Protein AF-V6HXF4-F1 (afdb_monomer)

Nearest PDB structures (foldseek):
  8yag-assembly1_A  TM=6.885E-01  e=1.426E-16  Pseudoxanthomonas wuyuanensis
  9gut-assembly1_B  TM=3.535E-01  e=4.661E-13  Escherichia coli K-12
  8peg-assembly1_Z  TM=4.099E-01  e=5.868E-09  Escherichia coli
  1x65-assembly1_A  TM=7.020E-01  e=6.258E-03  Homo sapiens
  1ueb-assembly1_A  TM=3.371E-01  e=1.721E-02  Thermus thermophilus

Sequence (696 aa):
MFVKRVILGKGKKRHFSRFQQIGALLKSSFFSLMLLFITSSVNSESIILNPVRYLLPGKKEYSEPSEIRIEKGKIVSIRKINSFSGKVSYALPGFCDANVTLSTDSLGGQKDRAGIFLSLQSFFAHGFTGILSVGDPAWVETLLKDAQRLKNNSPWVKKSDTPWIAESSETKKLGNLPGYNVIRSSQEAVSNMKKKPTSPVHLFYRYQEGESFVFDGPFLYQLKKTADAEKIKLALSAFGDEFSILEGINAGIPILYHPIPEEITKRISSGVFRNLIWGPMFSVYYYQKIAGTTEWEADLIAMKEWSPYFAKNIAPEPEFAGKLTHIREEDRKDAEKEYNSYLAFLGRQKNLSQGMLLASGTGYLHVHPGIGGWKEMEILASALGNEETIRIATESTCSFIEAPHEGKIREDKPAFINIFTEDPLVDLKNLKSLRKIIAGEISYPPEKREPASSQKKEEKMKESEKELFEKMLEASFKKKKAMESGTRVTAIVNSAKKDFVFVTTKEGKLPGIISSEEFIESGLPKQGNEIEAYFLKEDHGDVHFTTCLSGDSLNKDLLEIAKRAEIPVLGQFIGENDSGAEVKIGEFTAFCPFSQIDPELKKSGLSGKRSKFLIQDTRGKFVVSQKKISDKAKEAKLGILKQELKEGMFVTCKVKTIQSFGLIVEMDGLTALIPISEATYKKIPNWKKNFKSAKL

Structure (mmCIF, N/CA/C/O backbone):
data_AF-V6HXF4-F1
#
_entry.id   AF-V6HXF4-F1
#
loop_
_atom_site.group_PDB
_atom_site.id
_atom_site.type_symbol
_atom_site.label_atom_id
_atom_site.label_alt_id
_atom_site.label_comp_id
_atom_site.label_asym_id
_atom_site.label_entity_id
_atom_site.label_seq_id
_atom_site.pdbx_PDB_ins_code
_atom_site.Cartn_x
_atom_site.Cartn_y
_atom_site.Cartn_z
_atom_site.occupancy
_atom_site.B_iso_or_equiv
_atom_site.auth_seq_id
_atom_site.auth_comp_id
_atom_site.auth_asym_id
_atom_site.auth_atom_id
_atom_site.pdbx_PDB_model_num
ATOM 1 N N . MET A 1 1 ? 4.567 -1.202 23.623 1.00 27.84 1 MET A N 1
ATOM 2 C CA . MET A 1 1 ? 3.771 -2.252 22.921 1.00 27.84 1 MET A CA 1
ATOM 3 C C . MET A 1 1 ? 2.784 -1.644 21.908 1.00 27.84 1 MET A C 1
ATOM 5 O O . MET A 1 1 ? 1.569 -1.599 22.133 1.00 27.84 1 MET A O 1
ATOM 9 N N . PHE A 1 2 ? 3.300 -1.059 20.820 1.00 27.89 2 PHE A N 1
ATOM 10 C CA . PHE A 1 2 ? 2.774 0.232 20.338 1.00 27.89 2 PHE A CA 1
ATOM 11 C C . PHE A 1 2 ? 1.643 0.222 19.290 1.00 27.89 2 PHE A C 1
ATOM 13 O O . PHE A 1 2 ? 1.188 1.286 18.885 1.00 27.89 2 PHE A O 1
ATOM 20 N N . VAL A 1 3 ? 1.036 -0.919 18.955 1.00 31.19 3 VAL A N 1
ATOM 21 C CA . VAL A 1 3 ? -0.260 -0.912 18.230 1.00 31.19 3 VAL A CA 1
ATOM 22 C C . VAL A 1 3 ? -1.453 -0.779 19.210 1.00 31.19 3 VAL A C 1
ATOM 24 O O . VAL A 1 3 ? -2.601 -1.004 18.844 1.00 31.19 3 VAL A O 1
ATOM 27 N N . LYS A 1 4 ? -1.226 -0.471 20.502 1.00 34.50 4 LYS A N 1
ATOM 28 C CA . LYS A 1 4 ? -2.295 -0.307 21.523 1.00 34.50 4 LYS A CA 1
ATOM 29 C C . LYS A 1 4 ? -2.724 1.142 21.825 1.00 34.50 4 LYS A C 1
ATOM 31 O O . LYS A 1 4 ? -3.658 1.307 22.605 1.00 34.50 4 LYS A O 1
ATOM 36 N N . ARG A 1 5 ? -2.099 2.191 21.261 1.00 34.66 5 ARG A N 1
ATOM 37 C CA . ARG A 1 5 ? -2.493 3.600 21.528 1.00 34.66 5 ARG A CA 1
ATOM 38 C C . ARG A 1 5 ? -2.276 4.569 20.354 1.00 34.66 5 ARG A C 1
ATOM 40 O O . ARG A 1 5 ? -1.364 5.385 20.394 1.00 34.66 5 ARG A O 1
ATOM 47 N N . VAL A 1 6 ? -3.205 4.574 19.395 1.00 29.17 6 VAL A N 1
ATOM 48 C CA . VAL A 1 6 ? -3.507 5.771 18.573 1.00 29.17 6 VAL A CA 1
ATOM 49 C C . VAL A 1 6 ? -5.018 6.056 18.585 1.00 29.17 6 VAL A C 1
ATOM 51 O O . VAL A 1 6 ? -5.630 6.363 17.572 1.00 29.17 6 VAL A O 1
ATOM 54 N N . ILE A 1 7 ? -5.644 5.950 19.765 1.00 30.59 7 ILE A N 1
ATOM 55 C CA . ILE A 1 7 ? -6.955 6.553 20.048 1.00 30.59 7 ILE A CA 1
ATOM 56 C C . ILE A 1 7 ? -6.894 7.212 21.436 1.00 30.59 7 ILE A C 1
ATOM 58 O O . ILE A 1 7 ? -6.746 6.533 22.447 1.00 30.59 7 ILE A O 1
ATOM 62 N N . LEU A 1 8 ? -7.035 8.544 21.439 1.00 32.09 8 LEU A N 1
ATOM 63 C CA . LEU A 1 8 ? -7.312 9.455 22.563 1.00 32.09 8 LEU A CA 1
ATOM 64 C C . LEU A 1 8 ? -6.353 9.485 23.776 1.00 32.09 8 LEU A C 1
ATOM 66 O O . LEU A 1 8 ? -6.404 8.658 24.681 1.00 32.09 8 LEU A O 1
ATOM 70 N N . GLY A 1 9 ? -5.632 10.606 23.897 1.00 24.70 9 GLY A N 1
ATOM 71 C CA . GLY A 1 9 ? -5.088 11.118 25.159 1.00 24.70 9 GLY A CA 1
ATOM 72 C C . GLY A 1 9 ? -5.290 12.635 25.261 1.00 24.70 9 GLY A C 1
ATOM 73 O O . GLY A 1 9 ? -4.778 13.381 24.433 1.00 24.70 9 GLY A O 1
ATOM 74 N N . LYS A 1 10 ? -6.041 13.118 26.264 1.00 36.97 10 LYS A N 1
ATOM 75 C CA . LYS A 1 10 ? -6.220 14.564 26.512 1.00 36.97 10 LYS A CA 1
ATOM 76 C C . LYS A 1 10 ? -4.932 15.170 27.096 1.00 36.97 10 LYS A C 1
ATOM 78 O O . LYS A 1 10 ? -4.682 15.023 28.290 1.00 36.97 10 LYS A O 1
ATOM 83 N N . GLY A 1 11 ? -4.151 15.882 26.282 1.00 25.55 11 GLY A N 1
ATOM 84 C CA . GLY A 1 11 ? -2.964 16.644 26.702 1.00 25.55 11 GLY A CA 1
ATOM 85 C C . GLY A 1 11 ? -3.237 18.151 26.805 1.00 25.55 11 GLY A C 1
ATOM 86 O O . GLY A 1 11 ? -3.793 18.748 25.886 1.00 25.55 11 GLY A O 1
ATOM 87 N N . LYS A 1 12 ? -2.871 18.788 27.927 1.00 24.94 12 LYS A N 1
ATOM 88 C CA . LYS A 1 12 ? -3.084 20.235 28.147 1.00 24.94 12 LYS A CA 1
ATOM 89 C C . LYS A 1 12 ? -2.074 21.089 27.368 1.00 24.94 12 LYS A C 1
ATOM 91 O O . LYS A 1 12 ? -0.886 20.780 27.347 1.00 24.94 12 LYS A O 1
ATOM 96 N N . LYS A 1 13 ? -2.545 22.219 26.824 1.00 25.89 13 LYS A N 1
ATOM 97 C CA . LYS A 1 13 ? -1.719 23.262 26.191 1.00 25.89 13 LYS A CA 1
ATOM 98 C C . LYS A 1 13 ? -0.612 23.756 27.139 1.00 25.89 13 LYS A C 1
ATOM 100 O O . LYS A 1 13 ? -0.890 24.075 28.295 1.00 25.89 13 LYS A O 1
ATOM 105 N N . ARG A 1 14 ? 0.603 23.942 26.616 1.00 22.95 14 ARG A N 1
ATOM 106 C CA . ARG A 1 14 ? 1.603 24.878 27.156 1.00 22.95 14 ARG A CA 1
ATOM 107 C C . ARG A 1 14 ? 2.111 25.764 26.023 1.00 22.95 14 ARG A C 1
ATOM 109 O O . ARG A 1 14 ? 2.591 25.261 25.015 1.00 22.95 14 ARG A O 1
ATOM 116 N N . HIS A 1 15 ? 1.972 27.075 26.197 1.00 26.36 15 HIS A N 1
ATOM 117 C CA . HIS A 1 15 ? 2.539 28.082 25.305 1.00 26.36 15 HIS A CA 1
ATOM 118 C C . HIS A 1 15 ? 4.054 28.184 25.497 1.00 26.36 15 HIS A C 1
ATOM 120 O O . HIS A 1 15 ? 4.511 28.237 26.635 1.00 26.36 15 HIS A O 1
ATOM 126 N N . PHE A 1 16 ? 4.788 28.357 24.399 1.00 24.88 16 PHE A N 1
ATOM 127 C CA . PHE A 1 16 ? 5.989 29.195 24.350 1.00 24.88 16 PHE A CA 1
ATOM 128 C C . PHE A 1 16 ? 5.965 30.038 23.065 1.00 24.88 16 PHE A C 1
ATOM 130 O O . PHE A 1 16 ? 5.195 29.747 22.148 1.00 24.88 16 PHE A O 1
ATOM 137 N N . SER A 1 17 ? 6.690 31.157 23.055 1.00 26.06 17 SER A N 1
ATOM 138 C CA . SER A 1 17 ? 6.446 32.293 22.154 1.00 26.06 17 SER A CA 1
ATOM 139 C C . SER A 1 17 ? 7.735 32.962 21.659 1.00 26.06 17 SER A C 1
ATOM 141 O O . SER A 1 17 ? 8.762 32.865 22.327 1.00 26.06 17 SER A O 1
ATOM 143 N N . ARG A 1 18 ? 7.617 33.733 20.554 1.00 26.55 18 ARG A N 1
ATOM 144 C CA . ARG A 1 18 ? 8.673 34.545 19.884 1.00 26.55 18 ARG A CA 1
ATOM 145 C C . ARG A 1 18 ? 9.781 33.679 19.234 1.00 26.55 18 ARG A C 1
ATOM 147 O O . ARG A 1 18 ? 10.021 32.577 19.694 1.00 26.55 18 ARG A O 1
ATOM 154 N N . PHE A 1 19 ? 10.479 34.033 18.151 1.00 26.34 19 PHE A N 1
ATOM 155 C CA . PHE A 1 19 ? 10.770 35.270 17.388 1.00 26.34 19 PHE A CA 1
ATOM 156 C C . PHE A 1 19 ? 10.880 34.893 15.877 1.00 26.34 19 PHE A C 1
ATOM 158 O O . PHE A 1 19 ? 11.116 33.723 15.603 1.00 26.34 19 PHE A O 1
ATOM 165 N N . GLN A 1 20 ? 10.789 35.737 14.834 1.00 25.61 20 GLN A N 1
ATOM 166 C CA . GLN A 1 20 ? 10.356 37.135 14.603 1.00 25.61 20 GLN A CA 1
ATOM 167 C C . GLN A 1 20 ? 10.037 37.292 13.080 1.00 25.61 20 GLN A C 1
ATOM 169 O O . GLN A 1 20 ? 10.305 36.383 12.301 1.00 25.61 20 GLN A O 1
ATOM 174 N N . GLN A 1 21 ? 9.482 38.425 12.626 1.00 26.97 21 GLN A N 1
ATOM 175 C CA . GLN A 1 21 ? 9.395 38.795 11.196 1.00 26.97 21 GLN A CA 1
ATOM 176 C C . GLN A 1 21 ? 10.672 39.495 10.689 1.00 26.97 21 GLN A C 1
ATOM 178 O O . GLN A 1 21 ? 11.320 40.183 11.474 1.00 26.97 21 GLN A O 1
ATOM 183 N N . ILE A 1 22 ? 10.935 39.404 9.376 1.00 26.48 22 ILE A N 1
ATOM 184 C CA . ILE A 1 22 ? 11.336 40.456 8.398 1.00 26.48 22 ILE A CA 1
ATOM 185 C C . ILE A 1 22 ? 11.794 39.711 7.120 1.00 26.48 22 ILE A C 1
ATOM 187 O O . ILE A 1 22 ? 12.538 38.746 7.221 1.00 26.48 22 ILE A O 1
ATOM 191 N N . GLY A 1 23 ? 11.399 40.067 5.897 1.00 25.11 23 GLY A N 1
ATOM 192 C CA . GLY A 1 23 ? 10.452 41.093 5.459 1.00 25.11 23 GLY A CA 1
ATOM 193 C C . GLY A 1 23 ? 10.065 40.874 3.988 1.00 25.11 23 GLY A C 1
ATOM 194 O O . GLY A 1 23 ? 10.737 40.149 3.261 1.00 25.11 23 GLY A O 1
ATOM 195 N N . ALA A 1 24 ? 8.958 41.475 3.553 1.00 25.47 24 ALA A N 1
ATOM 196 C CA . ALA A 1 24 ? 8.537 41.445 2.151 1.00 25.47 24 ALA A CA 1
ATOM 197 C C . ALA A 1 24 ? 9.391 42.389 1.284 1.00 25.47 24 ALA A C 1
ATOM 199 O O . ALA A 1 24 ? 9.966 43.331 1.823 1.00 25.47 24 ALA A O 1
ATOM 200 N N . LEU A 1 25 ? 9.365 42.207 -0.048 1.00 24.95 25 LEU A N 1
ATOM 201 C CA . LEU A 1 25 ? 8.994 43.256 -1.023 1.00 24.95 25 LEU A CA 1
ATOM 202 C C . LEU A 1 25 ? 9.144 42.791 -2.489 1.00 24.95 25 LEU A C 1
ATOM 204 O O . LEU A 1 25 ? 10.208 42.330 -2.873 1.00 24.95 25 LEU A O 1
ATOM 208 N N . LEU A 1 26 ? 8.119 43.107 -3.304 1.00 24.30 26 LEU A N 1
ATOM 209 C CA . LEU A 1 26 ? 8.168 43.357 -4.765 1.00 24.30 26 LEU A CA 1
ATOM 210 C C . LEU A 1 26 ? 8.517 42.145 -5.679 1.00 24.30 26 LEU A C 1
ATOM 212 O O . LEU A 1 26 ? 9.353 41.320 -5.358 1.00 24.30 26 LEU A O 1
ATOM 216 N N . LYS A 1 27 ? 7.925 41.962 -6.869 1.00 24.66 27 LYS A N 1
ATOM 217 C CA . LYS A 1 27 ? 7.083 42.839 -7.709 1.00 24.66 27 LYS A CA 1
ATOM 218 C C . LYS A 1 27 ? 6.028 42.023 -8.473 1.00 24.66 27 LYS A C 1
ATOM 220 O O . LYS A 1 27 ? 6.231 40.854 -8.782 1.00 24.66 27 LYS A O 1
ATOM 225 N N . SER A 1 28 ? 4.916 42.673 -8.796 1.00 25.41 28 SER A N 1
ATOM 226 C CA . SER A 1 28 ? 3.859 42.170 -9.676 1.00 25.41 28 SER A CA 1
ATOM 227 C C . SER A 1 28 ? 4.212 42.315 -11.167 1.00 25.41 28 SER A C 1
ATOM 229 O O . SER A 1 28 ? 5.133 43.044 -11.524 1.00 25.41 28 SER A O 1
ATOM 231 N N . SER A 1 29 ? 3.377 41.698 -12.017 1.00 25.16 29 SER A N 1
ATOM 232 C CA . SER A 1 29 ? 3.304 41.844 -13.483 1.00 25.16 29 SER A CA 1
ATOM 233 C C . SER A 1 29 ? 4.307 41.049 -14.329 1.00 25.16 29 SER A C 1
ATOM 235 O O . SER A 1 29 ? 5.388 41.532 -14.641 1.00 25.16 29 SER A O 1
ATOM 237 N N . PHE A 1 30 ? 3.855 39.903 -14.848 1.00 25.56 30 PHE A N 1
ATOM 238 C CA . PHE A 1 30 ? 3.593 39.749 -16.289 1.00 25.56 30 PHE A CA 1
ATOM 239 C C . PHE A 1 30 ? 2.498 38.683 -16.490 1.00 25.56 30 PHE A C 1
ATOM 241 O O . PHE A 1 30 ? 2.552 37.610 -15.892 1.00 25.56 30 PHE A O 1
ATOM 248 N N . PHE A 1 31 ? 1.470 38.995 -17.282 1.00 27.11 31 PHE A N 1
ATOM 249 C CA . PHE A 1 31 ? 0.323 38.120 -17.563 1.00 27.11 31 PHE A CA 1
ATOM 250 C C . PHE A 1 31 ? 0.119 38.042 -19.082 1.00 27.11 31 PHE A C 1
ATOM 252 O O . PHE A 1 31 ? 0.323 39.049 -19.756 1.00 27.11 31 PHE A O 1
ATOM 259 N N . SER A 1 32 ? -0.340 36.888 -19.592 1.00 25.12 32 SER A N 1
ATOM 260 C CA . SER A 1 32 ? -0.420 36.541 -21.031 1.00 25.12 32 SER A CA 1
ATOM 261 C C . SER A 1 32 ? 0.972 36.367 -21.675 1.00 25.12 32 SER A C 1
ATOM 263 O O . SER A 1 32 ? 1.812 37.249 -21.583 1.00 25.12 32 SER A O 1
ATOM 265 N N . LEU A 1 33 ? 1.340 35.245 -22.301 1.00 27.38 33 LEU A N 1
ATOM 266 C CA . LEU A 1 33 ? 0.662 34.621 -23.438 1.00 27.38 33 LEU A CA 1
ATOM 267 C C . LEU A 1 33 ? 1.228 33.200 -23.688 1.00 27.38 33 LEU A C 1
ATOM 269 O O . LEU A 1 33 ? 2.310 33.072 -24.252 1.00 27.38 33 LEU A O 1
ATOM 273 N N . MET A 1 34 ? 0.514 32.136 -23.299 1.00 26.52 34 MET A N 1
ATOM 274 C CA . MET A 1 34 ? 0.652 30.778 -23.871 1.00 26.52 34 MET A CA 1
ATOM 275 C C . MET A 1 34 ? -0.449 29.862 -23.313 1.00 26.52 34 MET A C 1
ATOM 277 O O . MET A 1 34 ? -0.255 29.121 -22.353 1.00 26.52 34 MET A O 1
ATOM 281 N N . LEU A 1 35 ? -1.646 29.950 -23.897 1.00 32.12 35 LEU A N 1
ATOM 282 C CA . LEU A 1 35 ? -2.743 29.019 -23.626 1.00 32.12 35 LEU A CA 1
ATOM 283 C C . LEU A 1 35 ? -3.372 28.584 -24.953 1.00 32.12 35 LEU A C 1
ATOM 285 O O . LEU A 1 35 ? -4.414 29.095 -25.353 1.00 32.12 35 LEU A O 1
ATOM 289 N N . LEU A 1 36 ? -2.693 27.684 -25.668 1.00 27.78 36 LEU A N 1
ATOM 290 C CA . LEU A 1 36 ? -3.200 27.127 -26.923 1.00 27.78 36 LEU A CA 1
ATOM 291 C C . LEU A 1 36 ? -2.535 25.783 -27.259 1.00 27.78 36 LEU A C 1
ATOM 293 O O . LEU A 1 36 ? -1.704 25.698 -28.150 1.00 27.78 36 LEU A O 1
ATOM 297 N N . PHE A 1 37 ? -2.933 24.733 -26.535 1.00 25.09 37 PHE A N 1
ATOM 298 C CA . PHE A 1 37 ? -2.955 23.351 -27.035 1.00 25.09 37 PHE A CA 1
ATOM 299 C C . PHE A 1 37 ? -4.103 22.589 -26.357 1.00 25.09 37 PHE A C 1
ATOM 301 O O . PHE A 1 37 ? -3.933 21.884 -25.366 1.00 25.09 37 PHE A O 1
ATOM 308 N N . ILE A 1 38 ? -5.302 22.788 -26.904 1.00 33.97 38 ILE A N 1
ATOM 309 C CA . ILE A 1 38 ? -6.412 21.830 -26.840 1.00 33.97 38 ILE A CA 1
ATOM 310 C C . ILE A 1 38 ? -6.546 21.246 -28.257 1.00 33.97 38 ILE A C 1
ATOM 312 O O . ILE A 1 38 ? -6.160 21.897 -29.228 1.00 33.97 38 ILE A O 1
ATOM 316 N N . THR A 1 39 ? -7.104 20.036 -28.359 1.00 26.56 39 THR A N 1
ATOM 317 C CA . THR A 1 39 ? -6.950 19.047 -29.449 1.00 26.56 39 THR A CA 1
ATOM 318 C C . THR A 1 39 ? -5.606 18.296 -29.360 1.00 26.56 39 THR A C 1
ATOM 320 O O . THR A 1 39 ? -4.581 18.895 -29.065 1.00 26.56 39 THR A O 1
ATOM 323 N N . SER A 1 40 ? -5.548 16.969 -29.521 1.00 24.83 40 SER A N 1
ATOM 324 C CA . SER A 1 40 ? -6.549 16.048 -30.082 1.00 24.83 40 SER A CA 1
ATOM 325 C C . SER A 1 40 ? -6.704 14.752 -29.270 1.00 24.83 40 SER A C 1
ATOM 327 O O . SER A 1 40 ? -5.735 14.096 -28.905 1.00 24.83 40 SER A O 1
ATOM 329 N N . SER A 1 41 ? -7.951 14.340 -29.040 1.00 36.84 41 SER A N 1
ATOM 330 C CA . SER A 1 41 ? -8.312 13.019 -28.517 1.00 36.84 41 SER A CA 1
ATOM 331 C C . SER A 1 41 ? -8.681 12.047 -29.645 1.00 36.84 41 SER A C 1
ATOM 333 O O . SER A 1 41 ? -9.759 11.461 -29.634 1.00 36.84 41 SER A O 1
ATOM 335 N N . VAL A 1 42 ? -7.771 11.840 -30.603 1.00 35.56 42 VAL A N 1
ATOM 336 C CA . VAL A 1 42 ? -7.706 10.625 -31.439 1.00 35.56 42 VAL A CA 1
ATOM 337 C C . VAL A 1 42 ? -6.244 10.382 -31.797 1.00 35.56 42 VAL A C 1
ATOM 339 O O . VAL A 1 42 ? -5.696 11.071 -32.648 1.00 35.56 42 VAL A O 1
ATOM 342 N N . ASN A 1 43 ? -5.631 9.365 -31.194 1.00 32.75 43 ASN A N 1
ATOM 343 C CA . ASN A 1 43 ? -4.418 8.765 -31.733 1.00 32.75 43 ASN A CA 1
ATOM 344 C C . ASN A 1 43 ? -4.381 7.289 -31.329 1.00 32.75 43 ASN A C 1
ATOM 346 O O . ASN A 1 43 ? -4.365 6.957 -30.143 1.00 32.75 43 ASN A O 1
ATOM 350 N N . SER A 1 44 ? -4.370 6.381 -32.306 1.00 44.19 44 SER A N 1
ATOM 351 C CA . SER A 1 44 ? -3.941 5.000 -32.070 1.00 44.19 44 SER A CA 1
ATOM 352 C C . SER A 1 44 ? -2.418 5.001 -32.010 1.00 44.19 44 SER A C 1
ATOM 354 O O . SER A 1 44 ? -1.753 4.637 -32.977 1.00 44.19 44 SER A O 1
ATOM 356 N N . GLU A 1 45 ? -1.881 5.517 -30.908 1.00 62.00 45 GLU A N 1
ATOM 357 C CA . GLU A 1 45 ? -0.468 5.857 -30.803 1.00 62.00 45 GLU A CA 1
ATOM 358 C C . GLU A 1 45 ? 0.399 4.593 -30.858 1.00 62.00 45 GLU A C 1
ATOM 360 O O . GLU A 1 45 ? 0.343 3.731 -29.974 1.00 62.00 45 GLU A O 1
ATOM 365 N N . SER A 1 46 ? 1.173 4.470 -31.937 1.00 82.31 46 SER A N 1
ATOM 366 C CA . SER A 1 46 ? 2.222 3.471 -32.073 1.00 82.31 46 SER A CA 1
ATOM 367 C C . SER A 1 46 ? 3.474 3.987 -31.364 1.00 82.31 46 SER A C 1
ATOM 369 O O . SER A 1 46 ? 4.120 4.942 -31.791 1.00 82.31 46 SER A O 1
ATOM 371 N N . ILE A 1 47 ? 3.815 3.368 -30.238 1.00 89.19 47 ILE A N 1
ATOM 372 C CA . ILE A 1 47 ? 5.005 3.704 -29.457 1.00 89.19 47 ILE A CA 1
ATOM 373 C C . ILE A 1 47 ? 6.112 2.726 -29.845 1.00 89.19 47 ILE A C 1
ATOM 375 O O . ILE A 1 47 ? 5.936 1.511 -29.768 1.00 89.19 47 ILE A O 1
ATOM 379 N N . ILE A 1 48 ? 7.272 3.256 -30.227 1.00 91.19 48 ILE A N 1
ATOM 380 C CA . ILE A 1 48 ? 8.483 2.471 -30.482 1.00 91.19 48 ILE A CA 1
ATOM 381 C C . ILE A 1 48 ? 9.507 2.808 -29.396 1.00 91.19 48 ILE A C 1
ATOM 383 O O . ILE A 1 48 ? 9.797 3.979 -29.149 1.00 91.19 48 ILE A O 1
ATOM 387 N N . LEU A 1 49 ? 10.039 1.782 -28.732 1.00 91.31 49 LEU A N 1
ATOM 388 C CA . LEU A 1 49 ? 11.130 1.887 -27.763 1.00 91.31 49 LEU A CA 1
ATOM 389 C C . LEU A 1 49 ? 12.395 1.328 -28.410 1.00 91.31 49 LEU A C 1
ATOM 391 O O . LEU A 1 49 ? 12.472 0.125 -28.644 1.00 91.31 49 LEU A O 1
ATOM 395 N N . ASN A 1 50 ? 13.362 2.187 -28.727 1.00 89.75 50 ASN A N 1
ATOM 396 C CA . ASN A 1 50 ? 14.594 1.812 -29.419 1.00 89.75 50 ASN A CA 1
ATOM 397 C C . ASN A 1 50 ? 15.686 2.873 -29.129 1.00 89.75 50 ASN A C 1
ATOM 399 O O . ASN A 1 50 ? 15.384 4.060 -29.274 1.00 89.75 50 ASN A O 1
ATOM 403 N N . PRO A 1 51 ? 16.920 2.507 -28.722 1.00 93.81 51 PRO A N 1
ATOM 404 C CA . PRO A 1 51 ? 17.364 1.183 -28.283 1.00 93.81 51 PRO A CA 1
ATOM 405 C C . PRO A 1 51 ? 16.983 0.920 -26.813 1.00 93.81 51 PRO A C 1
ATOM 407 O O . PRO A 1 51 ? 17.231 1.753 -25.934 1.00 93.81 51 PRO A O 1
ATOM 410 N N . VAL A 1 52 ? 16.413 -0.254 -26.519 1.00 95.25 52 VAL A N 1
ATOM 411 C CA . VAL A 1 52 ? 16.008 -0.634 -25.153 1.00 95.25 52 VAL A CA 1
ATOM 412 C C . VAL A 1 52 ? 16.493 -2.033 -24.765 1.00 95.25 52 VAL A C 1
ATOM 414 O O . VAL A 1 52 ? 16.457 -2.965 -25.565 1.00 95.25 52 VAL A O 1
ATOM 417 N N . ARG A 1 53 ? 16.940 -2.187 -23.518 1.00 97.00 53 ARG A N 1
ATOM 418 C CA . ARG A 1 53 ? 17.145 -3.476 -22.842 1.00 97.00 53 ARG A CA 1
ATOM 419 C C . ARG A 1 53 ? 15.940 -3.740 -21.955 1.00 97.00 53 ARG A C 1
ATOM 421 O O . ARG A 1 53 ? 15.632 -2.893 -21.123 1.00 97.00 53 ARG A O 1
ATOM 428 N N . TYR A 1 54 ? 15.256 -4.868 -22.111 1.00 96.56 54 TYR A N 1
ATOM 429 C CA . TYR A 1 54 ? 14.068 -5.189 -21.311 1.00 96.56 54 TYR A CA 1
ATOM 430 C C . TYR A 1 54 ? 14.293 -6.422 -20.436 1.00 96.56 54 TYR A C 1
ATOM 432 O O . TYR A 1 54 ? 15.049 -7.313 -20.818 1.00 96.56 54 TYR A O 1
ATOM 440 N N . LEU A 1 55 ? 13.688 -6.461 -19.247 1.00 96.94 55 LEU A N 1
ATOM 441 C CA . LEU A 1 55 ? 13.819 -7.611 -18.345 1.00 96.94 55 LEU A CA 1
ATOM 442 C C . LEU A 1 55 ? 13.220 -8.862 -19.004 1.00 96.94 55 LEU A C 1
ATOM 444 O O . LEU A 1 55 ? 12.046 -8.856 -19.389 1.00 96.94 55 LEU A O 1
ATOM 448 N N . LEU A 1 56 ? 14.016 -9.924 -19.142 1.00 96.12 56 LEU A N 1
ATOM 449 C CA . LEU A 1 56 ? 13.565 -11.159 -19.780 1.00 96.12 56 LEU A CA 1
ATOM 450 C C . LEU A 1 56 ? 12.566 -11.910 -18.872 1.00 96.12 56 LEU A C 1
ATOM 452 O O . LEU A 1 56 ? 12.895 -12.181 -17.717 1.00 96.12 56 LEU A O 1
ATOM 456 N N . PRO A 1 57 ? 11.376 -12.304 -19.369 1.00 93.69 57 PRO A N 1
ATOM 457 C CA . PRO A 1 57 ? 10.391 -13.036 -18.573 1.00 93.69 57 PRO A CA 1
ATOM 458 C C . PRO A 1 57 ? 10.940 -14.333 -17.963 1.00 93.69 57 PRO A C 1
ATOM 460 O O . PRO A 1 57 ? 11.551 -15.149 -18.654 1.00 93.69 57 PRO A O 1
ATOM 463 N N . GLY A 1 58 ? 10.681 -14.544 -16.674 1.00 90.38 58 GLY A N 1
ATOM 464 C CA . GLY A 1 58 ? 11.166 -15.679 -15.888 1.00 90.38 58 GLY A CA 1
ATOM 465 C C . GLY A 1 58 ? 12.656 -15.615 -15.534 1.00 90.38 58 GLY A C 1
ATOM 466 O O . GLY A 1 58 ? 13.183 -16.580 -14.980 1.00 90.38 58 GLY A O 1
ATOM 467 N N . LYS A 1 59 ? 13.343 -14.510 -15.846 1.00 91.69 59 LYS A N 1
ATOM 468 C CA . LYS A 1 59 ? 14.770 -14.302 -15.583 1.00 91.69 59 LYS A CA 1
ATOM 469 C C . LYS A 1 59 ? 15.016 -13.022 -14.781 1.00 91.69 59 LYS A C 1
ATOM 471 O O . LYS A 1 59 ? 14.148 -12.169 -14.636 1.00 91.69 59 LYS A O 1
ATOM 476 N N . LYS A 1 60 ? 16.242 -12.900 -14.274 1.00 90.81 60 LYS A N 1
ATOM 477 C CA . LYS A 1 60 ? 16.753 -11.739 -13.525 1.00 90.81 60 LYS A CA 1
ATOM 478 C C . LYS A 1 60 ? 17.709 -10.863 -14.340 1.00 90.81 60 LYS A C 1
ATOM 480 O O . LYS A 1 60 ? 18.365 -9.994 -13.790 1.00 90.81 60 LYS A O 1
ATOM 485 N N . GLU A 1 61 ? 17.790 -11.100 -15.646 1.00 94.69 61 GLU A N 1
ATOM 486 C CA . GLU A 1 61 ? 18.728 -10.440 -16.554 1.00 94.69 61 GLU A CA 1
ATOM 487 C C . GLU A 1 61 ? 17.981 -9.688 -17.663 1.00 94.69 61 GLU A C 1
ATOM 489 O O . GLU A 1 61 ? 16.855 -10.037 -18.042 1.00 94.69 61 GLU A O 1
ATOM 494 N N . TYR A 1 62 ? 18.623 -8.655 -18.203 1.00 96.44 62 TYR A N 1
ATOM 495 C CA . TYR A 1 62 ? 18.120 -7.942 -19.370 1.00 96.44 62 TYR A CA 1
ATOM 496 C C . TYR A 1 62 ? 18.332 -8.722 -20.667 1.00 96.44 62 TYR A C 1
ATOM 498 O O . TYR A 1 62 ? 19.253 -9.522 -20.815 1.00 96.44 62 TYR A O 1
ATOM 506 N N . SER A 1 63 ? 17.501 -8.402 -21.652 1.00 96.25 63 SER A N 1
ATOM 507 C CA . SER A 1 63 ? 17.718 -8.749 -23.045 1.00 96.25 63 SER A CA 1
ATOM 508 C C . SER A 1 63 ? 18.986 -8.098 -23.605 1.00 96.25 63 SER A C 1
ATOM 510 O O . SER A 1 63 ? 19.454 -7.059 -23.133 1.00 96.25 63 SER A O 1
ATOM 512 N N . GLU A 1 64 ? 19.444 -8.614 -24.742 1.00 94.25 64 GLU A N 1
ATOM 513 C CA . GLU A 1 64 ? 20.224 -7.809 -25.683 1.00 94.25 64 GLU A CA 1
ATOM 514 C C . GLU A 1 64 ? 19.442 -6.547 -26.107 1.00 94.25 64 GLU A C 1
ATOM 516 O O . GLU A 1 64 ? 18.200 -6.562 -26.090 1.00 94.25 64 GLU A O 1
ATOM 521 N N . PRO A 1 65 ? 20.122 -5.457 -26.513 1.00 95.62 65 PRO A N 1
ATOM 522 C CA . PRO A 1 65 ? 19.465 -4.277 -27.064 1.00 95.62 65 PRO A CA 1
ATOM 523 C C . PRO A 1 65 ? 18.447 -4.655 -28.145 1.00 95.62 65 PRO A C 1
ATOM 525 O O . PRO A 1 65 ? 18.717 -5.463 -29.038 1.00 95.62 65 PRO A O 1
ATOM 528 N N . SER A 1 66 ? 17.248 -4.094 -28.026 1.00 95.56 66 SER A N 1
ATOM 529 C CA . SER A 1 66 ? 16.073 -4.443 -28.822 1.00 95.56 66 SER A CA 1
ATOM 530 C C . SER A 1 66 ? 15.244 -3.204 -29.183 1.00 95.56 66 SER A C 1
ATOM 532 O O . SER A 1 66 ? 15.361 -2.149 -28.557 1.00 95.56 66 SER A O 1
ATOM 534 N N . GLU A 1 67 ? 14.383 -3.357 -30.188 1.00 95.50 67 GLU A N 1
ATOM 535 C CA . GLU A 1 67 ? 13.217 -2.519 -30.460 1.00 95.50 67 GLU A CA 1
ATOM 536 C C . GLU A 1 67 ? 11.968 -3.196 -29.876 1.00 95.50 67 GLU A C 1
ATOM 538 O O . GLU A 1 67 ? 11.714 -4.368 -30.161 1.00 95.50 67 GLU A O 1
ATOM 543 N N . ILE A 1 68 ? 11.158 -2.455 -29.116 1.00 95.12 68 ILE A N 1
ATOM 544 C CA . ILE A 1 68 ? 9.809 -2.878 -28.707 1.00 95.12 68 ILE A CA 1
ATOM 545 C C . ILE A 1 68 ? 8.791 -1.967 -29.388 1.00 95.12 68 ILE A C 1
ATOM 547 O O . ILE A 1 68 ? 8.827 -0.749 -29.205 1.00 95.12 68 ILE A O 1
ATOM 551 N N . ARG A 1 69 ? 7.865 -2.555 -30.148 1.00 94.94 69 ARG A N 1
ATOM 552 C CA . ARG A 1 69 ? 6.739 -1.855 -30.773 1.00 94.94 69 ARG A CA 1
ATOM 553 C C . ARG A 1 69 ? 5.460 -2.117 -29.999 1.00 94.94 69 ARG A C 1
ATOM 555 O O . ARG A 1 69 ? 5.126 -3.267 -29.717 1.00 94.94 69 ARG A O 1
ATOM 562 N N . ILE A 1 70 ? 4.747 -1.047 -29.687 1.00 92.31 70 ILE A N 1
ATOM 563 C CA . ILE A 1 70 ? 3.502 -1.053 -28.930 1.00 92.31 70 ILE A CA 1
ATOM 564 C C . ILE A 1 70 ? 2.450 -0.329 -29.755 1.00 92.31 70 ILE A C 1
ATOM 566 O O . ILE A 1 70 ? 2.682 0.796 -30.186 1.00 92.31 70 ILE A O 1
ATOM 570 N N . GLU A 1 71 ? 1.287 -0.937 -29.945 1.00 90.44 71 GLU A N 1
ATOM 571 C CA . GLU A 1 71 ? 0.162 -0.322 -30.651 1.00 90.44 71 GLU A CA 1
ATOM 572 C C . GLU A 1 71 ? -1.108 -0.549 -29.834 1.00 90.44 71 GLU A C 1
ATOM 574 O O . GLU A 1 71 ? -1.319 -1.631 -29.284 1.00 90.44 71 GLU A O 1
ATOM 579 N N . LYS A 1 72 ? -1.949 0.486 -29.708 1.00 85.00 72 LYS A N 1
ATOM 580 C CA . LYS A 1 72 ? -3.208 0.429 -28.933 1.00 85.00 72 LYS A CA 1
ATOM 581 C C . LYS A 1 72 ? -3.018 -0.114 -27.499 1.00 85.00 72 LYS A C 1
ATOM 583 O O . LYS A 1 72 ? -3.889 -0.791 -26.966 1.00 85.00 72 LYS A O 1
ATOM 588 N N . GLY A 1 73 ? -1.868 0.166 -26.877 1.00 85.19 73 GLY A N 1
ATOM 589 C CA . GLY A 1 73 ? -1.548 -0.278 -25.516 1.00 85.19 73 GLY A CA 1
ATOM 590 C C . GLY A 1 73 ? -1.150 -1.756 -25.371 1.00 85.19 73 GLY A C 1
ATOM 591 O O . GLY A 1 73 ? -1.112 -2.246 -24.240 1.00 85.19 73 GLY A O 1
ATOM 592 N N . LYS A 1 74 ? -0.839 -2.471 -26.462 1.00 90.50 74 LYS A N 1
ATOM 593 C CA . LYS A 1 74 ? -0.308 -3.851 -26.455 1.00 90.50 74 LYS A CA 1
ATOM 594 C C . LYS A 1 74 ? 1.043 -3.928 -27.146 1.00 90.50 74 LYS A C 1
ATOM 596 O O . LYS A 1 74 ? 1.294 -3.175 -28.081 1.00 90.50 74 LYS A O 1
ATOM 601 N N . ILE A 1 75 ? 1.900 -4.838 -26.697 1.00 92.88 75 ILE A N 1
ATOM 602 C CA . ILE A 1 75 ? 3.193 -5.106 -27.336 1.00 92.88 75 ILE A CA 1
ATOM 603 C C . ILE A 1 75 ? 2.939 -5.936 -28.602 1.00 92.88 75 ILE A C 1
ATOM 605 O O . ILE A 1 75 ? 2.457 -7.060 -28.507 1.00 92.88 75 ILE A O 1
ATOM 609 N N . VAL A 1 76 ? 3.258 -5.384 -29.773 1.00 94.62 76 VAL A N 1
ATOM 610 C CA . VAL A 1 76 ? 3.025 -6.017 -31.088 1.00 94.62 76 VAL A CA 1
ATOM 611 C C . VAL A 1 76 ? 4.261 -6.749 -31.607 1.00 94.62 76 VAL A C 1
ATOM 613 O O . VAL A 1 76 ? 4.129 -7.754 -32.293 1.00 94.62 76 VAL A O 1
ATOM 616 N N . SER A 1 77 ? 5.468 -6.256 -31.311 1.00 95.75 77 SER A N 1
ATOM 617 C CA . SER A 1 77 ? 6.702 -6.959 -31.687 1.00 95.75 77 SER A CA 1
ATOM 618 C C . SER A 1 77 ? 7.888 -6.571 -30.811 1.00 95.75 77 SER A C 1
ATOM 620 O O . SER A 1 77 ? 8.063 -5.382 -30.523 1.00 95.75 77 SER A O 1
ATOM 622 N N . ILE A 1 78 ? 8.755 -7.530 -30.502 1.00 96.25 78 ILE A N 1
ATOM 623 C CA . ILE A 1 78 ? 10.052 -7.344 -29.849 1.00 96.25 78 ILE A CA 1
ATOM 624 C C . ILE A 1 78 ? 11.144 -7.877 -30.787 1.00 96.25 78 ILE A C 1
ATOM 626 O O . ILE A 1 78 ? 11.175 -9.060 -31.116 1.00 96.25 78 ILE A O 1
ATOM 630 N N . ARG A 1 79 ? 12.069 -7.019 -31.228 1.00 95.62 79 ARG A N 1
ATOM 631 C CA . ARG A 1 79 ? 13.135 -7.395 -32.178 1.00 95.62 79 ARG A CA 1
ATOM 632 C C . ARG A 1 79 ? 14.510 -6.992 -31.668 1.00 95.62 79 ARG A C 1
ATOM 634 O O . ARG A 1 79 ? 14.729 -5.820 -31.385 1.00 95.62 79 ARG A O 1
ATOM 641 N N . LYS A 1 80 ? 15.458 -7.934 -31.611 1.00 94.44 80 LYS A N 1
ATOM 642 C CA . LYS A 1 80 ? 16.871 -7.623 -31.333 1.00 94.44 80 LYS A CA 1
ATOM 643 C C . LYS A 1 80 ? 17.419 -6.672 -32.403 1.00 94.44 80 LYS A C 1
ATOM 645 O O . LYS A 1 80 ? 17.172 -6.875 -33.591 1.00 94.44 80 LYS A O 1
ATOM 650 N N . ILE A 1 81 ? 18.197 -5.675 -31.984 1.00 93.38 81 ILE A N 1
ATOM 651 C CA . ILE A 1 81 ? 18.934 -4.776 -32.881 1.00 93.38 81 ILE A CA 1
ATOM 652 C C . ILE A 1 81 ? 20.428 -5.118 -32.845 1.00 93.38 81 ILE A C 1
ATOM 654 O O . ILE A 1 81 ? 21.001 -5.354 -31.785 1.00 93.38 81 ILE A O 1
ATOM 658 N N . ASN A 1 82 ? 21.060 -5.167 -34.020 1.00 84.38 82 ASN A N 1
ATOM 659 C CA . ASN A 1 82 ? 22.462 -5.590 -34.163 1.00 84.38 82 ASN A CA 1
ATOM 660 C C . ASN A 1 82 ? 23.455 -4.417 -34.212 1.00 84.38 82 ASN A C 1
ATOM 662 O O . ASN A 1 82 ? 24.656 -4.626 -34.083 1.00 84.38 82 ASN A O 1
ATOM 666 N N . SER A 1 83 ? 22.967 -3.192 -34.416 1.00 81.62 83 SER A N 1
ATOM 667 C CA . SER A 1 83 ? 23.763 -1.965 -34.423 1.00 81.62 83 SER A CA 1
ATOM 668 C C . SER A 1 83 ? 22.900 -0.807 -33.933 1.00 81.62 83 SER A C 1
ATOM 670 O O . SER A 1 83 ? 21.740 -0.689 -34.330 1.00 81.62 83 SER A O 1
ATOM 672 N N . PHE A 1 84 ? 23.456 0.020 -33.053 1.00 83.06 84 PHE A N 1
ATOM 673 C CA . PHE A 1 84 ? 22.854 1.252 -32.551 1.00 83.06 84 PHE A CA 1
ATOM 674 C C . PHE A 1 84 ? 23.968 2.205 -32.106 1.00 83.06 84 PHE A C 1
ATOM 676 O O . PHE A 1 84 ? 25.078 1.776 -31.790 1.00 83.06 84 PHE A O 1
ATOM 683 N N . SER A 1 85 ? 23.665 3.498 -32.046 1.00 71.94 85 SER A N 1
ATOM 684 C CA . SER A 1 85 ? 24.548 4.521 -31.486 1.00 71.94 85 SER A CA 1
ATOM 685 C C . SER A 1 85 ? 23.803 5.326 -30.418 1.00 71.94 85 SER A C 1
ATOM 687 O O . SER A 1 85 ? 22.597 5.549 -30.516 1.00 71.94 85 SER A O 1
ATOM 689 N N . GLY A 1 86 ? 24.514 5.742 -29.367 1.00 79.06 86 GLY A N 1
ATOM 690 C CA . GLY A 1 86 ? 23.936 6.477 -28.236 1.00 79.06 86 GLY A CA 1
ATOM 691 C C . GLY A 1 86 ? 23.621 5.613 -27.008 1.00 79.06 86 GLY A C 1
ATOM 692 O O . GLY A 1 86 ? 24.102 4.489 -26.868 1.00 79.06 86 GLY A O 1
ATOM 693 N N . LYS A 1 87 ? 22.857 6.182 -26.066 1.00 86.44 87 LYS A N 1
ATOM 694 C CA . LYS A 1 87 ? 22.534 5.549 -24.777 1.00 86.44 87 LYS A CA 1
ATOM 695 C C . LYS A 1 87 ? 21.347 4.591 -24.907 1.00 86.44 87 LYS A C 1
ATOM 697 O O . LYS A 1 87 ? 20.333 4.940 -25.501 1.00 86.44 87 LYS A O 1
ATOM 702 N N . VAL A 1 88 ? 21.464 3.421 -24.286 1.00 93.06 88 VAL A N 1
ATOM 703 C CA . VAL A 1 88 ? 20.393 2.418 -24.191 1.00 93.06 88 VAL A CA 1
ATOM 704 C C . VAL A 1 88 ? 19.539 2.694 -22.958 1.00 93.06 88 VAL A C 1
ATOM 706 O O . VAL A 1 88 ? 20.082 2.992 -21.896 1.00 93.06 88 VAL A O 1
ATOM 709 N N . SER A 1 89 ? 18.216 2.600 -23.096 1.00 95.38 89 SER A N 1
ATOM 710 C CA . SER A 1 89 ? 17.286 2.692 -21.959 1.00 95.38 89 SER A CA 1
ATOM 711 C C . SER A 1 89 ? 16.996 1.311 -21.367 1.00 95.38 89 SER A C 1
ATOM 713 O O . SER A 1 89 ? 17.081 0.302 -22.070 1.00 95.38 89 SER A O 1
ATOM 715 N N . TYR A 1 90 ? 16.596 1.267 -20.099 1.00 97.62 90 TYR A N 1
ATOM 716 C CA . TYR A 1 90 ? 16.237 0.036 -19.394 1.00 97.62 90 TYR A CA 1
ATOM 717 C C . TYR A 1 90 ? 14.720 -0.029 -19.208 1.00 97.62 90 TYR A C 1
ATOM 719 O O . TYR A 1 90 ? 14.117 0.903 -18.680 1.00 97.62 90 TYR A O 1
ATOM 727 N N . ALA A 1 91 ? 14.095 -1.115 -19.653 1.00 97.56 91 ALA A N 1
ATOM 728 C CA . ALA A 1 91 ? 12.666 -1.365 -19.524 1.00 97.56 91 ALA A CA 1
ATOM 729 C C . ALA A 1 91 ? 12.403 -2.467 -18.496 1.00 97.56 91 ALA A C 1
ATOM 731 O O . ALA A 1 91 ? 12.785 -3.625 -18.685 1.00 97.56 91 ALA A O 1
ATOM 732 N N . LEU A 1 92 ? 11.704 -2.108 -17.424 1.00 98.12 92 LEU A N 1
ATOM 733 C CA . LEU A 1 92 ? 11.122 -3.069 -16.496 1.00 98.12 92 LEU A CA 1
ATOM 734 C C . LEU A 1 92 ? 9.613 -3.166 -16.754 1.00 98.12 92 LEU A C 1
ATOM 736 O O . LEU A 1 92 ? 8.997 -2.178 -17.167 1.00 98.12 92 LEU A O 1
ATOM 740 N N . PRO A 1 93 ? 8.987 -4.324 -16.494 1.00 97.38 93 PRO A N 1
ATOM 741 C CA . PRO A 1 93 ? 7.548 -4.381 -16.291 1.00 97.38 93 PRO A CA 1
ATOM 742 C C . PRO A 1 93 ? 7.133 -3.339 -15.245 1.00 97.38 93 PRO A C 1
ATOM 744 O O . PRO A 1 93 ? 7.886 -3.058 -14.310 1.00 97.38 93 PRO A O 1
ATOM 747 N N . GLY A 1 94 ? 5.937 -2.775 -15.392 1.00 97.06 94 GLY A N 1
ATOM 748 C CA . GLY A 1 94 ? 5.372 -1.910 -14.361 1.00 97.06 94 GLY A CA 1
ATOM 749 C C . GLY A 1 94 ? 5.281 -2.633 -13.010 1.00 97.06 94 GLY A C 1
ATOM 750 O O . GLY A 1 94 ? 5.092 -3.852 -12.964 1.00 97.06 94 GLY A O 1
ATOM 751 N N . PHE A 1 95 ? 5.475 -1.902 -11.914 1.00 98.44 95 PHE A N 1
ATOM 752 C CA . PHE A 1 95 ? 5.493 -2.478 -10.570 1.00 98.44 95 PHE A CA 1
ATOM 753 C C . PHE A 1 95 ? 4.076 -2.702 -10.050 1.00 98.44 95 PHE A C 1
ATOM 755 O O . PHE A 1 95 ? 3.143 -1.981 -10.423 1.00 98.44 95 PHE A O 1
ATOM 762 N N . CYS A 1 96 ? 3.929 -3.670 -9.151 1.00 98.50 96 CYS A N 1
ATOM 763 C CA . CYS A 1 96 ? 2.681 -3.938 -8.463 1.00 98.50 96 CYS A CA 1
ATOM 764 C C . CYS A 1 96 ? 2.828 -3.891 -6.942 1.00 98.50 96 CYS A C 1
ATOM 766 O O . CYS A 1 96 ? 3.879 -4.238 -6.411 1.00 98.50 96 CYS A O 1
ATOM 768 N N . ASP A 1 97 ? 1.754 -3.500 -6.256 1.00 98.50 97 ASP A N 1
ATOM 769 C CA . ASP A 1 97 ? 1.648 -3.502 -4.791 1.00 98.50 97 ASP A CA 1
ATOM 770 C C . ASP A 1 97 ? 0.461 -4.374 -4.342 1.00 98.50 97 ASP A C 1
ATOM 772 O O . ASP A 1 97 ? -0.660 -4.209 -4.831 1.00 98.50 97 ASP A O 1
ATOM 776 N N . ALA A 1 98 ? 0.703 -5.322 -3.435 1.00 97.81 98 ALA A N 1
ATOM 777 C CA . ALA A 1 98 ? -0.285 -6.278 -2.938 1.00 97.81 98 ALA A CA 1
ATOM 778 C C . ALA A 1 98 ? -1.019 -5.848 -1.656 1.00 97.81 98 ALA A C 1
ATOM 780 O O . ALA A 1 98 ? -1.844 -6.631 -1.176 1.00 97.81 98 ALA A O 1
ATOM 781 N N . ASN A 1 99 ? -0.738 -4.676 -1.072 1.00 96.94 99 ASN A N 1
ATOM 782 C CA . ASN A 1 99 ? -1.513 -4.179 0.071 1.00 96.94 99 ASN A CA 1
ATOM 783 C C . ASN A 1 99 ? -1.473 -2.649 0.177 1.00 96.94 99 ASN A C 1
ATOM 785 O O . ASN A 1 99 ? -0.509 -2.072 0.690 1.00 96.94 99 ASN A O 1
ATOM 789 N N . VAL A 1 100 ? -2.546 -2.002 -0.282 1.00 96.00 100 VAL A N 1
ATOM 790 C CA . VAL A 1 100 ? -2.749 -0.554 -0.143 1.00 96.00 100 VAL A CA 1
ATOM 791 C C . VAL A 1 100 ? -4.174 -0.257 0.321 1.00 96.00 100 VAL A C 1
ATOM 793 O O . VAL A 1 100 ? -5.118 -0.905 -0.123 1.00 96.00 100 VAL A O 1
ATOM 796 N N . THR A 1 101 ? -4.353 0.762 1.156 1.00 93.88 101 THR A N 1
ATOM 797 C CA . THR A 1 101 ? -5.667 1.332 1.483 1.00 93.88 101 THR A CA 1
ATOM 798 C C . THR A 1 101 ? -5.715 2.750 0.919 1.00 93.88 101 THR A C 1
ATOM 800 O O . THR A 1 101 ? -4.949 3.627 1.317 1.00 93.88 101 THR A O 1
ATOM 803 N N . LEU A 1 102 ? -6.574 2.976 -0.076 1.00 91.81 102 LEU A N 1
ATOM 804 C CA . LEU A 1 102 ? -6.635 4.240 -0.817 1.00 91.81 102 LEU A CA 1
ATOM 805 C C . LEU A 1 102 ? -7.405 5.326 -0.061 1.00 91.81 102 LEU A C 1
ATOM 807 O O . LEU A 1 102 ? -7.077 6.504 -0.184 1.00 91.81 102 LEU A O 1
ATOM 811 N N . SER A 1 103 ? -8.420 4.937 0.710 1.00 87.25 103 SER A N 1
ATOM 812 C CA . SER A 1 103 ? -9.336 5.834 1.427 1.00 87.25 103 SER A CA 1
ATOM 813 C C . SER A 1 103 ? -8.772 6.434 2.717 1.00 87.25 103 SER A C 1
ATOM 815 O O . SER A 1 103 ? -9.435 7.284 3.310 1.00 87.25 103 SER A O 1
ATOM 817 N N . THR A 1 104 ? -7.564 6.060 3.150 1.00 86.44 104 THR A N 1
ATOM 818 C CA . THR A 1 104 ? -6.896 6.645 4.324 1.00 86.44 104 THR A CA 1
ATOM 819 C C . THR A 1 104 ? -5.786 7.615 3.932 1.00 86.44 104 THR A C 1
ATOM 821 O O . THR A 1 104 ? -5.110 7.462 2.906 1.00 86.44 104 THR A O 1
ATOM 824 N N . ASP A 1 105 ? -5.591 8.642 4.756 1.00 83.44 105 ASP A N 1
ATOM 825 C CA . ASP A 1 105 ? -4.460 9.552 4.614 1.00 83.44 105 ASP A CA 1
ATOM 826 C C . ASP A 1 105 ? -3.225 9.018 5.351 1.00 83.44 105 ASP A C 1
ATOM 828 O O . ASP A 1 105 ? -3.308 8.552 6.488 1.00 83.44 105 ASP A O 1
ATOM 832 N N . SER A 1 106 ? -2.062 9.133 4.711 1.00 86.25 106 SER A N 1
ATOM 833 C CA . SER A 1 106 ? -0.758 8.810 5.292 1.00 86.25 106 SER A CA 1
ATOM 834 C C . SER A 1 106 ? -0.379 9.760 6.438 1.00 86.25 106 SER A C 1
ATOM 836 O O . SER A 1 106 ? 0.568 9.489 7.165 1.00 86.25 106 SER A O 1
ATOM 838 N N . LEU A 1 107 ? -1.099 10.868 6.624 1.00 83.44 107 LEU A N 1
ATOM 839 C CA . LEU A 1 107 ? -0.980 11.769 7.775 1.00 83.44 107 LEU A CA 1
ATOM 840 C C . LEU A 1 107 ? -2.034 11.492 8.865 1.00 83.44 107 LEU A C 1
ATOM 842 O O . LEU A 1 107 ? -2.047 12.159 9.898 1.00 83.44 107 LEU A O 1
ATOM 846 N N . GLY A 1 108 ? -2.880 10.477 8.660 1.00 77.06 108 GLY A N 1
ATOM 847 C CA . GLY A 1 108 ? -4.009 10.125 9.517 1.00 77.06 108 GLY A CA 1
ATOM 848 C C . GLY A 1 108 ? -5.330 10.733 9.036 1.00 77.06 108 GLY A C 1
ATOM 849 O O . GLY A 1 108 ? -5.377 11.849 8.529 1.00 77.06 108 GLY A O 1
ATOM 850 N N . GLY A 1 109 ? -6.424 9.989 9.213 1.00 78.25 109 GLY A N 1
ATOM 851 C CA . GLY A 1 109 ? -7.757 10.366 8.730 1.00 78.25 109 GLY A CA 1
ATOM 852 C C . GLY A 1 109 ? -8.145 9.670 7.421 1.00 78.25 109 GLY A C 1
ATOM 853 O O . GLY A 1 109 ? -7.539 8.671 7.027 1.00 78.25 109 GLY A O 1
ATOM 854 N N . GLN A 1 110 ? -9.195 10.175 6.771 1.00 82.06 110 GLN A N 1
ATOM 855 C CA . GLN A 1 110 ? -9.732 9.639 5.516 1.00 82.06 110 GLN A CA 1
ATOM 856 C C . GLN A 1 110 ? -9.569 10.638 4.370 1.00 82.06 110 GLN A C 1
ATOM 858 O O . GLN A 1 110 ? -9.703 11.845 4.565 1.00 82.06 110 GLN A O 1
ATOM 863 N N . LYS A 1 111 ? -9.326 10.116 3.167 1.00 80.88 111 LYS A N 1
ATOM 864 C CA . LYS A 1 111 ? -9.253 10.885 1.922 1.00 80.88 111 LYS A CA 1
ATOM 865 C C . LYS A 1 111 ? -10.624 11.044 1.283 1.00 80.88 111 LYS A C 1
ATOM 867 O O . LYS A 1 111 ? -11.452 10.133 1.287 1.00 80.88 111 LYS A O 1
ATOM 872 N N . ASP A 1 112 ? -10.813 12.190 0.644 1.00 81.38 112 ASP A N 1
ATOM 873 C CA . ASP A 1 112 ? -11.903 12.413 -0.293 1.00 81.38 112 ASP A CA 1
ATOM 874 C C . ASP A 1 112 ? -11.578 11.819 -1.683 1.00 81.38 112 ASP A C 1
ATOM 876 O O . ASP A 1 112 ? -10.544 11.178 -1.908 1.00 81.38 112 ASP A O 1
ATOM 880 N N . ARG A 1 113 ? -12.468 12.039 -2.659 1.00 83.62 113 ARG A N 1
ATOM 881 C CA . ARG A 1 113 ? -12.256 11.568 -4.038 1.00 83.62 113 ARG A CA 1
ATOM 882 C C . ARG A 1 113 ? -10.993 12.166 -4.673 1.00 83.62 113 ARG A C 1
ATOM 884 O O . ARG A 1 113 ? -10.305 11.456 -5.405 1.00 83.62 113 ARG A O 1
ATOM 891 N N . ALA A 1 114 ? -10.677 13.435 -4.399 1.00 82.94 114 ALA A N 1
ATOM 892 C CA . ALA A 1 114 ? -9.494 14.095 -4.946 1.00 82.94 114 ALA A CA 1
ATOM 893 C C . ALA A 1 114 ? -8.195 13.506 -4.367 1.00 82.94 114 ALA A C 1
ATOM 895 O O . ALA A 1 114 ? -7.269 13.213 -5.124 1.00 82.94 114 ALA A O 1
ATOM 896 N N . GLY A 1 115 ? -8.155 13.240 -3.059 1.00 85.81 115 GLY A N 1
ATOM 897 C CA . GLY A 1 115 ? -7.040 12.577 -2.383 1.00 85.81 115 GLY A CA 1
ATOM 898 C C . GLY A 1 115 ? -6.776 11.156 -2.892 1.00 85.81 115 GLY A C 1
ATOM 899 O O . GLY A 1 115 ? -5.614 10.754 -3.019 1.00 85.81 115 GLY A O 1
ATOM 900 N N . ILE A 1 116 ? -7.820 10.399 -3.262 1.00 89.19 116 ILE A N 1
ATOM 901 C CA . ILE A 1 116 ? -7.638 9.093 -3.920 1.00 89.19 116 ILE A CA 1
ATOM 902 C C . ILE A 1 116 ? -7.058 9.261 -5.327 1.00 89.19 116 ILE A C 1
ATOM 904 O O . ILE A 1 116 ? -6.073 8.595 -5.643 1.00 89.19 116 ILE A O 1
ATOM 908 N N . PHE A 1 117 ? -7.588 10.165 -6.160 1.00 86.12 117 PHE A N 1
ATOM 909 C CA . PHE A 1 117 ? -7.005 10.421 -7.487 1.00 86.12 117 PHE A CA 1
ATOM 910 C C . PHE A 1 117 ? -5.532 10.836 -7.400 1.00 86.12 117 PHE A C 1
ATOM 912 O O . PHE A 1 117 ? -4.707 10.313 -8.147 1.00 86.12 117 PHE A O 1
ATOM 919 N N . LEU A 1 118 ? -5.183 11.710 -6.454 1.00 87.81 118 LEU A N 1
ATOM 920 C CA . LEU A 1 118 ? -3.804 12.117 -6.189 1.00 87.81 118 LEU A CA 1
ATOM 921 C C . LEU A 1 118 ? -2.929 10.931 -5.737 1.00 87.81 118 LEU A C 1
ATOM 923 O O . LEU A 1 118 ? -1.791 10.797 -6.185 1.00 87.81 118 LEU A O 1
ATOM 927 N N . SER A 1 119 ? -3.475 10.016 -4.927 1.00 91.81 119 SER A N 1
ATOM 928 C CA . SER A 1 119 ? -2.793 8.771 -4.540 1.00 91.81 119 SER A CA 1
ATOM 929 C C . SER A 1 119 ? -2.523 7.866 -5.751 1.00 91.81 119 SER A C 1
ATOM 931 O O . SER A 1 119 ? -1.411 7.361 -5.893 1.00 91.81 119 SER A O 1
ATOM 933 N N . LEU A 1 120 ? -3.497 7.706 -6.657 1.00 91.56 120 LEU A N 1
ATOM 934 C CA . LEU A 1 120 ? -3.352 6.933 -7.900 1.00 91.56 120 LEU A CA 1
ATOM 935 C C . LEU A 1 120 ? -2.325 7.561 -8.856 1.00 91.56 120 LEU A C 1
ATOM 937 O O . LEU A 1 120 ? -1.499 6.841 -9.417 1.00 91.56 120 LEU A O 1
ATOM 941 N N . GLN A 1 121 ? -2.328 8.892 -9.001 1.00 89.50 121 GLN A N 1
ATOM 942 C CA . GLN A 1 121 ? -1.307 9.614 -9.771 1.00 89.50 121 GLN A CA 1
ATOM 943 C C . GLN A 1 121 ? 0.090 9.434 -9.168 1.00 89.50 121 GLN A C 1
ATOM 945 O O . GLN A 1 121 ? 1.047 9.242 -9.914 1.00 89.50 121 GLN A O 1
ATOM 950 N N . SER A 1 122 ? 0.214 9.434 -7.837 1.00 93.56 122 SER A N 1
ATOM 951 C CA . SER A 1 122 ? 1.492 9.171 -7.174 1.00 93.56 122 SER A CA 1
ATOM 952 C C . SER A 1 122 ? 1.968 7.738 -7.396 1.00 93.56 122 SER A C 1
ATOM 954 O O . SER A 1 122 ? 3.115 7.550 -7.788 1.00 93.56 122 SER A O 1
ATOM 956 N N . PHE A 1 123 ? 1.114 6.721 -7.229 1.00 95.38 123 PHE A N 1
ATOM 957 C CA . PHE A 1 123 ? 1.479 5.341 -7.580 1.00 95.38 123 PHE A CA 1
ATOM 958 C C . PHE A 1 123 ? 1.991 5.252 -9.019 1.00 95.38 123 PHE A C 1
ATOM 960 O O . PHE A 1 123 ? 3.101 4.762 -9.237 1.00 95.38 123 PHE A O 1
ATOM 967 N N . PHE A 1 124 ? 1.242 5.817 -9.972 1.00 91.25 124 PHE A N 1
ATOM 968 C CA . PHE A 1 124 ? 1.652 5.834 -11.371 1.00 91.25 124 PHE A CA 1
ATOM 969 C C . PHE A 1 124 ? 3.014 6.515 -11.550 1.00 91.25 124 PHE A C 1
ATOM 971 O O . PHE A 1 124 ? 3.919 5.903 -12.102 1.00 91.25 124 PHE A O 1
ATOM 978 N N . ALA A 1 125 ? 3.209 7.726 -11.014 1.00 92.19 125 ALA A N 1
ATOM 979 C CA . ALA A 1 125 ? 4.454 8.493 -11.131 1.00 92.19 125 ALA A CA 1
ATOM 980 C C . ALA A 1 125 ? 5.700 7.783 -10.561 1.00 92.19 125 ALA A C 1
ATOM 982 O O . ALA A 1 125 ? 6.807 8.049 -11.023 1.00 92.19 125 ALA A O 1
ATOM 983 N N . HIS A 1 126 ? 5.527 6.864 -9.605 1.00 96.38 126 HIS A N 1
ATOM 984 C CA . HIS A 1 126 ? 6.598 6.033 -9.037 1.00 96.38 126 HIS A CA 1
ATOM 985 C C . HIS A 1 126 ? 6.739 4.660 -9.733 1.00 96.38 126 HIS A C 1
ATOM 987 O O . HIS A 1 126 ? 7.464 3.784 -9.258 1.00 96.38 126 HIS A O 1
ATOM 993 N N . GLY A 1 127 ? 6.065 4.454 -10.868 1.00 95.56 127 GLY A N 1
ATOM 994 C CA . GLY A 1 127 ? 6.154 3.240 -11.682 1.00 95.56 127 GLY A CA 1
ATOM 995 C C . GLY A 1 127 ? 5.235 2.097 -11.243 1.00 95.56 127 GLY A C 1
ATOM 996 O O . GLY A 1 127 ? 5.370 0.985 -11.755 1.00 95.56 127 GLY A O 1
ATOM 997 N N . PHE A 1 128 ? 4.300 2.330 -10.319 1.00 97.38 128 PHE A N 1
ATOM 998 C CA . PHE A 1 128 ? 3.301 1.330 -9.943 1.00 97.38 128 PHE A CA 1
ATOM 999 C C . PHE A 1 128 ? 2.144 1.361 -10.938 1.00 97.38 128 PHE A C 1
ATOM 1001 O O . PHE A 1 128 ? 1.398 2.337 -11.023 1.00 97.38 128 PHE A O 1
ATOM 1008 N N . THR A 1 129 ? 1.998 0.277 -11.698 1.00 94.31 129 THR A N 1
ATOM 1009 C CA . THR A 1 129 ? 0.953 0.104 -12.715 1.00 94.31 129 THR A CA 1
ATOM 1010 C C . THR A 1 129 ? -0.141 -0.867 -12.288 1.00 94.31 129 THR A C 1
ATOM 1012 O O . THR A 1 129 ? -1.164 -0.934 -12.965 1.00 94.31 129 THR A O 1
ATOM 1015 N N . GLY A 1 130 ? 0.043 -1.601 -11.188 1.00 94.94 130 GLY A N 1
ATOM 1016 C CA . GLY A 1 130 ? -0.964 -2.481 -10.597 1.00 94.94 130 GLY A CA 1
ATOM 1017 C C . GLY A 1 130 ? -1.029 -2.316 -9.079 1.00 94.94 130 GLY A C 1
ATOM 1018 O O . GLY A 1 130 ? 0.006 -2.296 -8.427 1.00 94.94 130 GLY A O 1
ATOM 1019 N N . ILE A 1 131 ? -2.213 -2.211 -8.483 1.00 96.06 131 ILE A N 1
ATOM 1020 C CA . ILE A 1 131 ? -2.355 -2.169 -7.016 1.00 96.06 131 ILE A CA 1
ATOM 1021 C C . ILE A 1 131 ? -3.551 -3.002 -6.539 1.00 96.06 131 ILE A C 1
ATOM 1023 O O . ILE A 1 131 ? -4.605 -3.013 -7.181 1.00 96.06 131 ILE A O 1
ATOM 1027 N N . LEU A 1 132 ? -3.390 -3.681 -5.401 1.00 96.31 132 LEU A N 1
ATOM 1028 C CA . LEU A 1 132 ? -4.462 -4.355 -4.670 1.00 96.31 132 LEU A CA 1
ATOM 1029 C C . LEU A 1 132 ? -4.926 -3.476 -3.501 1.00 96.31 132 LEU A C 1
ATOM 1031 O O . LEU A 1 132 ? -4.268 -3.381 -2.467 1.00 96.31 132 LEU A O 1
ATOM 1035 N N . SER A 1 133 ? -6.077 -2.840 -3.701 1.00 94.56 133 SER A N 1
ATOM 1036 C CA . SER A 1 133 ? -6.823 -2.077 -2.701 1.00 94.56 133 SER A CA 1
ATOM 1037 C C . SER A 1 133 ? -7.465 -3.038 -1.690 1.00 94.56 133 SER A C 1
ATOM 1039 O O . SER A 1 133 ? -8.238 -3.918 -2.077 1.00 94.56 133 SER A O 1
ATOM 1041 N N . VAL A 1 134 ? -7.129 -2.878 -0.407 1.00 92.81 134 VAL A N 1
ATOM 1042 C CA . VAL A 1 134 ? -7.562 -3.720 0.721 1.00 92.81 134 VAL A CA 1
ATOM 1043 C C . VAL A 1 134 ? -8.198 -2.846 1.803 1.00 92.81 134 VAL A C 1
ATOM 1045 O O . VAL A 1 134 ? -7.657 -1.808 2.184 1.00 92.81 134 VAL A O 1
ATOM 1048 N N . GLY A 1 135 ? -9.358 -3.269 2.315 1.00 88.00 135 GLY A N 1
ATOM 1049 C CA . GLY A 1 135 ? -10.080 -2.557 3.381 1.00 88.00 135 GLY A CA 1
ATOM 1050 C C . GLY A 1 135 ? -10.818 -1.289 2.939 1.00 88.00 135 GLY A C 1
ATOM 1051 O O . GLY A 1 135 ? -11.424 -0.616 3.770 1.00 88.00 135 GLY A O 1
ATOM 1052 N N . ASP A 1 136 ? -10.802 -0.956 1.647 1.00 89.62 136 ASP A N 1
ATOM 1053 C CA . ASP A 1 136 ? -11.461 0.244 1.136 1.00 89.62 136 ASP A CA 1
ATOM 1054 C C . ASP A 1 136 ? -13.000 0.108 1.055 1.00 89.62 136 ASP A C 1
ATOM 1056 O O . ASP A 1 136 ? -13.531 -0.930 0.637 1.00 89.62 136 ASP A O 1
ATOM 1060 N N . PRO A 1 137 ? -13.756 1.168 1.403 1.00 84.56 137 PRO A N 1
ATOM 1061 C CA . PRO A 1 137 ? -15.214 1.154 1.388 1.00 84.56 137 PRO A CA 1
ATOM 1062 C C . PRO A 1 137 ? -15.784 1.084 -0.037 1.00 84.56 137 PRO A C 1
ATOM 1064 O O . PRO A 1 137 ? -15.168 1.513 -1.011 1.00 84.56 137 PRO A O 1
ATOM 1067 N N . ALA A 1 138 ? -17.023 0.595 -0.160 1.00 83.50 138 ALA A N 1
ATOM 1068 C CA . ALA A 1 138 ? -17.663 0.309 -1.449 1.00 83.50 138 ALA A CA 1
ATOM 1069 C C . ALA A 1 138 ? -17.675 1.486 -2.451 1.00 83.50 138 ALA A C 1
ATOM 1071 O O . ALA A 1 138 ? -17.564 1.259 -3.652 1.00 83.50 138 ALA A O 1
ATOM 1072 N N . TRP A 1 139 ? -17.745 2.739 -1.983 1.00 82.94 139 TRP A N 1
ATOM 1073 C CA . TRP A 1 139 ? -17.756 3.921 -2.858 1.00 82.94 139 TRP A CA 1
ATOM 1074 C C . TRP A 1 139 ? -16.448 4.134 -3.637 1.00 82.94 139 TRP A C 1
ATOM 1076 O O . TRP A 1 139 ? -16.471 4.766 -4.697 1.00 82.94 139 TRP A O 1
ATOM 1086 N N . VAL A 1 140 ? -15.318 3.596 -3.155 1.00 83.56 140 VAL A N 1
ATOM 1087 C CA . VAL A 1 140 ? -14.034 3.641 -3.876 1.00 83.56 140 VAL A CA 1
ATOM 1088 C C . VAL A 1 140 ? -14.148 2.877 -5.194 1.00 83.56 140 VAL A C 1
ATOM 1090 O O . VAL A 1 140 ? -13.598 3.301 -6.202 1.00 83.56 140 VAL A O 1
ATOM 1093 N N . GLU A 1 141 ? -14.939 1.806 -5.241 1.00 82.31 141 GLU A N 1
ATOM 1094 C CA . GLU A 1 141 ? -15.145 1.019 -6.456 1.00 82.31 141 GLU A CA 1
ATOM 1095 C C . GLU A 1 141 ? -15.820 1.820 -7.579 1.00 82.31 141 GLU A C 1
ATOM 1097 O O . GLU A 1 141 ? -15.429 1.709 -8.740 1.00 82.31 141 GLU A O 1
ATOM 1102 N N . THR A 1 142 ? -16.785 2.682 -7.238 1.00 80.12 142 THR A N 1
ATOM 1103 C CA . THR A 1 142 ? -17.395 3.623 -8.189 1.00 80.12 142 THR A CA 1
ATOM 1104 C C . THR A 1 142 ? -16.341 4.576 -8.752 1.00 80.12 142 THR A C 1
ATOM 1106 O O . THR A 1 142 ? -16.255 4.752 -9.964 1.00 80.12 142 THR A O 1
ATOM 1109 N N . LEU A 1 143 ? -15.480 5.120 -7.883 1.00 78.38 143 LEU A N 1
ATOM 1110 C CA . LEU A 1 143 ? -14.400 6.023 -8.282 1.00 78.38 143 LEU A CA 1
ATOM 1111 C C . LEU A 1 143 ? -13.405 5.348 -9.237 1.00 78.38 143 LEU A C 1
ATOM 1113 O O . LEU A 1 143 ? -12.979 5.962 -10.212 1.00 78.38 143 LEU A O 1
ATOM 1117 N N . LEU A 1 144 ? -13.067 4.080 -8.986 1.00 76.44 144 LEU A N 1
ATOM 1118 C CA . LEU A 1 144 ? -12.209 3.284 -9.866 1.00 76.44 144 LEU A CA 1
ATOM 1119 C C . LEU A 1 144 ? -12.869 3.057 -11.233 1.00 76.44 144 LEU A C 1
ATOM 1121 O O . LEU A 1 144 ? -12.229 3.289 -12.259 1.00 76.44 144 LEU A O 1
ATOM 1125 N N . LYS A 1 145 ? -14.155 2.679 -11.262 1.00 73.69 145 LYS A N 1
ATOM 1126 C CA . LYS A 1 145 ? -14.932 2.500 -12.504 1.00 73.69 145 LYS A CA 1
ATOM 1127 C C . LYS A 1 145 ? -14.986 3.792 -13.337 1.00 73.69 145 LYS A C 1
ATOM 1129 O O . LYS A 1 145 ? -14.895 3.729 -14.563 1.00 73.69 145 LYS A O 1
ATOM 1134 N N . ASP A 1 146 ? -15.052 4.961 -12.701 1.00 67.94 146 ASP A N 1
ATOM 1135 C CA . ASP A 1 146 ? -15.018 6.257 -13.393 1.00 67.94 146 ASP A CA 1
ATOM 1136 C C . ASP A 1 146 ? -13.601 6.657 -13.850 1.00 67.94 146 ASP A C 1
ATOM 1138 O O . ASP A 1 146 ? -13.428 7.097 -14.988 1.00 67.94 146 ASP A O 1
ATOM 1142 N N . ALA A 1 147 ? -12.569 6.423 -13.030 1.00 65.56 147 ALA A N 1
ATOM 1143 C CA . ALA A 1 147 ? -11.165 6.658 -13.391 1.00 65.56 147 ALA A CA 1
ATOM 1144 C C . ALA A 1 147 ? -10.761 5.911 -14.678 1.00 65.56 147 ALA A C 1
ATOM 1146 O O . ALA A 1 147 ? -10.108 6.475 -15.558 1.00 65.56 147 ALA A O 1
ATOM 1147 N N . GLN A 1 148 ? -11.211 4.659 -14.807 1.00 63.75 148 GLN A N 1
ATOM 1148 C CA . GLN A 1 148 ? -10.988 3.801 -15.975 1.00 63.75 148 GLN A CA 1
ATOM 1149 C C . GLN A 1 148 ? -11.655 4.359 -17.240 1.00 63.75 148 GLN A C 1
ATOM 1151 O O . GLN A 1 148 ? -11.038 4.406 -18.306 1.00 63.75 148 GLN A O 1
ATOM 1156 N N . ARG A 1 149 ? -12.911 4.815 -17.130 1.00 62.47 149 ARG A N 1
ATOM 1157 C CA . ARG A 1 149 ? -13.685 5.381 -18.252 1.00 62.47 149 ARG A CA 1
ATOM 1158 C C . ARG A 1 149 ? -13.061 6.654 -18.812 1.00 62.47 149 ARG A C 1
ATOM 1160 O O . ARG A 1 149 ? -13.125 6.876 -20.018 1.00 62.47 149 ARG A O 1
ATOM 1167 N N . LEU A 1 150 ? -12.440 7.458 -17.951 1.00 56.78 150 LEU A N 1
ATOM 1168 C CA . LEU A 1 150 ? -11.762 8.698 -18.330 1.00 56.78 150 LEU A CA 1
ATOM 1169 C C . LEU A 1 150 ? -10.446 8.469 -19.098 1.00 56.78 150 LEU A C 1
ATOM 1171 O O . LEU A 1 150 ? -9.882 9.437 -19.596 1.00 56.78 150 LEU A O 1
ATOM 1175 N N . LYS A 1 151 ? -9.959 7.219 -19.217 1.00 57.41 151 LYS A N 1
ATOM 1176 C CA . LYS A 1 151 ? -8.686 6.853 -19.880 1.00 57.41 151 LYS A CA 1
ATOM 1177 C C . LYS A 1 151 ? -7.465 7.648 -19.386 1.00 57.41 151 LYS A C 1
ATOM 1179 O O . LYS A 1 151 ? -6.483 7.796 -20.110 1.00 57.41 151 LYS A O 1
ATOM 1184 N N . ASN A 1 152 ? -7.512 8.144 -18.153 1.00 55.97 152 ASN A N 1
ATOM 1185 C CA . ASN A 1 152 ? -6.389 8.847 -17.546 1.00 55.97 152 ASN A CA 1
ATOM 1186 C C . ASN A 1 152 ? -5.287 7.858 -17.145 1.00 55.97 152 ASN A C 1
ATOM 1188 O O . ASN A 1 152 ? -5.569 6.744 -16.705 1.00 55.97 152 ASN A O 1
ATOM 1192 N N . ASN A 1 153 ? -4.033 8.306 -17.234 1.00 69.12 153 ASN A N 1
ATOM 1193 C CA . ASN A 1 153 ? -2.869 7.575 -16.734 1.00 69.12 153 ASN A CA 1
ATOM 1194 C C . ASN A 1 153 ? -3.059 7.240 -15.246 1.00 69.12 153 ASN A C 1
ATOM 1196 O O . ASN A 1 153 ? -3.064 8.134 -14.405 1.00 69.12 153 ASN A O 1
ATOM 1200 N N . SER A 1 154 ? -3.250 5.963 -14.926 1.00 79.88 154 SER A N 1
ATOM 1201 C CA . SER A 1 154 ? -3.541 5.449 -13.585 1.00 79.88 154 SER A CA 1
ATOM 1202 C C . SER A 1 154 ? -3.043 4.005 -13.501 1.00 79.88 154 SER A C 1
ATOM 1204 O O . SER A 1 154 ? -3.068 3.314 -14.526 1.00 79.88 154 SER A O 1
ATOM 1206 N N . PRO A 1 155 ? -2.642 3.496 -12.321 1.00 89.50 155 PRO A N 1
ATOM 1207 C CA . PRO A 1 155 ? -2.520 2.059 -12.135 1.00 89.50 155 PRO A CA 1
ATOM 1208 C C . PRO A 1 155 ? -3.853 1.360 -12.422 1.00 89.50 155 PRO A C 1
ATOM 1210 O O . PRO A 1 155 ? -4.936 1.900 -12.170 1.00 89.50 155 PRO A O 1
ATOM 1213 N N . TRP A 1 156 ? -3.753 0.121 -12.893 1.00 90.44 156 TRP A N 1
ATOM 1214 C CA . TRP A 1 156 ? -4.815 -0.863 -12.793 1.00 90.44 156 TRP A CA 1
ATOM 1215 C C . TRP A 1 156 ? -5.038 -1.200 -11.316 1.00 90.44 156 TRP A C 1
ATOM 1217 O O . TRP A 1 156 ? -4.106 -1.557 -10.598 1.00 90.44 156 TRP A O 1
ATOM 1227 N N . VAL A 1 157 ? -6.277 -1.082 -10.853 1.00 91.25 157 VAL A N 1
ATOM 1228 C CA . VAL A 1 157 ? -6.639 -1.357 -9.458 1.00 91.25 157 VAL A CA 1
ATOM 1229 C C . VAL A 1 157 ? -7.514 -2.598 -9.393 1.00 91.25 157 VAL A C 1
ATOM 1231 O O . VAL A 1 157 ? -8.565 -2.639 -10.039 1.00 91.25 157 VAL A O 1
ATOM 1234 N N . LYS A 1 158 ? -7.110 -3.575 -8.581 1.00 92.19 158 LYS A N 1
ATOM 1235 C CA . LYS A 1 158 ? -7.989 -4.626 -8.062 1.00 92.19 158 LYS A CA 1
ATOM 1236 C C . LYS A 1 158 ? -8.403 -4.225 -6.652 1.00 92.19 158 LYS A C 1
ATOM 1238 O O . LYS A 1 158 ? -7.563 -3.797 -5.871 1.00 92.19 158 LYS A O 1
ATOM 1243 N N . LYS A 1 159 ? -9.683 -4.347 -6.326 1.00 91.75 159 LYS A N 1
ATOM 1244 C CA . LYS A 1 159 ? -10.206 -4.151 -4.970 1.00 91.75 159 LYS A CA 1
ATOM 1245 C C . LYS A 1 159 ? -10.508 -5.526 -4.377 1.00 91.75 159 LYS A C 1
ATOM 1247 O O . LYS A 1 159 ? -11.057 -6.370 -5.083 1.00 91.75 159 LYS A O 1
ATOM 1252 N N . SER A 1 160 ? -10.122 -5.762 -3.127 1.00 92.56 160 SER A N 1
ATOM 1253 C CA . SER A 1 160 ? -10.488 -6.979 -2.405 1.00 92.56 160 SER A CA 1
ATOM 1254 C C . SER A 1 160 ? -11.968 -6.962 -2.009 1.00 92.56 160 SER A C 1
ATOM 1256 O O . SER A 1 160 ? -12.604 -5.906 -1.922 1.00 92.56 160 SER A O 1
ATOM 1258 N N . ASP A 1 161 ? -12.507 -8.133 -1.682 1.00 91.12 161 ASP A N 1
ATOM 1259 C CA . ASP A 1 161 ? -13.697 -8.208 -0.836 1.00 91.12 161 ASP A CA 1
ATOM 1260 C C . ASP A 1 161 ? -13.395 -7.579 0.544 1.00 91.12 161 ASP A C 1
ATOM 1262 O O . ASP A 1 161 ? -12.231 -7.411 0.930 1.00 91.12 161 ASP A O 1
ATOM 1266 N N . THR A 1 162 ? -14.430 -7.197 1.295 1.00 90.31 162 THR A N 1
ATOM 1267 C CA . THR A 1 162 ? -14.254 -6.525 2.593 1.00 90.31 162 THR A CA 1
ATOM 1268 C C . THR A 1 162 ? -13.559 -7.448 3.606 1.00 90.31 162 THR A C 1
ATOM 1270 O O . THR A 1 162 ? -14.055 -8.555 3.842 1.00 90.31 162 THR A O 1
ATOM 1273 N N . PRO A 1 163 ? -12.438 -7.032 4.234 1.00 92.25 163 PRO A N 1
ATOM 1274 C CA . PRO A 1 163 ? -11.745 -7.857 5.215 1.00 92.25 163 PRO A CA 1
ATOM 1275 C C . PRO A 1 163 ? -12.604 -8.176 6.437 1.00 92.25 163 PRO A C 1
ATOM 1277 O O . PRO A 1 163 ? -13.456 -7.390 6.861 1.00 92.25 163 PRO A O 1
ATOM 1280 N N . TRP A 1 164 ? -12.376 -9.355 7.005 1.00 92.00 164 TRP A N 1
ATOM 1281 C CA . TRP A 1 164 ? -13.123 -9.878 8.139 1.00 92.00 164 TRP A CA 1
ATOM 1282 C C . TRP A 1 164 ? -12.397 -9.570 9.442 1.00 92.00 164 TRP A C 1
ATOM 1284 O O . TRP A 1 164 ? -11.214 -9.869 9.582 1.00 92.00 164 TRP A O 1
ATOM 1294 N N . ILE A 1 165 ? -13.130 -9.038 10.410 1.00 88.12 165 ILE A N 1
ATOM 1295 C CA . ILE A 1 165 ? -12.668 -8.796 11.780 1.00 88.12 165 ILE A CA 1
ATOM 1296 C C . ILE A 1 165 ? -13.562 -9.569 12.743 1.00 88.12 165 ILE A C 1
ATOM 1298 O O . ILE A 1 165 ? -14.770 -9.668 12.523 1.00 88.12 165 ILE A O 1
ATOM 1302 N N . ALA A 1 166 ? -12.982 -10.134 13.798 1.00 85.69 166 ALA A N 1
ATOM 1303 C CA . ALA A 1 166 ? -13.762 -10.709 14.888 1.00 85.69 166 ALA A CA 1
ATOM 1304 C C . ALA A 1 166 ? -14.485 -9.589 15.657 1.00 85.69 166 ALA A C 1
ATOM 1306 O O . ALA A 1 166 ? -13.994 -8.460 15.729 1.00 85.69 166 ALA A O 1
ATOM 1307 N N . GLU A 1 167 ? -15.659 -9.877 16.220 1.00 83.31 167 GLU A N 1
ATOM 1308 C CA . GLU A 1 167 ? -16.357 -8.909 17.065 1.00 83.31 167 GLU A CA 1
ATOM 1309 C C . GLU A 1 167 ? -15.656 -8.737 18.425 1.00 83.31 167 GLU A C 1
ATOM 1311 O O . GLU A 1 167 ? -15.700 -9.634 19.267 1.00 83.31 167 GLU A O 1
ATOM 1316 N N . SER A 1 168 ? -15.088 -7.550 18.658 1.00 76.50 168 SER A N 1
ATOM 1317 C CA . SER A 1 168 ? -14.414 -7.163 19.901 1.00 76.50 168 SER A CA 1
ATOM 1318 C C . SER A 1 168 ? -15.173 -6.086 20.692 1.00 76.50 168 SER A C 1
ATOM 1320 O O . SER A 1 168 ? -16.141 -5.474 20.226 1.00 76.50 168 SER A O 1
ATOM 1322 N N . SER A 1 169 ? -14.714 -5.801 21.908 1.00 73.62 169 SER A N 1
ATOM 1323 C CA . SER A 1 169 ? -15.171 -4.700 22.759 1.00 73.62 169 SER A CA 1
ATOM 1324 C C . SER A 1 169 ? -14.965 -3.312 22.136 1.00 73.62 169 SER A C 1
ATOM 1326 O O . SER A 1 169 ? -15.743 -2.394 22.435 1.00 73.62 169 SER A O 1
ATOM 1328 N N . GLU A 1 170 ? -13.986 -3.147 21.239 1.00 68.31 170 GLU A N 1
ATOM 1329 C CA . GLU A 1 170 ? -13.847 -1.951 20.405 1.00 68.31 170 GLU A CA 1
ATOM 1330 C C . GLU A 1 170 ? -14.869 -1.931 19.260 1.00 68.31 170 GLU A C 1
ATOM 1332 O O . GLU A 1 170 ? -15.572 -0.928 19.096 1.00 68.31 170 GLU A O 1
ATOM 1337 N N . THR A 1 171 ? -15.021 -3.023 18.496 1.00 70.12 171 THR A N 1
ATOM 1338 C CA . THR A 1 171 ? -15.930 -3.038 17.330 1.00 70.12 171 THR A CA 1
ATOM 1339 C C . THR A 1 171 ? -17.402 -2.952 17.734 1.00 70.12 171 THR A C 1
ATOM 1341 O O . THR A 1 171 ? -18.183 -2.309 17.033 1.00 70.12 171 THR A O 1
ATOM 1344 N N . LYS A 1 172 ? -17.792 -3.507 18.893 1.00 68.25 172 LYS A N 1
ATOM 1345 C CA . LYS A 1 172 ? -19.165 -3.436 19.446 1.00 68.25 172 LYS A CA 1
ATOM 1346 C C . LYS A 1 172 ? -19.697 -2.007 19.594 1.00 68.25 172 LYS A C 1
ATOM 1348 O O . LYS A 1 172 ? -20.906 -1.797 19.546 1.00 68.25 172 LYS A O 1
ATOM 1353 N N . LYS A 1 173 ? -18.816 -1.015 19.762 1.00 60.41 173 LYS A N 1
ATOM 1354 C CA . LYS A 1 173 ? -19.186 0.409 19.893 1.00 60.41 173 LYS A CA 1
ATOM 1355 C C . LYS A 1 173 ? -19.197 1.165 18.560 1.00 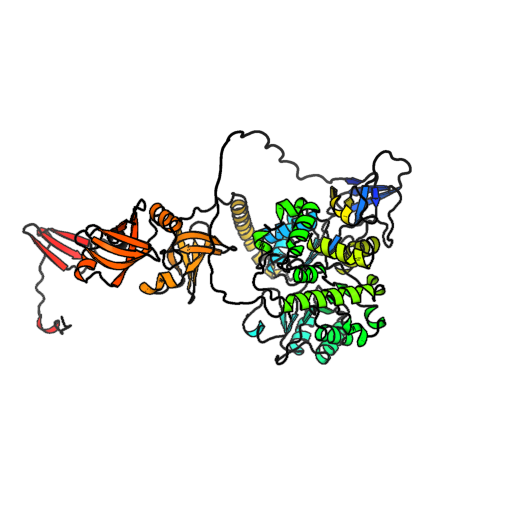60.41 173 LYS A C 1
ATOM 1357 O O . LYS A 1 173 ? -19.619 2.318 18.533 1.00 60.41 173 LYS A O 1
ATOM 1362 N N . LEU A 1 174 ? -18.736 0.541 17.474 1.00 55.41 174 LEU A N 1
ATOM 1363 C CA . LEU A 1 174 ? -18.442 1.188 16.189 1.00 55.41 174 LEU A CA 1
ATOM 1364 C C . LEU A 1 174 ? -19.455 0.863 15.071 1.00 55.41 174 LEU A C 1
ATOM 1366 O O . LEU A 1 174 ? -19.195 1.155 13.907 1.00 55.41 174 LEU A O 1
ATOM 1370 N N . GLY A 1 175 ? -20.632 0.325 15.413 1.00 60.62 175 GLY A N 1
ATOM 1371 C CA . GLY A 1 175 ? -21.746 0.132 14.474 1.00 60.62 175 GLY A CA 1
ATOM 1372 C C . GLY A 1 175 ? -21.372 -0.715 13.248 1.00 60.62 175 GLY A C 1
ATOM 1373 O O . GLY A 1 175 ? -20.663 -1.712 13.366 1.00 60.62 175 GLY A O 1
ATOM 1374 N N . ASN A 1 176 ? -21.838 -0.311 12.062 1.00 59.38 176 ASN A N 1
ATOM 1375 C CA . ASN A 1 176 ? -21.304 -0.839 10.805 1.00 59.38 176 ASN A CA 1
ATOM 1376 C C . ASN A 1 176 ? -19.983 -0.130 10.484 1.00 59.38 176 ASN A C 1
ATOM 1378 O O . ASN A 1 176 ? -19.994 1.031 10.075 1.00 59.38 176 ASN A O 1
ATOM 1382 N N . LEU A 1 177 ? -18.866 -0.843 10.623 1.00 64.12 177 LEU A N 1
ATOM 1383 C CA . LEU A 1 177 ? -17.539 -0.369 10.231 1.00 64.12 177 LEU A CA 1
ATOM 1384 C C . LEU A 1 177 ? -17.418 -0.329 8.692 1.00 64.12 177 LEU A C 1
ATOM 1386 O O . LEU A 1 177 ? -17.388 -1.388 8.061 1.00 64.12 177 LEU A O 1
ATOM 1390 N N . PRO A 1 178 ? -17.352 0.856 8.051 1.00 66.69 178 PRO A N 1
ATOM 1391 C CA . PRO A 1 178 ? -17.255 0.938 6.597 1.00 66.69 178 PRO A CA 1
ATOM 1392 C C . PRO A 1 178 ? -15.926 0.336 6.119 1.00 66.69 178 PRO A C 1
ATOM 1394 O O . PRO A 1 178 ? -14.866 0.708 6.610 1.00 66.69 178 PRO A O 1
ATOM 1397 N N . GLY A 1 179 ? -15.998 -0.591 5.160 1.00 72.88 179 GLY A N 1
ATOM 1398 C CA . GLY A 1 179 ? -14.840 -1.325 4.628 1.00 72.88 179 GLY A CA 1
ATOM 1399 C C . GLY A 1 179 ? -14.612 -2.712 5.244 1.00 72.88 179 GLY A C 1
ATOM 1400 O O . GLY A 1 179 ? -13.910 -3.518 4.641 1.00 72.88 179 GLY A O 1
ATOM 1401 N N . TYR A 1 180 ? -15.257 -3.042 6.371 1.00 84.56 180 TYR A N 1
ATOM 1402 C CA . TYR A 1 180 ? -15.025 -4.288 7.114 1.00 84.56 180 TYR A CA 1
ATOM 1403 C C . TYR A 1 180 ? -16.287 -5.141 7.276 1.00 84.56 180 TYR A C 1
ATOM 1405 O O . TYR A 1 180 ? -17.412 -4.643 7.254 1.00 84.56 180 TYR A O 1
ATOM 1413 N N . ASN A 1 181 ? -16.092 -6.444 7.477 1.00 87.38 181 ASN A N 1
ATOM 1414 C CA . ASN A 1 181 ? -17.139 -7.406 7.803 1.00 87.38 181 ASN A CA 1
ATOM 1415 C C . ASN A 1 181 ? -16.908 -7.962 9.219 1.00 87.38 181 ASN A C 1
ATOM 1417 O O . ASN A 1 181 ? -15.909 -8.637 9.463 1.00 87.38 181 ASN A O 1
ATOM 1421 N N . VAL A 1 182 ? -17.810 -7.670 10.158 1.00 87.38 182 VAL A N 1
ATOM 1422 C CA . VAL A 1 182 ? -17.694 -8.128 11.554 1.00 87.38 182 VAL A CA 1
ATOM 1423 C C . VAL A 1 182 ? -18.267 -9.538 11.679 1.00 87.38 182 VAL A C 1
ATOM 1425 O O . VAL A 1 182 ? -19.471 -9.720 11.509 1.00 87.38 182 VAL A O 1
ATOM 1428 N N . ILE A 1 183 ? -17.415 -10.511 11.997 1.00 88.25 183 ILE A N 1
ATOM 1429 C CA . ILE A 1 183 ? -17.768 -11.920 12.202 1.00 88.25 183 ILE A CA 1
ATOM 1430 C C . ILE A 1 183 ? -17.983 -12.186 13.695 1.00 88.25 183 ILE A C 1
ATOM 1432 O O . ILE A 1 183 ? -17.119 -11.883 14.519 1.00 88.25 183 ILE A O 1
ATOM 1436 N N . ARG A 1 184 ? -19.124 -12.790 14.037 1.00 87.06 184 ARG A N 1
ATOM 1437 C CA . ARG A 1 184 ? -19.554 -13.088 15.417 1.00 87.06 184 ARG A CA 1
ATOM 1438 C C . ARG A 1 184 ? -19.620 -14.579 15.727 1.00 87.06 184 ARG A C 1
ATOM 1440 O O . ARG A 1 184 ? -19.799 -14.956 16.879 1.00 87.06 184 ARG A O 1
ATOM 1447 N N . SER A 1 185 ? -19.571 -15.431 14.702 1.00 87.81 185 SER A N 1
ATOM 1448 C CA . SER A 1 185 ? -19.720 -16.880 14.850 1.00 87.81 185 SER A CA 1
ATOM 1449 C C . SER A 1 185 ? -19.149 -17.657 13.664 1.00 87.81 185 SER A C 1
ATOM 1451 O O . SER A 1 185 ? -19.059 -17.150 12.541 1.00 87.81 185 SER A O 1
ATOM 1453 N N . SER A 1 186 ? -18.851 -18.939 13.886 1.00 86.88 186 SER A N 1
ATOM 1454 C CA . SER A 1 186 ? -18.427 -19.865 12.830 1.00 86.88 186 SER A CA 1
ATOM 1455 C C . SER A 1 186 ? -19.494 -20.057 11.748 1.00 86.88 186 SER A C 1
ATOM 1457 O O . SER A 1 186 ? -19.170 -20.170 10.567 1.00 86.88 186 SER A O 1
ATOM 1459 N N . GLN A 1 187 ? -20.776 -20.038 12.120 1.00 87.88 187 GLN A N 1
ATOM 1460 C CA . GLN A 1 187 ? -21.900 -20.146 11.189 1.00 87.88 187 GLN A CA 1
ATOM 1461 C C . GLN A 1 187 ? -21.974 -18.929 10.252 1.00 87.88 187 GLN A C 1
ATOM 1463 O O . GLN A 1 187 ? -22.187 -19.092 9.049 1.00 87.88 187 GLN A O 1
ATOM 1468 N N . GLU A 1 188 ? -21.750 -17.719 10.774 1.00 89.81 188 GLU A N 1
ATOM 1469 C CA . GLU A 1 188 ? -21.688 -16.484 9.981 1.00 89.81 188 GLU A CA 1
ATOM 1470 C C . GLU A 1 188 ? -20.486 -16.484 9.024 1.00 89.81 188 GLU A C 1
ATOM 1472 O O . GLU A 1 188 ? -20.641 -16.155 7.847 1.00 89.81 188 GLU A O 1
ATOM 1477 N N . ALA A 1 189 ? -19.315 -16.937 9.486 1.00 88.75 189 ALA A N 1
ATOM 1478 C CA . ALA A 1 189 ? -18.122 -17.094 8.652 1.00 88.75 189 ALA A CA 1
ATOM 1479 C C . ALA A 1 189 ? -18.368 -18.047 7.463 1.00 88.75 189 ALA A C 1
ATOM 1481 O O . ALA A 1 189 ? -18.124 -17.692 6.308 1.00 88.75 189 ALA A O 1
ATOM 1482 N N . VAL A 1 190 ? -18.928 -19.236 7.718 1.00 86.75 190 VAL A N 1
ATOM 1483 C CA . VAL A 1 190 ? -19.268 -20.213 6.666 1.00 86.75 190 VAL A CA 1
ATOM 1484 C C . VAL A 1 190 ? -20.345 -19.669 5.717 1.00 86.75 190 VAL A C 1
ATOM 1486 O O . VAL A 1 190 ? -20.245 -19.849 4.503 1.00 86.75 190 VAL A O 1
ATOM 1489 N N . SER A 1 191 ? -21.354 -18.964 6.239 1.00 87.94 191 SER A N 1
ATOM 1490 C CA . SER A 1 191 ? -22.394 -18.312 5.428 1.00 87.94 191 SER A CA 1
ATOM 1491 C C . SER A 1 191 ? -21.815 -17.240 4.496 1.00 87.94 191 SER A C 1
ATOM 1493 O O . SER A 1 191 ? -22.160 -17.183 3.314 1.00 87.94 191 SER A O 1
ATOM 1495 N N . ASN A 1 192 ? -20.873 -16.430 4.989 1.00 85.75 192 ASN A N 1
ATOM 1496 C CA . ASN A 1 192 ? -20.200 -15.411 4.188 1.00 85.75 192 ASN A CA 1
ATOM 1497 C C . ASN A 1 192 ? -19.289 -16.017 3.105 1.00 85.75 192 ASN A C 1
ATOM 1499 O O . ASN A 1 192 ? -19.294 -15.513 1.985 1.00 85.75 192 ASN A O 1
ATOM 1503 N N . MET A 1 193 ? -18.591 -17.129 3.370 1.00 84.81 193 MET A N 1
ATOM 1504 C CA . MET A 1 193 ? -17.802 -17.838 2.343 1.00 84.81 193 MET A CA 1
ATOM 1505 C C . MET A 1 193 ? -18.658 -18.364 1.179 1.00 84.81 193 MET A C 1
ATOM 1507 O O . MET A 1 193 ? -18.254 -18.265 0.020 1.00 84.81 193 MET A O 1
ATOM 1511 N N . LYS A 1 194 ? -19.877 -18.853 1.455 1.00 82.75 194 LYS A N 1
ATOM 1512 C CA . LYS A 1 194 ? -20.804 -19.362 0.422 1.00 82.75 194 LYS A CA 1
ATOM 1513 C C . LYS A 1 194 ? -21.250 -18.312 -0.603 1.00 82.75 194 LYS A C 1
ATOM 1515 O O . LYS A 1 194 ? -21.773 -18.683 -1.652 1.00 82.75 194 LYS A O 1
ATOM 1520 N N . LYS A 1 195 ? -21.006 -17.021 -0.349 1.00 84.12 195 LYS A N 1
ATOM 1521 C CA . LYS A 1 195 ? -21.265 -15.921 -1.296 1.00 84.12 195 LYS A CA 1
ATOM 1522 C C . LYS A 1 195 ? -20.301 -15.902 -2.495 1.00 84.12 195 LYS A C 1
ATOM 1524 O O . LYS A 1 195 ? -20.520 -15.107 -3.400 1.00 84.12 195 LYS A O 1
ATOM 1529 N N . LYS A 1 196 ? -19.300 -16.798 -2.530 1.00 81.69 196 LYS A N 1
ATOM 1530 C CA . LYS A 1 196 ? -18.271 -16.928 -3.581 1.00 81.69 196 LYS A CA 1
ATOM 1531 C C . LYS A 1 196 ? -17.441 -15.643 -3.738 1.00 81.69 196 LYS A C 1
ATOM 1533 O O . LYS A 1 196 ? -17.688 -14.878 -4.670 1.00 81.69 196 LYS A O 1
ATOM 1538 N N . PRO A 1 197 ? -16.481 -15.406 -2.823 1.00 85.06 197 PRO A N 1
ATOM 1539 C CA . PRO A 1 197 ? -15.635 -14.216 -2.837 1.00 85.06 197 PRO A CA 1
ATOM 1540 C C . PRO A 1 197 ? -14.868 -14.066 -4.161 1.00 85.06 197 PRO A C 1
ATOM 1542 O O . PRO A 1 197 ? -14.536 -15.051 -4.827 1.00 85.06 197 PRO A O 1
ATOM 1545 N N . THR A 1 198 ? -14.608 -12.817 -4.538 1.00 84.94 198 THR A N 1
ATOM 1546 C CA . THR A 1 198 ? -13.889 -12.423 -5.758 1.00 84.94 198 THR A CA 1
ATOM 1547 C C . THR A 1 198 ? -12.383 -12.256 -5.530 1.00 84.94 198 THR A C 1
ATOM 1549 O O . THR A 1 198 ? -11.601 -12.286 -6.484 1.00 84.94 198 THR A O 1
ATOM 1552 N N . SER A 1 199 ? -11.958 -12.141 -4.269 1.00 89.25 199 SER A N 1
ATOM 1553 C CA . SER A 1 199 ? -10.561 -12.152 -3.827 1.00 89.25 199 SER A CA 1
ATOM 1554 C C . SER A 1 199 ? -10.321 -13.262 -2.787 1.00 89.25 199 SER A C 1
ATOM 1556 O O . SER A 1 199 ? -11.257 -13.967 -2.402 1.00 89.25 199 SER A O 1
ATOM 1558 N N . PRO A 1 200 ? -9.087 -13.456 -2.281 1.00 93.50 200 PRO A N 1
ATOM 1559 C CA . PRO A 1 200 ? -8.893 -14.212 -1.048 1.00 93.50 200 PRO A CA 1
ATOM 1560 C C . PRO A 1 200 ? -9.744 -13.626 0.089 1.00 93.50 200 PRO A C 1
ATOM 1562 O O . PRO A 1 200 ? -9.887 -12.404 0.184 1.00 93.50 200 PRO A O 1
ATOM 1565 N N . VAL A 1 201 ? -10.285 -14.482 0.959 1.00 94.75 201 VAL A N 1
ATOM 1566 C CA . VAL A 1 201 ? -10.957 -14.044 2.191 1.00 94.75 201 VAL A CA 1
ATOM 1567 C C . VAL A 1 201 ? -9.882 -13.580 3.162 1.00 94.75 201 VAL A C 1
ATOM 1569 O O . VAL A 1 201 ? -9.104 -14.390 3.669 1.00 94.75 201 VAL A O 1
ATOM 1572 N N . HIS A 1 202 ? -9.818 -12.271 3.386 1.00 95.31 202 HIS A N 1
ATOM 1573 C CA . HIS A 1 202 ? -8.780 -11.643 4.195 1.00 95.31 202 HIS A CA 1
ATOM 1574 C C . HIS A 1 202 ? -9.262 -11.463 5.633 1.00 95.31 202 HIS A C 1
ATOM 1576 O O . HIS A 1 202 ? -10.168 -10.681 5.901 1.00 95.31 202 HIS A O 1
ATOM 1582 N N . LEU A 1 203 ? -8.650 -12.190 6.560 1.00 94.81 203 LEU A N 1
ATOM 1583 C CA . LEU A 1 203 ? -8.869 -12.083 7.996 1.00 94.81 203 LEU A CA 1
ATOM 1584 C C . LEU A 1 203 ? -7.907 -11.046 8.578 1.00 94.81 203 LEU A C 1
ATOM 1586 O O . LEU A 1 203 ? -6.696 -11.147 8.394 1.00 94.81 203 LEU A O 1
ATOM 1590 N N . PHE A 1 204 ? -8.426 -10.059 9.293 1.00 91.75 204 PHE A N 1
ATOM 1591 C CA . PHE A 1 204 ? -7.636 -9.132 10.094 1.00 91.75 204 PHE A CA 1
ATOM 1592 C C . PHE A 1 204 ? -7.679 -9.656 11.528 1.00 91.75 204 PHE A C 1
ATOM 1594 O O . PHE A 1 204 ? -8.672 -9.479 12.236 1.00 91.75 204 PHE A O 1
ATOM 1601 N N . TYR A 1 205 ? -6.626 -10.369 11.927 1.00 86.81 205 TYR A N 1
ATOM 1602 C CA . TYR A 1 205 ? -6.554 -11.040 13.217 1.00 86.81 205 TYR A CA 1
ATOM 1603 C C . TYR A 1 205 ? -5.554 -10.353 14.132 1.00 86.81 205 TYR A C 1
ATOM 1605 O O . TYR A 1 205 ? -4.400 -10.126 13.776 1.00 86.81 205 TYR A O 1
ATOM 1613 N N . ARG A 1 206 ? -6.003 -10.074 15.348 1.00 77.00 206 ARG A N 1
ATOM 1614 C CA . ARG A 1 206 ? -5.144 -9.728 16.463 1.00 77.00 206 ARG A CA 1
ATOM 1615 C C . ARG A 1 206 ? -5.697 -10.390 17.711 1.00 77.00 206 ARG A C 1
ATOM 1617 O O . ARG A 1 206 ? -6.867 -10.192 18.031 1.00 77.00 206 ARG A O 1
ATOM 1624 N N . TYR A 1 207 ? -4.866 -11.144 18.415 1.00 71.62 207 TYR A N 1
ATOM 1625 C CA . TYR A 1 207 ? -5.262 -11.749 19.677 1.00 71.62 207 TYR A CA 1
ATOM 1626 C C . TYR A 1 207 ? -5.601 -10.680 20.730 1.00 71.62 207 TYR A C 1
ATOM 1628 O O . TYR A 1 207 ? -4.832 -9.745 20.983 1.00 71.62 207 TYR A O 1
ATOM 1636 N N . GLN A 1 208 ? -6.770 -10.829 21.350 1.00 69.94 208 GLN A N 1
ATOM 1637 C CA . GLN A 1 208 ? -7.246 -10.018 22.466 1.00 69.94 208 GLN A CA 1
ATOM 1638 C C . GLN A 1 208 ? -7.861 -10.950 23.510 1.00 69.94 208 GLN A C 1
ATOM 1640 O O . GLN A 1 208 ? -8.773 -11.720 23.222 1.00 69.94 208 GLN A O 1
ATOM 1645 N N . GLU A 1 209 ? -7.334 -10.890 24.728 1.00 65.69 209 GLU A N 1
ATOM 1646 C CA . GLU A 1 209 ? -7.790 -11.718 25.839 1.00 65.69 209 GLU A CA 1
ATOM 1647 C C . GLU A 1 209 ? -9.151 -11.230 26.367 1.00 65.69 209 GLU A C 1
ATOM 1649 O O . GLU A 1 209 ? -9.352 -10.031 26.565 1.00 65.69 209 GLU A O 1
ATOM 1654 N N . GLY A 1 210 ? -10.077 -12.163 26.608 1.00 64.31 210 GLY A N 1
ATOM 1655 C CA . GLY A 1 210 ? -11.409 -11.872 27.153 1.00 64.31 210 GLY A CA 1
ATOM 1656 C C . GLY A 1 210 ? -12.491 -11.508 26.127 1.00 64.31 210 GLY A C 1
ATOM 1657 O O . GLY A 1 210 ? -13.606 -11.179 26.532 1.00 64.31 210 GLY A O 1
ATOM 1658 N N . GLU A 1 211 ? -12.207 -11.574 24.823 1.00 69.88 211 GLU A N 1
ATOM 1659 C CA . GLU A 1 211 ? -13.218 -11.326 23.787 1.00 69.88 211 GLU A CA 1
ATOM 1660 C C . GLU A 1 211 ? -14.162 -12.515 23.556 1.00 69.88 211 GLU A C 1
ATOM 1662 O O . GLU A 1 211 ? -13.802 -13.679 23.726 1.00 69.88 211 GLU A O 1
ATOM 1667 N N . SER A 1 212 ? -15.405 -12.218 23.162 1.00 66.25 212 SER A N 1
ATOM 1668 C CA . SER A 1 212 ? -16.480 -13.220 23.055 1.00 66.25 212 SER A CA 1
ATOM 1669 C C . SER A 1 212 ? -16.405 -14.108 21.810 1.00 66.25 212 SER A C 1
ATOM 1671 O O . SER A 1 212 ? -17.063 -15.144 21.760 1.00 66.25 212 SER A O 1
ATOM 1673 N N . PHE A 1 213 ? -15.653 -13.688 20.794 1.00 76.50 213 PHE A N 1
ATOM 1674 C CA . PHE A 1 213 ? -15.370 -14.464 19.594 1.00 76.50 213 PHE A CA 1
ATOM 1675 C C . PHE A 1 213 ? -13.980 -14.075 19.086 1.00 76.50 213 PHE A C 1
ATOM 1677 O O . PHE A 1 213 ? -13.649 -12.893 19.028 1.00 76.50 213 PHE A O 1
ATOM 1684 N N . VAL A 1 214 ? -13.161 -15.067 18.743 1.00 80.38 214 VAL A N 1
ATOM 1685 C CA . VAL A 1 214 ? -11.751 -14.889 18.375 1.00 80.38 214 VAL A CA 1
ATOM 1686 C C . VAL A 1 214 ? -11.442 -15.818 17.206 1.00 80.38 214 VAL A C 1
ATOM 1688 O O . VAL A 1 214 ? -12.020 -16.899 17.099 1.00 80.38 214 VAL A O 1
ATOM 1691 N N . PHE A 1 215 ? -10.525 -15.420 16.326 1.00 83.75 215 PHE A N 1
ATOM 1692 C CA . PHE A 1 215 ? -10.027 -16.291 15.264 1.00 83.75 215 PHE A CA 1
ATOM 1693 C C . PHE A 1 215 ? -8.961 -17.271 15.802 1.00 83.75 215 PHE A C 1
ATOM 1695 O O . PHE A 1 215 ? -7.801 -17.222 15.402 1.00 83.75 215 PHE A O 1
ATOM 1702 N N . ASP A 1 216 ? -9.347 -18.134 16.743 1.00 84.50 216 ASP A N 1
ATOM 1703 C CA . ASP A 1 216 ? -8.459 -19.140 17.342 1.00 84.50 216 ASP A CA 1
ATOM 1704 C C . ASP A 1 216 ? -8.094 -20.283 16.370 1.00 84.50 216 ASP A C 1
ATOM 1706 O O . ASP A 1 216 ? -8.728 -20.466 15.327 1.00 84.50 216 ASP A O 1
ATOM 1710 N N . GLY A 1 217 ? -7.057 -21.067 16.682 1.00 86.75 217 GLY A N 1
ATOM 1711 C CA . GLY A 1 217 ? -6.608 -22.196 15.863 1.00 86.75 217 GLY A CA 1
ATOM 1712 C C . GLY A 1 217 ? -7.711 -23.203 15.499 1.00 86.75 217 GLY A C 1
ATOM 1713 O O . GLY A 1 217 ? -7.815 -23.556 14.321 1.00 86.75 217 GLY A O 1
ATOM 1714 N N . PRO A 1 218 ? -8.572 -23.652 16.438 1.00 88.62 218 PRO A N 1
ATOM 1715 C CA . PRO A 1 218 ? -9.728 -24.494 16.126 1.00 88.62 218 PRO A CA 1
ATOM 1716 C C . PRO A 1 218 ? -10.672 -23.885 15.080 1.00 88.62 218 PRO A C 1
ATOM 1718 O O . PRO A 1 218 ? -11.046 -24.576 14.124 1.00 88.62 218 PRO A O 1
ATOM 1721 N N . PHE A 1 219 ? -11.028 -22.603 15.213 1.00 91.19 219 PHE A N 1
ATOM 1722 C CA . PHE A 1 219 ? -11.822 -21.882 14.221 1.00 91.19 219 PHE A CA 1
ATOM 1723 C C . PHE A 1 219 ? -11.080 -21.770 12.886 1.00 91.19 219 PHE A C 1
ATOM 1725 O O . PHE A 1 219 ? -11.637 -22.143 11.853 1.00 91.19 219 PHE A O 1
ATOM 1732 N N . LEU A 1 220 ? -9.824 -21.313 12.887 1.00 92.62 220 LEU A N 1
ATOM 1733 C CA . LEU A 1 220 ? -9.023 -21.121 11.674 1.00 92.62 220 LEU A CA 1
ATOM 1734 C C . LEU A 1 220 ? -8.812 -22.428 10.903 1.00 92.62 220 LEU A C 1
ATOM 1736 O O . LEU A 1 220 ? -8.890 -22.430 9.674 1.00 92.62 220 LEU A O 1
ATOM 1740 N N . TYR A 1 221 ? -8.625 -23.553 11.595 1.00 91.94 221 TYR A N 1
ATOM 1741 C CA . TYR A 1 221 ? -8.520 -24.874 10.978 1.00 91.94 221 TYR A CA 1
ATOM 1742 C C . TYR A 1 221 ? -9.840 -25.311 10.315 1.00 91.94 221 TYR A C 1
ATOM 1744 O O . TYR A 1 221 ? -9.846 -25.766 9.166 1.00 91.94 221 TYR A O 1
ATOM 1752 N N . GLN A 1 222 ? -10.982 -25.131 10.993 1.00 91.50 222 GLN A N 1
ATOM 1753 C CA . GLN A 1 222 ? -12.304 -25.393 10.401 1.00 91.50 222 GLN A CA 1
ATOM 1754 C C . GLN A 1 222 ? -12.588 -24.471 9.205 1.00 91.50 222 GLN A C 1
ATOM 1756 O O . GLN A 1 222 ? -13.140 -24.910 8.188 1.00 91.50 222 GLN A O 1
ATOM 1761 N N . LEU A 1 223 ? -12.176 -23.207 9.308 1.00 92.88 223 LEU A N 1
ATOM 1762 C CA . LEU A 1 223 ? -12.297 -22.209 8.257 1.00 92.88 223 LEU A CA 1
ATOM 1763 C C . LEU A 1 223 ? -11.474 -22.605 7.029 1.00 92.88 223 LEU A C 1
ATOM 1765 O O . LEU A 1 223 ? -12.018 -22.646 5.928 1.00 92.88 223 LEU A O 1
ATOM 1769 N N . LYS A 1 224 ? -10.202 -22.980 7.221 1.00 94.06 224 LYS A N 1
ATOM 1770 C CA . LYS A 1 224 ? -9.305 -23.465 6.165 1.00 94.06 224 LYS A CA 1
ATOM 1771 C C . LYS A 1 224 ? -9.870 -24.697 5.468 1.00 94.06 224 LYS A C 1
ATOM 1773 O O . LYS A 1 224 ? -9.958 -24.705 4.245 1.00 94.06 224 LYS A O 1
ATOM 1778 N N . LYS A 1 225 ? -10.325 -25.694 6.233 1.00 93.25 225 LYS A N 1
ATOM 1779 C CA . LYS A 1 225 ? -10.957 -26.909 5.693 1.00 93.25 225 LYS A CA 1
ATOM 1780 C C . LYS A 1 225 ? -12.188 -26.590 4.834 1.00 93.25 225 LYS A C 1
ATOM 1782 O O . LYS A 1 225 ? -12.396 -27.223 3.802 1.00 93.25 225 LYS A O 1
ATOM 1787 N N . THR A 1 226 ? -12.992 -25.611 5.249 1.00 92.06 226 THR A N 1
ATOM 1788 C CA . THR A 1 226 ? -14.165 -25.152 4.485 1.00 92.06 226 THR A CA 1
ATOM 1789 C C . THR A 1 226 ? -13.748 -24.404 3.218 1.00 92.06 226 THR A C 1
ATOM 1791 O O . THR A 1 226 ? -14.285 -24.664 2.143 1.00 92.06 226 THR A O 1
ATOM 1794 N N . ALA A 1 227 ? -12.762 -23.513 3.327 1.00 93.38 227 ALA A N 1
ATOM 1795 C CA . ALA A 1 227 ? -12.230 -22.750 2.206 1.00 93.38 227 ALA A CA 1
ATOM 1796 C C . ALA A 1 227 ? -11.618 -23.664 1.131 1.00 93.38 227 ALA A C 1
ATOM 1798 O O . ALA A 1 227 ? -11.915 -23.492 -0.047 1.00 93.38 227 ALA A O 1
ATOM 1799 N N . ASP A 1 228 ? -10.859 -24.691 1.526 1.00 93.50 228 ASP A N 1
ATOM 1800 C CA . ASP A 1 228 ? -10.275 -25.677 0.606 1.00 93.50 228 ASP A CA 1
ATOM 1801 C C . ASP A 1 228 ? -11.339 -26.462 -0.171 1.00 93.50 228 ASP A C 1
ATOM 1803 O O . ASP A 1 228 ? -11.200 -26.655 -1.381 1.00 93.50 228 ASP A O 1
ATOM 1807 N N . ALA A 1 229 ? -12.424 -26.873 0.496 1.00 92.44 229 ALA A N 1
ATOM 1808 C CA . ALA A 1 229 ? -13.536 -27.579 -0.143 1.00 92.44 229 ALA A CA 1
ATOM 1809 C C . ALA A 1 229 ? -14.226 -26.724 -1.226 1.00 92.44 229 ALA A C 1
ATOM 1811 O O . ALA A 1 229 ? -14.583 -27.235 -2.287 1.00 92.44 229 ALA A O 1
ATOM 1812 N N . GLU A 1 230 ? -14.349 -25.415 -0.988 1.00 91.31 230 GLU A N 1
ATOM 1813 C CA . GLU A 1 230 ? -14.915 -24.433 -1.927 1.00 91.31 230 GLU A CA 1
ATOM 1814 C C . GLU A 1 230 ? -13.863 -23.826 -2.889 1.00 91.31 230 GLU A C 1
ATOM 1816 O O . GLU A 1 230 ? -14.199 -22.994 -3.733 1.00 91.31 230 GLU A O 1
ATOM 1821 N N . LYS A 1 231 ? -12.587 -24.238 -2.790 1.00 92.56 231 LYS A N 1
ATOM 1822 C CA . LYS A 1 231 ? -11.424 -23.690 -3.527 1.00 92.56 231 LYS A CA 1
ATOM 1823 C C . LYS A 1 231 ? -11.188 -22.183 -3.317 1.00 92.56 231 LYS A C 1
ATOM 1825 O O . LYS A 1 231 ? -10.646 -21.498 -4.187 1.00 92.56 231 LYS A O 1
ATOM 1830 N N . ILE A 1 232 ? -11.568 -21.670 -2.152 1.00 93.00 232 ILE A N 1
ATOM 1831 C CA . ILE A 1 232 ? -11.379 -20.284 -1.715 1.00 93.00 232 ILE A CA 1
ATOM 1832 C C . ILE A 1 232 ? -9.989 -20.138 -1.076 1.00 93.00 232 ILE A C 1
ATOM 1834 O O . ILE A 1 232 ? -9.597 -20.928 -0.220 1.00 93.00 232 ILE A O 1
ATOM 1838 N N . LYS A 1 233 ? -9.235 -19.101 -1.460 1.00 93.94 233 LYS A N 1
ATOM 1839 C CA . LYS A 1 233 ? -7.973 -18.746 -0.788 1.00 93.94 233 LYS A CA 1
ATOM 1840 C C . LYS A 1 233 ? -8.264 -17.947 0.485 1.00 93.94 233 LYS A C 1
ATOM 1842 O O . LYS A 1 233 ? -9.114 -17.060 0.466 1.00 93.94 233 LYS A O 1
ATOM 1847 N N . LEU A 1 234 ? -7.520 -18.212 1.555 1.00 95.81 234 LEU A N 1
ATOM 1848 C CA . LEU A 1 234 ? -7.524 -17.403 2.778 1.00 95.81 234 LEU A CA 1
ATOM 1849 C C . LEU A 1 234 ? -6.265 -16.532 2.845 1.00 95.81 234 LEU A C 1
ATOM 1851 O O . LEU A 1 234 ? -5.191 -16.974 2.432 1.00 95.81 234 LEU A O 1
ATOM 1855 N N . ALA A 1 235 ? -6.400 -15.330 3.400 1.00 96.69 235 ALA A N 1
ATOM 1856 C CA . ALA A 1 235 ? -5.295 -14.443 3.748 1.00 96.69 235 ALA A CA 1
ATOM 1857 C C . ALA A 1 235 ? -5.431 -13.950 5.192 1.00 96.69 235 ALA A C 1
ATOM 1859 O O . ALA A 1 235 ? -6.545 -13.798 5.688 1.00 96.69 235 ALA A O 1
ATOM 1860 N N . LEU A 1 236 ? -4.309 -13.687 5.860 1.00 96.00 236 LEU A N 1
ATOM 1861 C CA . LEU A 1 236 ? -4.267 -13.243 7.252 1.00 96.00 236 LEU A CA 1
ATOM 1862 C C . LEU A 1 236 ? -3.381 -12.002 7.399 1.00 96.00 236 LEU A C 1
ATOM 1864 O O . LEU A 1 236 ? -2.191 -12.059 7.111 1.00 96.00 236 LEU A O 1
ATOM 1868 N N . SER A 1 237 ? -3.937 -10.899 7.894 1.00 95.12 237 SER A N 1
ATOM 1869 C CA . SER A 1 237 ? -3.163 -9.796 8.472 1.00 95.12 237 SER A CA 1
ATOM 1870 C C . SER A 1 237 ? -3.052 -10.017 9.972 1.00 95.12 237 SER A C 1
ATOM 1872 O O . SER A 1 237 ? -4.063 -9.943 10.667 1.00 95.12 237 SER A O 1
ATOM 1874 N N . ALA A 1 238 ? -1.836 -10.290 10.451 1.00 87.31 238 ALA A N 1
ATOM 1875 C CA . ALA A 1 238 ? -1.563 -10.612 11.856 1.00 87.31 238 ALA A CA 1
ATOM 1876 C C . ALA A 1 238 ? -0.803 -9.504 12.618 1.00 87.31 238 ALA A C 1
ATOM 1878 O O . ALA A 1 238 ? -0.433 -9.681 13.774 1.00 87.31 238 ALA A O 1
ATOM 1879 N N . PHE A 1 239 ? -0.548 -8.357 11.977 1.00 89.19 239 PHE A N 1
ATOM 1880 C CA . PHE A 1 239 ? 0.032 -7.146 12.581 1.00 89.19 239 PHE A CA 1
ATOM 1881 C C . PHE A 1 239 ? 1.386 -7.313 13.305 1.00 89.19 239 PHE A C 1
ATOM 1883 O O . PHE A 1 239 ? 1.777 -6.421 14.059 1.00 89.19 239 PHE A O 1
ATOM 1890 N N . GLY A 1 240 ? 2.130 -8.392 13.042 1.00 85.31 240 GLY A N 1
ATOM 1891 C CA . GLY A 1 240 ? 3.398 -8.701 13.715 1.00 85.31 240 GLY A CA 1
ATOM 1892 C C . GLY A 1 240 ? 3.245 -9.402 15.074 1.00 85.31 240 GLY A C 1
ATOM 1893 O O . GLY A 1 240 ? 4.242 -9.588 15.770 1.00 85.31 240 GLY A O 1
ATOM 1894 N N . ASP A 1 241 ? 2.022 -9.788 15.455 1.00 87.31 241 ASP A N 1
ATOM 1895 C CA . ASP A 1 241 ? 1.705 -10.478 16.709 1.00 87.31 241 ASP A CA 1
ATOM 1896 C C . ASP A 1 241 ? 2.083 -11.968 16.647 1.00 87.31 241 ASP A C 1
ATOM 1898 O O . ASP A 1 241 ? 1.559 -12.716 15.819 1.00 87.31 241 ASP A O 1
ATOM 1902 N N . GLU A 1 242 ? 2.984 -12.410 17.535 1.00 88.94 242 GLU A N 1
ATOM 1903 C CA . GLU A 1 242 ? 3.531 -13.777 17.528 1.00 88.94 242 GLU A CA 1
ATOM 1904 C C . GLU A 1 242 ? 2.421 -14.838 17.560 1.00 88.94 242 GLU A C 1
ATOM 1906 O O . GLU A 1 242 ? 2.424 -15.761 16.747 1.00 88.94 242 GLU A O 1
ATOM 1911 N N . PHE A 1 243 ? 1.443 -14.689 18.459 1.00 87.62 243 PHE A N 1
ATOM 1912 C CA . PHE A 1 243 ? 0.361 -15.659 18.632 1.00 87.62 243 PHE A CA 1
ATOM 1913 C C . PHE A 1 243 ? -0.535 -15.730 17.391 1.00 87.62 243 PHE A C 1
ATOM 1915 O O . PHE A 1 243 ? -0.773 -16.811 16.855 1.00 87.62 243 PHE A O 1
ATOM 1922 N N . SER A 1 244 ? -0.975 -14.576 16.884 1.00 90.06 244 SER A N 1
ATOM 1923 C CA . SER A 1 244 ? -1.856 -14.495 15.713 1.00 90.06 244 SER A CA 1
ATOM 1924 C C . SER A 1 244 ? -1.207 -15.096 14.458 1.00 90.06 244 SER A C 1
ATOM 1926 O O . SER A 1 244 ? -1.889 -15.744 13.661 1.00 90.06 244 SER A O 1
ATOM 1928 N N . ILE A 1 245 ? 0.114 -14.936 14.296 1.00 91.44 245 ILE A N 1
ATOM 1929 C CA . ILE A 1 245 ? 0.879 -15.556 13.204 1.00 91.44 245 ILE A CA 1
ATOM 1930 C C . ILE A 1 245 ? 0.998 -17.074 13.402 1.00 91.44 245 ILE A C 1
ATOM 1932 O O . ILE A 1 245 ? 0.766 -17.822 12.451 1.00 91.44 245 ILE A O 1
ATOM 1936 N N . LEU A 1 246 ? 1.338 -17.544 14.610 1.00 90.94 246 LEU A N 1
ATOM 1937 C CA . LEU A 1 246 ? 1.469 -18.977 14.910 1.00 90.94 246 LEU A CA 1
ATOM 1938 C C . LEU A 1 246 ? 0.167 -19.734 14.622 1.00 90.94 246 LEU A C 1
ATOM 1940 O O . LEU A 1 246 ? 0.201 -20.738 13.913 1.00 90.94 246 LEU A O 1
ATOM 1944 N N . GLU A 1 247 ? -0.973 -19.233 15.102 1.00 91.12 247 GLU A N 1
ATOM 1945 C CA . GLU A 1 247 ? -2.282 -19.855 14.867 1.00 91.12 247 GLU A CA 1
ATOM 1946 C C . GLU A 1 247 ? -2.628 -19.897 13.370 1.00 91.12 247 GLU A C 1
ATOM 1948 O O . GLU A 1 247 ? -3.078 -20.925 12.861 1.00 91.12 247 GLU A O 1
ATOM 1953 N N . GLY A 1 248 ? -2.344 -18.816 12.634 1.00 92.25 248 GLY A N 1
ATOM 1954 C CA . GLY A 1 248 ? -2.547 -18.748 11.187 1.00 92.25 248 GLY A CA 1
ATOM 1955 C C . GLY A 1 248 ? -1.707 -19.747 10.391 1.00 92.25 248 GLY A C 1
ATOM 1956 O O . GLY A 1 248 ? -2.224 -20.417 9.492 1.00 92.25 248 GLY A O 1
ATOM 1957 N N . ILE A 1 249 ? -0.423 -19.874 10.733 1.00 91.69 249 ILE A N 1
ATOM 1958 C CA . ILE A 1 249 ? 0.498 -20.813 10.078 1.00 91.69 249 ILE A CA 1
ATOM 1959 C C . ILE A 1 249 ? 0.147 -22.262 10.447 1.00 91.69 249 ILE A C 1
ATOM 1961 O O . ILE A 1 249 ? 0.104 -23.114 9.560 1.00 91.69 249 ILE A O 1
ATOM 1965 N N . ASN A 1 250 ? -0.171 -22.543 11.714 1.00 91.19 250 ASN A N 1
ATOM 1966 C CA . ASN A 1 250 ? -0.580 -23.876 12.174 1.00 91.19 250 ASN A CA 1
ATOM 1967 C C . ASN A 1 250 ? -1.911 -24.325 11.547 1.00 91.19 250 ASN A C 1
ATOM 1969 O O . ASN A 1 250 ? -2.069 -25.496 11.202 1.00 91.19 250 ASN A O 1
ATOM 1973 N N . ALA A 1 251 ? -2.846 -23.395 11.325 1.00 92.69 251 ALA A N 1
ATOM 1974 C CA . ALA A 1 251 ? -4.064 -23.639 10.553 1.00 92.69 251 ALA A CA 1
ATOM 1975 C C . ALA A 1 251 ? -3.814 -23.784 9.036 1.00 92.69 251 ALA A C 1
ATOM 1977 O O . ALA A 1 251 ? -4.730 -24.139 8.296 1.00 92.69 251 ALA A O 1
ATOM 1978 N N . GLY A 1 252 ? -2.593 -23.523 8.555 1.00 92.12 252 GLY A N 1
ATOM 1979 C CA . GLY A 1 252 ? -2.193 -23.670 7.156 1.00 92.12 252 GLY A CA 1
ATOM 1980 C C . GLY A 1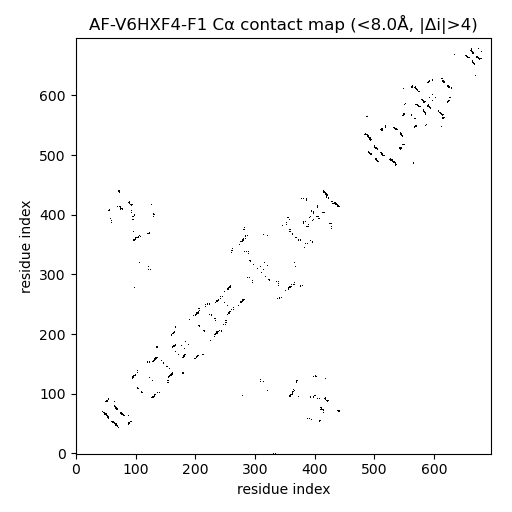 252 ? -2.656 -22.540 6.233 1.00 92.12 252 GLY A C 1
ATOM 1981 O O . GLY A 1 252 ? -2.813 -22.773 5.032 1.00 92.12 252 GLY A O 1
ATOM 1982 N N . ILE A 1 253 ? -2.918 -21.335 6.752 1.00 94.12 253 ILE A N 1
ATOM 1983 C CA . ILE A 1 253 ? -3.340 -20.193 5.924 1.00 94.12 253 ILE A CA 1
ATOM 1984 C C . ILE A 1 253 ? -2.213 -19.831 4.935 1.00 94.12 253 ILE A C 1
ATOM 1986 O O . ILE A 1 253 ? -1.086 -19.585 5.361 1.00 94.12 253 ILE A O 1
ATOM 1990 N N . PRO A 1 254 ? -2.484 -19.798 3.614 1.00 93.12 254 PRO A N 1
ATOM 1991 C CA . PRO A 1 254 ? -1.428 -19.744 2.603 1.00 93.12 254 PRO A CA 1
ATOM 1992 C C . PRO A 1 254 ? -0.898 -18.335 2.317 1.00 93.12 254 PRO A C 1
ATOM 1994 O O . PRO A 1 254 ? 0.138 -18.217 1.671 1.00 93.12 254 PRO A O 1
ATOM 1997 N N . ILE A 1 255 ? -1.607 -17.279 2.731 1.00 96.19 255 ILE A N 1
ATOM 1998 C CA . ILE A 1 255 ? -1.223 -15.881 2.500 1.00 96.19 255 ILE A CA 1
ATOM 1999 C C . ILE A 1 255 ? -1.148 -15.164 3.851 1.00 96.19 255 ILE A C 1
ATOM 2001 O O . ILE A 1 255 ? -2.144 -15.107 4.575 1.00 96.19 255 ILE A O 1
ATOM 2005 N N . LEU A 1 256 ? 0.006 -14.582 4.168 1.00 95.94 256 LEU A N 1
ATOM 2006 C CA . LEU A 1 256 ? 0.231 -13.775 5.366 1.00 95.94 256 LEU A CA 1
ATOM 2007 C C . LEU A 1 256 ? 0.654 -12.354 4.977 1.00 95.94 256 LEU A C 1
ATOM 2009 O O . LEU A 1 256 ? 1.484 -12.155 4.090 1.00 95.94 256 LEU A O 1
ATOM 2013 N N . TYR A 1 257 ? 0.116 -11.374 5.689 1.00 96.75 257 TYR A N 1
ATOM 2014 C CA . TYR A 1 257 ? 0.546 -9.984 5.659 1.00 96.75 257 TYR A CA 1
ATOM 2015 C C . TYR A 1 257 ? 1.087 -9.564 7.025 1.00 96.75 257 TYR A C 1
ATOM 2017 O O . TYR A 1 257 ? 0.673 -10.113 8.053 1.00 96.75 257 TYR A O 1
ATOM 2025 N N . HIS A 1 258 ? 1.923 -8.522 7.016 1.00 95.88 258 HIS A N 1
ATOM 2026 C CA . HIS A 1 258 ? 2.761 -8.051 8.127 1.00 95.88 258 HIS A CA 1
ATOM 2027 C C . HIS A 1 258 ? 4.004 -8.930 8.373 1.00 95.88 258 HIS A C 1
ATOM 2029 O O . HIS A 1 258 ? 4.058 -10.077 7.908 1.00 95.88 258 HIS A O 1
ATOM 2035 N N . PRO A 1 259 ? 5.038 -8.415 9.067 1.00 94.62 259 PRO A N 1
ATOM 2036 C CA . PRO A 1 259 ? 6.279 -9.143 9.254 1.00 94.62 259 PRO A CA 1
ATOM 2037 C C . PRO A 1 259 ? 6.141 -10.312 10.233 1.00 94.62 259 PRO A C 1
ATOM 2039 O O . PRO A 1 259 ? 5.232 -10.356 11.061 1.00 94.62 259 PRO A O 1
ATOM 2042 N N . ILE A 1 260 ? 7.088 -11.247 10.158 1.00 93.94 260 ILE A N 1
ATOM 2043 C CA . ILE A 1 260 ? 7.172 -12.419 11.031 1.00 93.94 260 ILE A CA 1
ATOM 2044 C C . ILE A 1 260 ? 8.339 -12.193 12.009 1.00 93.94 260 ILE A C 1
ATOM 2046 O O . ILE A 1 260 ? 9.460 -11.989 11.539 1.00 93.94 260 ILE A O 1
ATOM 2050 N N . PRO A 1 261 ? 8.124 -12.203 13.339 1.00 93.56 261 PRO A N 1
ATOM 2051 C CA . PRO A 1 261 ? 9.211 -12.109 14.315 1.00 93.56 261 PRO A CA 1
ATOM 2052 C C . PRO A 1 261 ? 10.130 -13.337 14.276 1.00 93.56 261 PRO A C 1
ATOM 2054 O O . PRO A 1 261 ? 9.682 -14.472 14.083 1.00 93.56 261 PRO A O 1
ATOM 2057 N N . GLU A 1 262 ? 11.428 -13.122 14.504 1.00 92.81 262 GLU A N 1
ATOM 2058 C CA . GLU A 1 262 ? 12.457 -14.167 14.547 1.00 92.81 262 GLU A CA 1
ATOM 2059 C C . GLU A 1 262 ? 12.116 -15.267 15.565 1.00 92.81 262 GLU A C 1
ATOM 2061 O O . GLU A 1 262 ? 12.392 -16.449 15.334 1.00 92.81 262 GLU A O 1
ATOM 2066 N N . GLU A 1 263 ? 11.465 -14.890 16.667 1.00 90.75 263 GLU A N 1
ATOM 2067 C CA . GLU A 1 263 ? 10.985 -15.767 17.734 1.00 90.75 263 GLU A CA 1
ATOM 2068 C C . GLU A 1 263 ? 10.200 -16.982 17.209 1.00 90.75 263 GLU A C 1
ATOM 2070 O O . GLU A 1 263 ? 10.373 -18.088 17.726 1.00 90.75 263 GLU A O 1
ATOM 2075 N N . ILE A 1 264 ? 9.424 -16.823 16.130 1.00 90.12 264 ILE A N 1
ATOM 2076 C CA . ILE A 1 264 ? 8.624 -17.906 15.534 1.00 90.12 264 ILE A CA 1
ATOM 2077 C C . ILE A 1 264 ? 9.502 -19.036 14.979 1.00 90.12 264 ILE A C 1
ATOM 2079 O O . ILE A 1 264 ? 9.096 -20.199 15.022 1.00 90.12 264 ILE A O 1
ATOM 2083 N N . THR A 1 265 ? 10.742 -18.758 14.558 1.00 86.38 265 THR A N 1
ATOM 2084 C CA . THR A 1 265 ? 11.678 -19.804 14.090 1.00 86.38 265 THR A CA 1
ATOM 2085 C C . THR A 1 265 ? 12.089 -20.797 15.182 1.00 86.38 265 THR A C 1
ATOM 2087 O O . THR A 1 265 ? 12.578 -21.880 14.868 1.00 86.38 265 THR A O 1
ATOM 2090 N N . LYS A 1 266 ? 11.858 -20.468 16.462 1.00 86.56 266 LYS A N 1
ATOM 2091 C CA . LYS A 1 266 ? 12.079 -21.373 17.605 1.00 86.56 266 LYS A CA 1
ATOM 2092 C C . LYS A 1 266 ? 10.925 -22.363 17.801 1.00 86.56 266 LYS A C 1
ATOM 2094 O O . LYS A 1 266 ? 11.087 -23.336 18.530 1.00 86.56 266 LYS A O 1
ATOM 2099 N N . ARG A 1 267 ? 9.763 -22.106 17.185 1.00 87.25 267 ARG A N 1
ATOM 2100 C CA . ARG A 1 267 ? 8.528 -22.900 17.326 1.00 87.25 267 ARG A CA 1
ATOM 2101 C C . ARG A 1 267 ? 8.105 -23.607 16.038 1.00 87.25 267 ARG A C 1
ATOM 2103 O O . ARG A 1 267 ? 7.500 -24.669 16.111 1.00 87.25 267 ARG A O 1
ATOM 2110 N N . ILE A 1 268 ? 8.409 -23.026 14.876 1.00 84.56 268 ILE A N 1
ATOM 2111 C CA . ILE A 1 268 ? 8.001 -23.526 13.557 1.00 84.56 268 ILE A CA 1
ATOM 2112 C C . ILE A 1 268 ? 9.237 -23.837 12.708 1.00 84.56 268 ILE A C 1
ATOM 2114 O O . ILE A 1 268 ? 10.148 -23.018 12.585 1.00 84.56 268 ILE A O 1
ATOM 2118 N N . SER A 1 269 ? 9.262 -25.025 12.095 1.00 83.75 269 SER A N 1
ATOM 2119 C CA . SER A 1 269 ? 10.369 -25.446 11.234 1.00 83.75 269 SER A CA 1
ATOM 2120 C C . SER A 1 269 ? 10.393 -24.664 9.914 1.00 83.75 269 SER A C 1
ATOM 2122 O O . SER A 1 269 ? 9.356 -24.334 9.338 1.00 83.75 269 SER A O 1
ATOM 2124 N N . SER A 1 270 ? 11.594 -24.402 9.389 1.00 78.69 270 SER A N 1
ATOM 2125 C CA . SER A 1 270 ? 11.789 -23.595 8.172 1.00 78.69 270 SER A CA 1
ATOM 2126 C C . SER A 1 270 ? 11.054 -24.138 6.935 1.00 78.69 270 SER A C 1
ATOM 2128 O O . SER A 1 270 ? 10.703 -23.376 6.037 1.00 78.69 270 SER A O 1
ATOM 2130 N N . GLY A 1 271 ? 10.778 -25.446 6.893 1.00 81.25 271 GLY A N 1
ATOM 2131 C CA . GLY A 1 271 ? 10.035 -26.086 5.808 1.00 81.25 271 GLY A CA 1
ATOM 2132 C C . GLY A 1 271 ? 8.577 -25.631 5.688 1.00 81.25 271 GLY A C 1
ATOM 2133 O O . GLY A 1 271 ? 8.058 -25.607 4.574 1.00 81.25 271 GLY A O 1
ATOM 2134 N N . VAL A 1 272 ? 7.936 -25.222 6.791 1.00 84.38 272 VAL A N 1
ATOM 2135 C CA . VAL A 1 272 ? 6.525 -24.786 6.800 1.00 84.38 272 VAL A CA 1
ATOM 2136 C C . VAL A 1 272 ? 6.330 -23.521 5.964 1.00 84.38 272 VAL A C 1
ATOM 2138 O O . VAL A 1 272 ? 5.352 -23.403 5.230 1.00 84.38 272 VAL A O 1
ATOM 2141 N N . PHE A 1 273 ? 7.300 -22.606 5.995 1.00 84.94 273 PHE A N 1
ATOM 2142 C CA . PHE A 1 273 ? 7.211 -21.349 5.260 1.00 84.94 273 PHE A CA 1
ATOM 2143 C C . PHE A 1 273 ? 7.393 -21.511 3.738 1.00 84.94 273 PHE A C 1
ATOM 2145 O O . PHE A 1 273 ? 7.061 -20.593 3.000 1.00 84.94 273 PHE A O 1
ATOM 2152 N N . ARG A 1 274 ? 7.881 -22.656 3.228 1.00 80.81 274 ARG A N 1
ATOM 2153 C CA . ARG A 1 274 ? 8.243 -22.834 1.799 1.00 80.81 274 ARG A CA 1
ATOM 2154 C C . ARG A 1 274 ? 7.120 -22.469 0.816 1.00 80.81 274 ARG A C 1
ATOM 2156 O O . ARG A 1 274 ? 7.413 -21.983 -0.270 1.00 80.81 274 ARG A O 1
ATOM 2163 N N . ASN A 1 275 ? 5.865 -22.709 1.195 1.00 82.06 275 ASN A N 1
ATOM 2164 C CA . ASN A 1 275 ? 4.688 -22.445 0.362 1.00 82.06 275 ASN A CA 1
ATOM 2165 C C . ASN A 1 275 ? 3.895 -21.204 0.823 1.00 82.06 275 ASN A C 1
ATOM 2167 O O . ASN A 1 275 ? 2.776 -20.991 0.356 1.00 82.06 275 ASN A O 1
ATOM 2171 N N . LEU A 1 276 ? 4.435 -20.421 1.763 1.00 91.12 276 LEU A N 1
ATOM 2172 C CA . LEU A 1 276 ? 3.791 -19.223 2.288 1.00 91.12 276 LEU A CA 1
ATOM 2173 C C . LEU A 1 276 ? 3.917 -18.080 1.279 1.00 91.12 276 LEU A C 1
ATOM 2175 O O . LEU A 1 276 ? 5.021 -17.702 0.888 1.00 91.12 276 LEU A O 1
ATOM 2179 N N . ILE A 1 277 ? 2.783 -17.495 0.906 1.00 95.44 277 ILE A N 1
ATOM 2180 C CA . ILE A 1 277 ? 2.742 -16.217 0.204 1.00 95.44 277 ILE A CA 1
ATOM 2181 C C . ILE A 1 277 ? 2.813 -15.114 1.262 1.00 95.44 277 ILE A C 1
ATOM 2183 O O . ILE A 1 277 ? 1.984 -15.091 2.172 1.00 95.44 277 ILE A O 1
ATOM 2187 N N . TRP A 1 278 ? 3.790 -14.213 1.175 1.00 96.44 278 TRP A N 1
ATOM 2188 C CA . TRP A 1 278 ? 4.079 -13.266 2.260 1.00 96.44 278 TRP A CA 1
ATOM 2189 C C . TRP A 1 278 ? 4.232 -11.828 1.760 1.00 96.44 278 TRP A C 1
ATOM 2191 O O . TRP A 1 278 ? 5.107 -11.548 0.945 1.00 96.44 278 TRP A O 1
ATOM 2201 N N . GLY A 1 279 ? 3.387 -10.918 2.254 1.00 97.12 279 GLY A N 1
ATOM 2202 C CA . GLY A 1 279 ? 3.490 -9.469 2.044 1.00 97.12 279 GLY A CA 1
ATOM 2203 C C . GLY A 1 279 ? 3.915 -8.762 3.338 1.00 97.12 279 GLY A C 1
ATOM 2204 O O . GLY A 1 279 ? 3.043 -8.443 4.149 1.00 97.12 279 GLY A O 1
ATOM 2205 N N . PRO A 1 280 ? 5.221 -8.539 3.574 1.00 95.56 280 PRO A N 1
ATOM 2206 C CA . PRO A 1 280 ? 5.721 -8.164 4.894 1.00 95.56 280 PRO A CA 1
ATOM 2207 C C . PRO A 1 280 ? 5.369 -6.741 5.340 1.00 95.56 280 PRO A C 1
ATOM 2209 O O . PRO A 1 280 ? 5.120 -6.561 6.526 1.00 95.56 280 PRO A O 1
ATOM 2212 N N . MET A 1 281 ? 5.289 -5.749 4.446 1.00 96.69 281 MET A N 1
ATOM 2213 C CA . MET A 1 281 ? 4.962 -4.358 4.811 1.00 96.69 281 MET A CA 1
ATOM 2214 C C . MET A 1 281 ? 5.987 -3.746 5.781 1.00 96.69 281 MET A C 1
ATOM 2216 O O . MET A 1 281 ? 5.621 -3.013 6.701 1.00 96.69 281 MET A O 1
ATOM 2220 N N . PHE A 1 282 ? 7.278 -4.048 5.595 1.00 97.56 282 PHE A N 1
ATOM 2221 C CA . PHE A 1 282 ? 8.363 -3.555 6.454 1.00 97.56 282 PHE A CA 1
ATOM 2222 C C . PHE A 1 282 ? 8.395 -2.027 6.555 1.00 97.56 282 PHE A C 1
ATOM 2224 O O . PHE A 1 282 ? 8.655 -1.495 7.630 1.00 97.56 282 PHE A O 1
ATOM 2231 N N . SER A 1 283 ? 8.083 -1.326 5.469 1.00 96.88 283 SER A N 1
ATOM 2232 C CA . SER A 1 283 ? 7.921 0.128 5.386 1.00 96.88 283 SER A CA 1
ATOM 2233 C C . SER A 1 283 ? 6.996 0.690 6.474 1.00 96.88 283 SER A C 1
ATOM 2235 O O . SER A 1 283 ? 7.355 1.682 7.106 1.00 96.88 283 SER A O 1
ATOM 2237 N N . VAL A 1 284 ? 5.874 0.029 6.789 1.00 95.31 284 VAL A N 1
ATOM 2238 C CA . VAL A 1 284 ? 4.983 0.416 7.904 1.00 95.31 284 VAL A CA 1
ATOM 2239 C C . VAL A 1 284 ? 5.741 0.439 9.236 1.00 95.31 284 VAL A C 1
ATOM 2241 O O . VAL A 1 284 ? 5.645 1.401 9.996 1.00 95.31 284 VAL A O 1
ATOM 2244 N N . TYR A 1 285 ? 6.517 -0.608 9.517 1.00 95.06 285 TYR A N 1
ATOM 2245 C CA . TYR A 1 285 ? 7.228 -0.786 10.787 1.00 95.06 285 TYR A CA 1
ATOM 2246 C C . TYR A 1 285 ? 8.509 0.052 10.857 1.00 95.06 285 TYR A C 1
ATOM 2248 O O . TYR A 1 285 ? 8.861 0.550 11.924 1.00 95.06 285 TYR A O 1
ATOM 2256 N N . TYR A 1 286 ? 9.156 0.292 9.716 1.00 95.56 286 TYR A N 1
ATOM 2257 C CA . TYR A 1 286 ? 10.257 1.239 9.574 1.00 95.56 286 TYR A CA 1
ATOM 2258 C C . TYR A 1 286 ? 9.812 2.656 9.959 1.00 95.56 286 TYR A C 1
ATOM 2260 O O . TYR A 1 286 ? 10.421 3.281 10.829 1.00 95.56 286 TYR A O 1
ATOM 2268 N N . TYR A 1 287 ? 8.700 3.134 9.391 1.00 91.62 287 TYR A N 1
ATOM 2269 C CA . TYR A 1 287 ? 8.164 4.453 9.729 1.00 91.62 287 TYR A CA 1
ATOM 2270 C C . TYR A 1 287 ? 7.636 4.538 11.169 1.00 91.62 287 TYR A C 1
ATOM 2272 O O . TYR A 1 287 ? 7.740 5.599 11.783 1.00 91.62 287 TYR A O 1
ATOM 2280 N N . GLN A 1 288 ? 7.139 3.436 11.745 1.00 87.50 288 GLN A N 1
ATOM 2281 C CA . GLN A 1 288 ? 6.811 3.362 13.176 1.00 87.50 288 GLN A CA 1
ATOM 2282 C C . GLN A 1 288 ? 8.053 3.447 14.075 1.00 87.50 288 GLN A C 1
ATOM 2284 O O . GLN A 1 288 ? 8.009 4.164 15.074 1.00 87.50 288 GLN A O 1
ATOM 2289 N N . LYS A 1 289 ? 9.162 2.773 13.724 1.00 89.62 289 LYS A N 1
ATOM 2290 C CA . LYS A 1 289 ? 10.436 2.850 14.462 1.00 89.62 289 LYS A CA 1
ATOM 2291 C C . LYS A 1 289 ? 10.925 4.299 14.551 1.00 89.62 289 LYS A C 1
ATOM 2293 O O . LYS A 1 289 ? 11.225 4.783 15.640 1.00 89.62 289 LYS A O 1
ATOM 2298 N N . ILE A 1 290 ? 11.027 4.983 13.410 1.00 89.12 290 ILE A N 1
ATOM 2299 C CA . ILE A 1 290 ? 11.640 6.321 13.337 1.00 89.12 290 ILE A CA 1
ATOM 2300 C C . ILE A 1 290 ? 10.677 7.456 13.732 1.00 89.12 290 ILE A C 1
ATOM 2302 O O . ILE A 1 290 ? 11.069 8.619 13.776 1.00 89.12 290 ILE A O 1
ATOM 2306 N N . ALA A 1 291 ? 9.420 7.142 14.052 1.00 85.19 291 ALA A N 1
ATOM 2307 C CA . ALA A 1 291 ? 8.365 8.104 14.355 1.00 85.19 291 ALA A CA 1
ATOM 2308 C C . ALA A 1 291 ? 8.764 9.156 15.420 1.00 85.19 291 ALA A C 1
ATOM 2310 O O . ALA A 1 291 ? 8.957 8.876 16.613 1.00 85.19 291 ALA A O 1
ATOM 2311 N N . GLY A 1 292 ? 8.853 10.413 14.980 1.00 79.12 292 GLY A N 1
ATOM 2312 C CA . GLY A 1 292 ? 9.227 11.556 15.816 1.00 79.12 292 GLY A CA 1
ATOM 2313 C C . GLY A 1 292 ? 10.678 11.559 16.309 1.00 79.12 292 GLY A C 1
ATOM 2314 O O . GLY A 1 292 ? 10.963 12.169 17.344 1.00 79.12 292 GLY A O 1
ATOM 2315 N N . THR A 1 293 ? 11.584 10.858 15.624 1.00 84.12 293 THR A N 1
ATOM 2316 C CA . THR A 1 293 ? 13.039 11.014 15.776 1.00 84.12 293 THR A CA 1
ATOM 2317 C C . THR A 1 293 ? 13.598 11.865 14.629 1.00 84.12 293 THR A C 1
ATOM 2319 O O . THR A 1 293 ? 12.924 12.107 13.628 1.00 84.12 293 THR A O 1
ATOM 2322 N N . THR A 1 294 ? 14.853 12.301 14.738 1.00 85.88 294 THR A N 1
ATOM 2323 C CA . THR A 1 294 ? 15.548 13.017 13.653 1.00 85.88 294 THR A CA 1
ATOM 2324 C C . THR A 1 294 ? 15.817 12.131 12.428 1.00 85.88 294 THR A C 1
ATOM 2326 O O . THR A 1 294 ? 16.040 12.656 11.341 1.00 85.88 294 THR A O 1
ATOM 2329 N N . GLU A 1 295 ? 15.769 10.798 12.571 1.00 88.94 295 GLU A N 1
ATOM 2330 C CA . GLU A 1 295 ? 15.868 9.865 11.437 1.00 88.94 295 GLU A CA 1
ATOM 2331 C C . GLU A 1 295 ? 14.677 10.025 10.481 1.00 88.94 295 GLU A C 1
ATOM 2333 O O . GLU A 1 295 ? 14.854 9.915 9.272 1.00 88.94 295 GLU A O 1
ATOM 2338 N N . TRP A 1 296 ? 13.485 10.354 10.996 1.00 89.94 296 TRP A N 1
ATOM 2339 C CA . TRP A 1 296 ? 12.295 10.589 10.172 1.00 89.94 296 TRP A CA 1
ATOM 2340 C C . TRP A 1 296 ? 12.433 11.827 9.278 1.00 89.94 296 TRP A C 1
ATOM 2342 O O . TRP A 1 296 ? 12.071 11.787 8.104 1.00 89.94 296 TRP A O 1
ATOM 2352 N N . GLU A 1 297 ? 12.992 12.921 9.802 1.00 88.69 297 GLU A N 1
ATOM 2353 C CA . GLU A 1 297 ? 13.224 14.139 9.013 1.00 88.69 297 GLU A CA 1
ATOM 2354 C C . GLU A 1 297 ? 14.292 13.908 7.935 1.00 88.69 297 GLU A C 1
ATOM 2356 O O . GLU A 1 297 ? 14.116 14.335 6.792 1.00 88.69 297 GLU A O 1
ATOM 2361 N N . ALA A 1 298 ? 15.359 13.176 8.272 1.00 91.88 298 ALA A N 1
ATOM 2362 C CA . ALA A 1 298 ? 16.394 12.782 7.321 1.00 91.88 298 ALA A CA 1
ATOM 2363 C C . ALA A 1 298 ? 15.844 11.873 6.206 1.00 91.88 298 ALA A C 1
ATOM 2365 O O . ALA A 1 298 ? 16.146 12.100 5.033 1.00 91.88 298 ALA A O 1
ATOM 2366 N N . ASP A 1 299 ? 14.998 10.893 6.544 1.00 93.44 299 ASP A N 1
ATOM 2367 C CA . ASP A 1 299 ? 14.358 10.026 5.550 1.00 93.44 299 ASP A CA 1
ATOM 2368 C C . ASP A 1 299 ? 13.379 10.801 4.658 1.00 93.44 299 ASP A C 1
ATOM 2370 O O . ASP A 1 299 ? 13.418 10.653 3.439 1.00 93.44 299 ASP A O 1
ATOM 2374 N N . LEU A 1 300 ? 12.569 11.710 5.218 1.00 92.12 300 LEU A N 1
ATOM 2375 C CA . LEU A 1 300 ? 11.691 12.572 4.420 1.00 92.12 300 LEU A CA 1
ATOM 2376 C C . LEU A 1 300 ? 12.489 13.394 3.398 1.00 92.12 300 LEU A C 1
ATOM 2378 O O . LEU A 1 300 ? 12.066 13.503 2.245 1.00 92.12 300 LEU A O 1
ATOM 2382 N N . ILE A 1 301 ? 13.619 13.983 3.804 1.00 92.94 301 ILE A N 1
ATOM 2383 C CA . ILE A 1 301 ? 14.500 14.740 2.904 1.00 92.94 301 ILE A CA 1
ATOM 2384 C C . ILE A 1 301 ? 15.040 13.816 1.806 1.00 92.94 301 ILE A C 1
ATOM 2386 O O . ILE A 1 301 ? 14.890 14.137 0.627 1.00 92.94 301 ILE A O 1
ATOM 2390 N N . ALA A 1 302 ? 15.554 12.637 2.165 1.00 94.38 302 ALA A N 1
ATOM 2391 C CA . ALA A 1 302 ? 16.038 11.653 1.199 1.00 94.38 302 ALA A CA 1
ATOM 2392 C C . ALA A 1 302 ? 14.942 11.210 0.208 1.00 94.38 302 ALA A C 1
ATOM 2394 O O . ALA A 1 302 ? 15.191 11.156 -0.994 1.00 94.38 302 ALA A O 1
ATOM 2395 N N . MET A 1 303 ? 13.707 10.965 0.663 1.00 94.81 303 MET A N 1
ATOM 2396 C CA . MET A 1 303 ? 12.573 10.623 -0.209 1.00 94.81 303 MET A CA 1
ATOM 2397 C C . MET A 1 303 ? 12.152 11.797 -1.113 1.00 94.81 303 MET A C 1
ATOM 2399 O O . MET A 1 303 ? 11.789 11.580 -2.273 1.00 94.81 303 MET A O 1
ATOM 2403 N N . LYS A 1 304 ? 12.220 13.046 -0.622 1.00 94.06 304 LYS A N 1
ATOM 2404 C CA . LYS A 1 304 ? 11.975 14.265 -1.421 1.00 94.06 304 LYS A CA 1
ATOM 2405 C C . LYS A 1 304 ? 13.037 14.449 -2.514 1.00 94.06 304 LYS A C 1
ATOM 2407 O O . LYS A 1 304 ? 12.691 14.797 -3.641 1.00 94.06 304 LYS A O 1
ATOM 2412 N N . GLU A 1 305 ? 14.305 14.181 -2.214 1.00 94.00 305 GLU A N 1
ATOM 2413 C CA . GLU A 1 305 ? 15.393 14.186 -3.202 1.00 94.00 305 GLU A CA 1
ATOM 2414 C C . GLU A 1 305 ? 15.275 13.024 -4.198 1.00 94.00 305 GLU A C 1
ATOM 2416 O O . GLU A 1 305 ? 15.528 13.199 -5.393 1.00 94.00 305 GLU A O 1
ATOM 2421 N N . TRP A 1 306 ? 14.853 11.844 -3.731 1.00 94.56 306 TRP A N 1
ATOM 2422 C CA . TRP A 1 306 ? 14.717 10.651 -4.566 1.00 94.56 306 TRP A CA 1
ATOM 2423 C C . TRP A 1 306 ? 13.562 10.768 -5.572 1.00 94.56 306 TRP A C 1
ATOM 2425 O O . TRP A 1 306 ? 13.684 10.287 -6.701 1.00 94.56 306 TRP A O 1
ATOM 2435 N N . SER A 1 307 ? 12.475 11.458 -5.203 1.00 95.06 307 SER A N 1
ATOM 2436 C CA . SER A 1 307 ? 11.334 11.732 -6.082 1.00 95.06 307 SER A CA 1
ATOM 2437 C C . SER A 1 307 ? 10.902 13.209 -6.068 1.00 95.06 307 SER A C 1
ATOM 2439 O O . SER A 1 307 ? 10.147 13.648 -5.191 1.00 95.06 307 SER A O 1
ATOM 2441 N N . PRO A 1 308 ? 11.244 13.973 -7.126 1.00 89.94 308 PRO A N 1
ATOM 2442 C CA . PRO A 1 308 ? 10.727 15.326 -7.334 1.00 89.94 308 PRO A CA 1
ATOM 2443 C C . PRO A 1 308 ? 9.195 15.390 -7.448 1.00 89.94 308 PRO A C 1
ATOM 2445 O O . PRO A 1 308 ? 8.593 16.421 -7.143 1.00 89.94 308 PRO A O 1
ATOM 2448 N N . TYR A 1 309 ? 8.543 14.299 -7.878 1.00 91.00 309 TYR A N 1
ATOM 2449 C CA . TYR A 1 309 ? 7.081 14.220 -7.904 1.00 91.00 309 TYR A CA 1
ATOM 2450 C C . TYR A 1 309 ? 6.511 14.175 -6.483 1.00 91.00 309 TYR A C 1
ATOM 2452 O O . TYR A 1 309 ? 5.581 14.925 -6.178 1.00 91.00 309 TYR A O 1
ATOM 2460 N N . PHE A 1 310 ? 7.070 13.328 -5.614 1.00 93.88 310 PHE A N 1
ATOM 2461 C CA . PHE A 1 310 ? 6.670 13.249 -4.211 1.00 93.88 310 PHE A CA 1
ATOM 2462 C C . PHE A 1 310 ? 6.867 14.600 -3.523 1.00 93.88 310 PHE A C 1
ATOM 2464 O O . PHE A 1 310 ? 5.904 15.143 -2.980 1.00 93.88 310 PHE A O 1
ATOM 2471 N N . ALA A 1 311 ? 8.066 15.183 -3.646 1.00 93.06 311 ALA A N 1
ATOM 2472 C CA . ALA A 1 311 ? 8.420 16.468 -3.046 1.00 93.06 311 ALA A CA 1
ATOM 2473 C C . ALA A 1 311 ? 7.460 17.610 -3.400 1.00 93.06 311 ALA A C 1
ATOM 2475 O O . ALA A 1 311 ? 7.193 18.461 -2.557 1.00 93.06 311 ALA A O 1
ATOM 2476 N N . LYS A 1 312 ? 6.939 17.629 -4.633 1.00 91.06 312 LYS A N 1
ATOM 2477 C CA . LYS A 1 312 ? 6.052 18.693 -5.117 1.00 91.06 312 LYS A CA 1
ATOM 2478 C C . LYS A 1 312 ? 4.567 18.469 -4.809 1.00 91.06 312 LYS A C 1
ATOM 2480 O O . LYS A 1 312 ? 3.844 19.450 -4.663 1.00 91.06 312 LYS A O 1
ATOM 2485 N N . ASN A 1 313 ? 4.094 17.219 -4.798 1.00 87.75 313 ASN A N 1
ATOM 2486 C CA . ASN A 1 313 ? 2.652 16.927 -4.869 1.00 87.75 313 ASN A CA 1
ATOM 2487 C C . ASN A 1 313 ? 2.077 16.179 -3.654 1.00 87.75 313 ASN A C 1
ATOM 2489 O O . ASN A 1 313 ? 0.861 16.174 -3.493 1.00 87.75 313 ASN A O 1
ATOM 2493 N N . ILE A 1 314 ? 2.909 15.507 -2.849 1.00 89.56 314 ILE A N 1
ATOM 2494 C CA . ILE A 1 314 ? 2.456 14.552 -1.814 1.00 89.56 314 ILE A CA 1
ATOM 2495 C C . ILE A 1 314 ? 3.166 14.763 -0.474 1.00 89.56 314 ILE A C 1
ATOM 2497 O O . ILE A 1 314 ? 2.582 14.519 0.580 1.00 89.56 314 ILE A O 1
ATOM 2501 N N . ALA A 1 315 ? 4.444 15.139 -0.509 1.00 88.75 315 ALA A N 1
ATOM 2502 C CA . ALA A 1 315 ? 5.295 15.118 0.665 1.00 88.75 315 ALA A CA 1
ATOM 2503 C C . ALA A 1 315 ? 4.849 16.163 1.705 1.00 88.75 315 ALA A C 1
ATOM 2505 O O . ALA A 1 315 ? 4.674 17.329 1.349 1.00 88.75 315 ALA A O 1
ATOM 2506 N N . PRO A 1 316 ? 4.704 15.787 2.987 1.00 84.94 316 PRO A N 1
ATOM 2507 C CA . PRO A 1 316 ? 4.296 16.718 4.029 1.00 84.94 316 PRO A CA 1
ATOM 2508 C C . PRO A 1 316 ? 5.372 17.765 4.325 1.00 84.94 316 PRO A C 1
ATOM 2510 O O . PRO A 1 316 ? 6.568 17.575 4.059 1.00 84.94 316 PRO A O 1
ATOM 2513 N N . GLU A 1 317 ? 4.950 18.850 4.970 1.00 76.62 317 GLU A N 1
ATOM 2514 C CA . GLU A 1 317 ? 5.881 19.747 5.646 1.00 76.62 317 GLU A CA 1
ATOM 2515 C C . GLU A 1 317 ? 6.482 19.054 6.882 1.00 76.62 317 GLU A C 1
ATOM 2517 O O . GLU A 1 317 ? 5.734 18.415 7.635 1.00 76.62 317 GLU A O 1
ATOM 2522 N N . PRO A 1 318 ? 7.806 19.167 7.133 1.00 68.19 318 PRO A N 1
ATOM 2523 C CA . PRO A 1 318 ? 8.467 18.453 8.232 1.00 68.19 318 PRO A CA 1
ATOM 2524 C C . PRO A 1 318 ? 7.814 18.731 9.592 1.00 68.19 318 PRO A C 1
ATOM 2526 O O . PRO A 1 318 ? 7.556 17.818 10.376 1.00 68.19 318 PRO A O 1
ATOM 2529 N N . GLU A 1 319 ? 7.436 19.992 9.820 1.00 64.62 319 GLU A N 1
ATOM 2530 C CA . GLU A 1 319 ? 6.799 20.459 11.052 1.00 64.62 319 GLU A CA 1
ATOM 2531 C C . GLU A 1 319 ? 5.451 19.805 11.377 1.00 64.62 319 GLU A C 1
ATOM 2533 O O . GLU A 1 319 ? 5.036 19.851 12.541 1.00 64.62 319 GLU A O 1
ATOM 2538 N N . PHE A 1 320 ? 4.756 19.267 10.371 1.00 58.09 320 PHE A N 1
ATOM 2539 C CA . PHE A 1 320 ? 3.433 18.660 10.510 1.00 58.09 320 PHE A CA 1
ATOM 2540 C C . PHE A 1 320 ? 3.526 17.163 10.819 1.00 58.09 320 PHE A C 1
ATOM 2542 O O . PHE A 1 320 ? 2.739 16.645 11.607 1.00 58.09 320 PHE A O 1
ATOM 2549 N N . ALA A 1 321 ? 4.506 16.474 10.231 1.00 52.81 321 ALA A N 1
ATOM 2550 C CA . ALA A 1 321 ? 4.594 15.017 10.281 1.00 52.81 321 ALA A CA 1
ATOM 2551 C C . ALA A 1 321 ? 5.661 14.475 11.257 1.00 52.81 321 ALA A C 1
ATOM 2553 O O . ALA A 1 321 ? 5.502 13.361 11.744 1.00 52.81 321 ALA A O 1
ATOM 2554 N N . GLY A 1 322 ? 6.663 15.264 11.667 1.00 52.81 322 GLY A N 1
ATOM 2555 C CA . GLY A 1 322 ? 7.610 14.854 12.719 1.00 52.81 322 GLY A CA 1
ATOM 2556 C C . GLY A 1 322 ? 7.049 14.899 14.155 1.00 52.81 322 GLY A C 1
ATOM 2557 O O . GLY A 1 322 ? 7.610 14.301 15.072 1.00 52.81 322 GLY A O 1
ATOM 2558 N N . LYS A 1 323 ? 5.930 15.596 14.406 1.00 55.88 323 LYS A N 1
ATOM 2559 C CA . LYS A 1 323 ? 5.462 15.937 15.770 1.00 55.88 323 LYS A CA 1
ATOM 2560 C C . LYS A 1 323 ? 4.590 14.870 16.450 1.00 55.88 323 LYS A C 1
ATOM 2562 O O . LYS A 1 323 ? 3.549 15.179 17.031 1.00 55.88 323 LYS A O 1
ATOM 2567 N N . LEU A 1 324 ? 5.072 13.630 16.519 1.00 63.16 324 LEU A N 1
ATOM 2568 C CA . LEU A 1 324 ? 4.506 12.592 17.396 1.00 63.16 324 LEU A CA 1
ATOM 2569 C C . LEU A 1 324 ? 5.011 12.746 18.848 1.00 63.16 324 LEU A C 1
ATOM 2571 O O . LEU A 1 324 ? 5.640 11.865 19.431 1.00 63.16 324 LEU A O 1
ATOM 2575 N N . THR A 1 325 ? 4.697 13.896 19.454 1.00 52.94 325 THR A N 1
ATOM 2576 C CA . THR A 1 325 ? 5.204 14.388 20.758 1.00 52.94 325 THR A CA 1
ATOM 2577 C C . THR A 1 325 ? 4.744 13.597 21.996 1.00 52.94 325 THR A C 1
ATOM 2579 O O . THR A 1 325 ? 4.967 14.018 23.134 1.00 52.94 325 THR A O 1
ATOM 2582 N N . HIS A 1 326 ? 4.079 12.458 21.800 1.00 65.94 326 HIS A N 1
ATOM 2583 C CA . HIS A 1 326 ? 3.503 11.613 22.853 1.00 65.94 326 HIS A CA 1
ATOM 2584 C C . HIS A 1 326 ? 3.992 10.153 22.806 1.00 65.94 326 HIS A C 1
ATOM 2586 O O . HIS A 1 326 ? 3.533 9.322 23.591 1.00 65.94 326 HIS A O 1
ATOM 2592 N N . ILE A 1 327 ? 4.934 9.839 21.911 1.00 73.12 327 ILE A N 1
ATOM 2593 C CA . ILE A 1 327 ? 5.611 8.540 21.851 1.00 73.12 327 ILE A CA 1
ATOM 2594 C C . ILE A 1 327 ? 6.589 8.433 23.031 1.00 73.12 327 ILE A C 1
ATOM 2596 O O . ILE A 1 327 ? 7.448 9.295 23.213 1.00 73.12 327 ILE A O 1
ATOM 2600 N N . ARG A 1 328 ? 6.448 7.387 23.859 1.00 80.25 328 ARG A N 1
ATOM 2601 C CA . ARG A 1 328 ? 7.344 7.137 25.000 1.00 80.25 328 ARG A CA 1
ATOM 2602 C C . ARG A 1 328 ? 8.617 6.442 24.529 1.00 80.25 328 ARG A C 1
ATOM 2604 O O . ARG A 1 328 ? 8.567 5.578 23.660 1.00 80.25 328 ARG A O 1
ATOM 2611 N N . GLU A 1 329 ? 9.732 6.755 25.178 1.00 82.12 329 GLU A N 1
ATOM 2612 C CA . GLU A 1 329 ? 11.046 6.184 24.859 1.00 82.12 329 GLU A CA 1
ATOM 2613 C C . GLU A 1 329 ? 11.103 4.653 25.029 1.00 82.12 329 GLU A C 1
ATOM 2615 O O . GLU A 1 329 ? 11.748 3.965 24.245 1.00 82.12 329 GLU A O 1
ATOM 2620 N N . GLU A 1 330 ? 10.376 4.103 26.008 1.00 84.25 330 GLU A N 1
ATOM 2621 C CA . GLU A 1 330 ? 10.189 2.651 26.172 1.00 84.25 330 GLU A CA 1
ATOM 2622 C C . GLU A 1 330 ? 9.606 2.013 24.907 1.00 84.25 330 GLU A C 1
ATOM 2624 O O . GLU A 1 330 ? 10.182 1.087 24.345 1.00 84.25 330 GLU A O 1
ATOM 2629 N N . ASP A 1 331 ? 8.479 2.544 24.424 1.00 82.44 331 ASP A N 1
ATOM 2630 C CA . ASP A 1 331 ? 7.784 1.958 23.286 1.00 82.44 331 ASP A CA 1
ATOM 2631 C C . ASP A 1 331 ? 8.529 2.209 21.949 1.00 82.44 331 ASP A C 1
ATOM 2633 O O . ASP A 1 331 ? 8.270 1.500 20.978 1.00 82.44 331 ASP A O 1
ATOM 2637 N N . ARG A 1 332 ? 9.456 3.184 21.873 1.00 82.50 332 ARG A N 1
ATOM 2638 C CA . ARG A 1 332 ? 10.392 3.323 20.732 1.00 82.50 332 ARG A CA 1
ATOM 2639 C C . ARG A 1 332 ? 11.385 2.176 20.683 1.00 82.50 332 ARG A C 1
ATOM 2641 O O . ARG A 1 332 ? 11.607 1.602 19.623 1.00 82.50 332 ARG A O 1
ATOM 2648 N N . LYS A 1 333 ? 11.958 1.832 21.839 1.00 87.25 333 LYS A N 1
ATOM 2649 C CA . LYS A 1 333 ? 12.883 0.701 21.976 1.00 87.25 333 LYS A CA 1
ATOM 2650 C C . LYS A 1 333 ? 12.178 -0.623 21.699 1.00 87.25 333 LYS A C 1
ATOM 2652 O O . LYS A 1 333 ? 12.781 -1.489 21.071 1.00 87.25 333 LYS A O 1
ATOM 2657 N N . ASP A 1 334 ? 10.905 -0.753 22.087 1.00 88.12 334 ASP A N 1
ATOM 2658 C CA . ASP A 1 334 ? 10.051 -1.868 21.654 1.00 88.12 334 ASP A CA 1
ATOM 2659 C C . ASP A 1 334 ? 9.956 -1.917 20.117 1.00 88.12 334 ASP A C 1
ATOM 2661 O O . ASP A 1 334 ? 10.296 -2.939 19.529 1.00 88.12 334 ASP A O 1
ATOM 2665 N N . ALA A 1 335 ? 9.569 -0.814 19.460 1.00 88.88 335 ALA A N 1
ATOM 2666 C CA . ALA A 1 335 ? 9.397 -0.763 18.002 1.00 88.88 335 ALA A CA 1
ATOM 2667 C C . ALA A 1 335 ? 10.702 -1.032 17.226 1.00 88.88 335 ALA A C 1
ATOM 2669 O O . ALA A 1 335 ? 10.693 -1.739 16.219 1.00 88.88 335 ALA A O 1
ATOM 2670 N N . GLU A 1 336 ? 11.843 -0.523 17.701 1.00 91.75 336 GLU A N 1
ATOM 2671 C CA . GLU A 1 336 ? 13.153 -0.832 17.120 1.00 91.75 336 GLU A CA 1
ATOM 2672 C C . GLU A 1 336 ? 13.532 -2.308 17.302 1.00 91.75 336 GLU A C 1
ATOM 2674 O O . GLU A 1 336 ? 14.014 -2.945 16.363 1.00 91.75 336 GLU A O 1
ATOM 2679 N N . LYS A 1 337 ? 13.288 -2.880 18.485 1.00 93.06 337 LYS A N 1
ATOM 2680 C CA . LYS A 1 337 ? 13.537 -4.300 18.760 1.00 93.06 337 LYS A CA 1
ATOM 2681 C C . LYS A 1 337 ? 12.655 -5.206 17.894 1.00 93.06 337 LYS A C 1
ATOM 2683 O O . LYS A 1 337 ? 13.167 -6.173 17.329 1.00 93.06 337 LYS A O 1
ATOM 2688 N N . GLU A 1 338 ? 11.365 -4.893 17.778 1.00 92.31 338 GLU A N 1
ATOM 2689 C CA . GLU A 1 338 ? 10.407 -5.584 16.906 1.00 92.31 338 GLU A CA 1
ATOM 2690 C C . GLU A 1 338 ? 10.883 -5.527 15.444 1.00 92.31 338 GLU A C 1
ATOM 2692 O O . GLU A 1 338 ? 11.082 -6.572 14.824 1.00 92.31 338 GLU A O 1
ATOM 2697 N N . TYR A 1 339 ? 11.196 -4.332 14.929 1.00 95.00 339 TYR A N 1
ATOM 2698 C CA . TYR A 1 339 ? 11.694 -4.142 13.562 1.00 95.00 339 TYR A CA 1
ATOM 2699 C C . TYR A 1 339 ? 12.988 -4.923 13.273 1.00 95.00 339 TYR A C 1
ATOM 2701 O O . TYR A 1 339 ? 13.107 -5.582 12.237 1.00 95.00 339 TYR A O 1
ATOM 2709 N N . ASN A 1 340 ? 13.939 -4.920 14.210 1.00 95.56 340 ASN A N 1
ATOM 2710 C CA . ASN A 1 340 ? 15.184 -5.673 14.073 1.00 95.56 340 ASN A CA 1
ATOM 2711 C C . ASN A 1 340 ? 14.950 -7.198 14.092 1.00 95.56 340 ASN A C 1
ATOM 2713 O O . ASN A 1 340 ? 15.592 -7.912 13.319 1.00 95.56 340 ASN A O 1
ATOM 2717 N N . SER A 1 341 ? 14.004 -7.704 14.899 1.00 95.62 341 SER A N 1
ATOM 2718 C CA . SER A 1 341 ? 13.587 -9.120 14.867 1.00 95.62 341 SER A CA 1
ATOM 2719 C C . SER A 1 341 ? 12.989 -9.500 13.503 1.00 95.62 341 SER A C 1
ATOM 2721 O O . SER A 1 341 ? 13.347 -10.528 12.923 1.00 95.62 341 SER A O 1
ATOM 2723 N N . TYR A 1 342 ? 12.154 -8.632 12.925 1.00 95.19 342 TYR A N 1
ATOM 2724 C CA . TYR A 1 342 ? 11.558 -8.844 11.603 1.00 95.19 342 TYR A CA 1
ATOM 2725 C C . TYR A 1 342 ? 12.600 -8.918 10.472 1.00 95.19 342 TYR A C 1
ATOM 2727 O O . TYR A 1 342 ? 12.522 -9.797 9.607 1.00 95.19 342 TYR A O 1
ATOM 2735 N N . LEU A 1 343 ? 13.613 -8.044 10.485 1.00 94.56 343 LEU A N 1
ATOM 2736 C CA . LEU A 1 343 ? 14.713 -8.102 9.515 1.00 94.56 343 LEU A CA 1
ATOM 2737 C C . LEU A 1 343 ? 15.613 -9.330 9.727 1.00 94.56 343 LEU A C 1
ATOM 2739 O O . LEU A 1 343 ? 16.065 -9.939 8.754 1.00 94.56 343 LEU A O 1
ATOM 2743 N N . ALA A 1 344 ? 15.842 -9.743 10.977 1.00 93.88 344 ALA A N 1
ATOM 2744 C CA . ALA A 1 344 ? 16.616 -10.945 11.285 1.00 93.88 344 ALA A CA 1
ATOM 2745 C C . ALA A 1 344 ? 15.911 -12.231 10.809 1.00 93.88 344 ALA A C 1
ATOM 2747 O O . ALA A 1 344 ? 16.570 -13.132 10.275 1.00 93.88 344 ALA A O 1
ATOM 2748 N N . PHE A 1 345 ? 14.576 -12.296 10.902 1.00 93.12 345 PHE A N 1
ATOM 2749 C CA . PHE A 1 345 ? 13.779 -13.364 10.291 1.00 93.12 345 PHE A CA 1
ATOM 2750 C C . PHE A 1 345 ? 13.989 -13.424 8.768 1.00 93.12 345 PHE A C 1
ATOM 2752 O O . PHE A 1 345 ? 14.360 -14.479 8.241 1.00 93.12 345 PHE A O 1
ATOM 2759 N N . LEU A 1 346 ? 13.824 -12.292 8.067 1.00 91.75 346 LEU A N 1
ATOM 2760 C CA . LEU A 1 346 ? 14.023 -12.195 6.613 1.00 91.75 346 LEU A CA 1
ATOM 2761 C C . LEU A 1 346 ? 15.437 -12.635 6.202 1.00 91.75 346 LEU A C 1
ATOM 2763 O O . LEU A 1 346 ? 15.603 -13.426 5.271 1.00 91.75 346 LEU A O 1
ATOM 2767 N N . GLY A 1 347 ? 16.456 -12.166 6.928 1.00 88.44 347 GLY A N 1
ATOM 2768 C CA . GLY A 1 347 ? 17.860 -12.485 6.668 1.00 88.44 347 GLY A CA 1
ATOM 2769 C C . GLY A 1 347 ? 18.194 -13.976 6.793 1.00 88.44 347 GLY A C 1
ATOM 2770 O O . GLY A 1 347 ? 19.060 -14.462 6.061 1.00 88.44 347 GLY A O 1
ATOM 2771 N N . ARG A 1 348 ? 17.493 -14.715 7.668 1.00 86.31 348 ARG A N 1
ATOM 2772 C CA . ARG A 1 348 ? 17.649 -16.174 7.829 1.00 86.31 348 ARG A CA 1
ATOM 2773 C C . ARG A 1 348 ? 16.822 -16.982 6.831 1.00 86.31 348 ARG A C 1
ATOM 2775 O O . ARG A 1 348 ? 17.287 -18.016 6.359 1.00 86.31 348 ARG A O 1
ATOM 2782 N N . GLN A 1 349 ? 15.616 -16.532 6.493 1.00 83.06 349 GLN A N 1
ATOM 2783 C CA . GLN A 1 349 ? 14.672 -17.280 5.656 1.00 83.06 349 GLN A CA 1
ATOM 2784 C C . GLN A 1 349 ? 14.725 -16.865 4.175 1.00 83.06 349 GLN A C 1
ATOM 2786 O O . GLN A 1 349 ? 13.691 -16.748 3.525 1.00 83.06 349 GLN A O 1
ATOM 2791 N N . LYS A 1 350 ? 15.921 -16.687 3.591 1.00 71.50 350 LYS A N 1
ATOM 2792 C CA . LYS A 1 350 ? 16.092 -16.219 2.191 1.00 71.50 350 LYS A CA 1
ATOM 2793 C C . LYS A 1 350 ? 15.370 -17.072 1.134 1.00 71.50 350 LYS A C 1
ATOM 2795 O O . LYS A 1 350 ? 15.013 -16.573 0.066 1.00 71.50 350 LYS A O 1
ATOM 2800 N N . ASN A 1 351 ? 15.089 -18.337 1.452 1.00 72.38 351 ASN A N 1
ATOM 2801 C CA . ASN A 1 351 ? 14.300 -19.248 0.618 1.00 72.38 351 ASN A CA 1
ATOM 2802 C C . ASN A 1 351 ? 12.820 -18.828 0.469 1.00 72.38 351 ASN A C 1
ATOM 2804 O O . ASN A 1 351 ? 12.154 -19.316 -0.440 1.00 72.38 351 ASN A O 1
ATOM 2808 N N . LEU A 1 352 ? 12.310 -17.915 1.310 1.00 79.94 352 LEU A N 1
ATOM 2809 C CA . LEU A 1 352 ? 10.956 -17.347 1.205 1.00 79.94 352 LEU A CA 1
ATOM 2810 C C . LEU A 1 352 ? 10.748 -16.430 0.003 1.00 79.94 352 LEU A C 1
ATOM 2812 O O . LEU A 1 352 ? 9.607 -16.165 -0.368 1.00 79.94 352 LEU A O 1
ATOM 2816 N N . SER A 1 353 ? 11.835 -15.961 -0.609 1.00 75.88 353 SER A N 1
ATOM 2817 C CA . SER A 1 353 ? 11.815 -15.064 -1.768 1.00 75.88 353 SER A CA 1
ATOM 2818 C C . SER A 1 353 ? 10.821 -15.494 -2.854 1.00 75.88 353 SER A C 1
ATOM 2820 O O . SER A 1 353 ? 10.089 -14.655 -3.374 1.00 75.88 353 SER A O 1
ATOM 2822 N N . GLN A 1 354 ? 10.692 -16.799 -3.118 1.00 83.62 354 GLN A N 1
ATOM 2823 C CA . GLN A 1 354 ? 9.758 -17.350 -4.109 1.00 83.62 354 GLN A CA 1
ATOM 2824 C C . GLN A 1 354 ? 8.279 -16.997 -3.860 1.00 83.62 354 GLN A C 1
ATOM 2826 O O . GLN A 1 354 ? 7.563 -16.742 -4.826 1.00 83.62 354 GLN A O 1
ATOM 2831 N N . GLY A 1 355 ? 7.829 -16.967 -2.600 1.00 91.19 355 GLY A N 1
ATOM 2832 C CA . GLY A 1 355 ? 6.447 -16.647 -2.215 1.00 91.19 355 GLY A CA 1
ATOM 2833 C C . GLY A 1 355 ? 6.218 -15.177 -1.849 1.00 91.19 355 GLY A C 1
ATOM 2834 O O . GLY A 1 355 ? 5.097 -14.782 -1.529 1.00 91.19 355 GLY A O 1
ATOM 2835 N N . MET A 1 356 ? 7.262 -14.351 -1.863 1.00 95.25 356 MET A N 1
ATOM 2836 C CA . MET A 1 356 ? 7.175 -12.989 -1.350 1.00 95.25 356 MET A CA 1
ATOM 2837 C C . MET A 1 356 ? 6.497 -12.027 -2.330 1.00 95.25 356 MET A C 1
ATOM 2839 O O . MET A 1 356 ? 6.667 -12.114 -3.552 1.00 95.25 356 MET A O 1
ATOM 2843 N N . LEU A 1 357 ? 5.7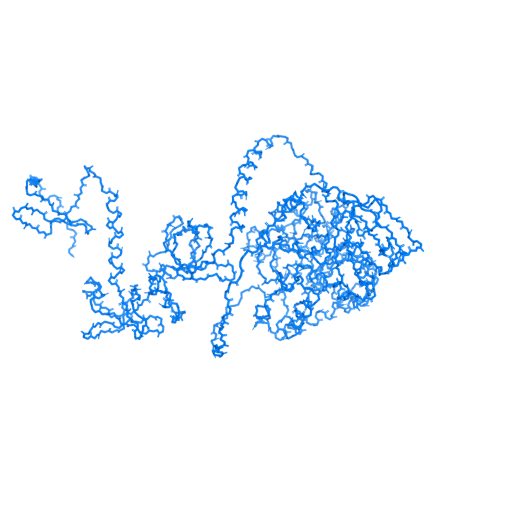42 -11.092 -1.762 1.00 97.62 357 LEU A N 1
ATOM 2844 C CA . LEU A 1 357 ? 5.028 -10.018 -2.437 1.00 97.62 357 LEU A CA 1
ATOM 2845 C C . LEU A 1 357 ? 5.585 -8.669 -1.985 1.00 97.62 357 LEU A C 1
ATOM 2847 O O . LEU A 1 357 ? 5.948 -8.496 -0.822 1.00 97.62 357 LEU A O 1
ATOM 2851 N N . LEU A 1 358 ? 5.570 -7.690 -2.884 1.00 98.50 358 LEU A N 1
ATOM 2852 C CA . LEU A 1 358 ? 5.729 -6.296 -2.512 1.00 98.50 358 LEU A CA 1
ATOM 2853 C C . LEU A 1 358 ? 4.387 -5.802 -1.971 1.00 98.50 358 LEU A C 1
ATOM 2855 O O . LEU A 1 358 ? 3.382 -5.821 -2.679 1.00 98.50 358 LEU A O 1
ATOM 2859 N N . ALA A 1 359 ? 4.364 -5.384 -0.713 1.00 98.00 359 ALA A N 1
ATOM 2860 C CA . ALA A 1 359 ? 3.178 -4.865 -0.049 1.00 98.00 359 ALA A CA 1
ATOM 2861 C C . ALA A 1 359 ? 3.609 -3.642 0.759 1.00 98.00 359 ALA A C 1
ATOM 2863 O O . ALA A 1 359 ? 4.299 -3.819 1.755 1.00 98.00 359 ALA A O 1
ATOM 2864 N N . SER A 1 360 ? 3.270 -2.418 0.343 1.00 96.94 360 SER A N 1
ATOM 2865 C CA . SER A 1 360 ? 3.773 -1.229 1.060 1.00 96.94 360 SER A CA 1
ATOM 2866 C C . SER A 1 360 ? 3.012 -0.923 2.346 1.00 96.94 360 SER A C 1
ATOM 2868 O O . SER A 1 360 ? 3.549 -0.284 3.241 1.00 96.94 360 SER A O 1
ATOM 2870 N N . GLY A 1 361 ? 1.735 -1.298 2.444 1.00 94.62 361 GLY A N 1
ATOM 2871 C CA . GLY A 1 361 ? 0.875 -0.738 3.486 1.00 94.62 361 GLY A CA 1
ATOM 2872 C C . GLY A 1 361 ? 0.685 0.773 3.334 1.00 94.62 361 GLY A C 1
ATOM 2873 O O . GLY A 1 361 ? 0.523 1.487 4.323 1.00 94.62 361 GLY A O 1
ATOM 2874 N N . THR A 1 362 ? 0.697 1.286 2.099 1.00 95.19 362 THR A N 1
ATOM 2875 C CA . THR A 1 362 ? 0.223 2.649 1.822 1.00 95.19 362 THR A CA 1
ATOM 2876 C C . THR A 1 362 ? -1.156 2.837 2.444 1.00 95.19 362 THR A C 1
ATOM 2878 O O . THR A 1 362 ? -2.042 2.008 2.245 1.00 95.19 362 THR A O 1
ATOM 2881 N N . GLY A 1 363 ? -1.330 3.936 3.177 1.00 87.94 363 GLY A N 1
ATOM 2882 C CA . GLY A 1 363 ? -2.534 4.200 3.967 1.00 87.94 363 GLY A CA 1
ATOM 2883 C C . GLY A 1 363 ? -2.336 4.008 5.474 1.00 87.94 363 GLY A C 1
ATOM 2884 O O . GLY A 1 363 ? -3.198 4.427 6.247 1.00 87.94 363 GLY A O 1
ATOM 2885 N N . TYR A 1 364 ? -1.198 3.448 5.899 1.00 90.88 364 TYR A N 1
ATOM 2886 C CA . TYR A 1 364 ? -0.671 3.604 7.257 1.00 90.88 364 TYR A CA 1
ATOM 2887 C C . TYR A 1 364 ? 0.042 4.957 7.420 1.00 90.88 364 TYR A C 1
ATOM 2889 O O . TYR A 1 364 ? 0.442 5.599 6.445 1.00 90.88 364 TYR A O 1
ATOM 2897 N N . LEU A 1 365 ? 0.217 5.382 8.675 1.00 87.12 365 LEU A N 1
ATOM 2898 C CA . LEU A 1 365 ? 0.877 6.641 9.022 1.00 87.12 365 LEU A CA 1
ATOM 2899 C C . LEU A 1 365 ? 2.309 6.701 8.451 1.00 87.12 365 LEU A C 1
ATOM 2901 O O . LEU A 1 365 ? 3.071 5.745 8.568 1.00 87.12 365 LEU A O 1
ATOM 2905 N N . HIS A 1 366 ? 2.645 7.827 7.823 1.00 89.75 366 HIS A N 1
ATOM 2906 C CA . HIS A 1 366 ? 3.861 8.125 7.053 1.00 89.75 366 HIS A CA 1
ATOM 2907 C C . HIS A 1 366 ? 4.128 7.242 5.817 1.00 89.75 366 HIS A C 1
ATOM 2909 O O . HIS A 1 366 ? 5.048 7.533 5.053 1.00 89.75 366 HIS A O 1
ATOM 2915 N N . VAL A 1 367 ? 3.302 6.229 5.531 1.00 94.50 367 VAL A N 1
ATOM 2916 C CA . VAL A 1 367 ? 3.445 5.408 4.320 1.00 94.50 367 VAL A CA 1
ATOM 2917 C C . VAL A 1 367 ? 2.709 6.067 3.152 1.00 94.50 367 VAL A C 1
ATOM 2919 O O . VAL A 1 367 ? 1.498 5.901 2.964 1.00 94.50 367 VAL A O 1
ATOM 2922 N N . HIS A 1 368 ? 3.442 6.867 2.377 1.00 95.00 368 HIS A N 1
ATOM 2923 C CA . HIS A 1 368 ? 2.898 7.660 1.272 1.00 95.00 368 HIS A CA 1
ATOM 2924 C C . HIS A 1 368 ? 2.719 6.852 -0.033 1.00 95.00 368 HIS A C 1
ATOM 2926 O O . HIS A 1 368 ? 3.579 6.030 -0.354 1.00 95.00 368 HIS A O 1
ATOM 2932 N N . PRO A 1 369 ? 1.664 7.105 -0.839 1.00 95.62 369 PRO A N 1
ATOM 2933 C CA . PRO A 1 369 ? 1.411 6.379 -2.089 1.00 95.62 369 PRO A CA 1
ATOM 2934 C C . PRO A 1 369 ? 2.589 6.406 -3.071 1.00 95.62 369 PRO A C 1
ATOM 2936 O O . PRO A 1 369 ? 3.111 7.474 -3.398 1.00 95.62 369 PRO A O 1
ATOM 2939 N N . GLY A 1 370 ? 3.002 5.233 -3.558 1.00 95.38 370 GLY A N 1
ATOM 2940 C CA . GLY A 1 370 ? 4.192 5.042 -4.400 1.00 95.38 370 GLY A CA 1
ATOM 2941 C C . GLY A 1 370 ? 5.508 5.017 -3.610 1.00 95.38 370 GLY A C 1
ATOM 2942 O O . GLY A 1 370 ? 6.253 4.044 -3.701 1.00 95.38 370 GLY A O 1
ATOM 2943 N N . ILE A 1 371 ? 5.765 6.027 -2.771 1.00 96.31 371 ILE A N 1
ATOM 2944 C CA . ILE A 1 371 ? 6.986 6.109 -1.943 1.00 96.31 371 ILE A CA 1
ATOM 2945 C C . ILE A 1 371 ? 7.090 4.975 -0.924 1.00 96.31 371 ILE A C 1
ATOM 2947 O O . ILE A 1 371 ? 8.170 4.419 -0.749 1.00 96.31 371 ILE A O 1
ATOM 2951 N N . GLY A 1 372 ? 5.983 4.571 -0.296 1.00 97.19 372 GLY A N 1
ATOM 2952 C CA . GLY A 1 372 ? 5.954 3.396 0.578 1.00 97.19 372 GLY A CA 1
ATOM 2953 C C . GLY A 1 372 ? 6.409 2.129 -0.148 1.00 97.19 372 GLY A C 1
ATOM 2954 O O . GLY A 1 372 ? 7.134 1.323 0.422 1.00 97.19 372 GLY A O 1
ATOM 2955 N N . GLY A 1 373 ? 6.059 1.992 -1.431 1.00 97.88 373 GLY A N 1
ATOM 2956 C CA . GLY A 1 373 ? 6.517 0.894 -2.279 1.00 97.88 373 GLY A CA 1
ATOM 2957 C C . GLY A 1 373 ? 8.010 0.978 -2.605 1.00 97.88 373 GLY A C 1
ATOM 2958 O O . GLY A 1 373 ? 8.701 -0.028 -2.502 1.00 97.88 373 GLY A O 1
ATOM 2959 N N . TRP A 1 374 ? 8.543 2.164 -2.922 1.00 97.81 374 TRP A N 1
ATOM 2960 C CA . TRP A 1 374 ? 9.994 2.355 -3.094 1.00 97.81 374 TRP A CA 1
ATOM 2961 C C . TRP A 1 374 ? 10.778 2.082 -1.801 1.00 97.81 374 TRP A C 1
ATOM 2963 O O . TRP A 1 374 ? 11.830 1.449 -1.858 1.00 97.81 374 TRP A O 1
ATOM 2973 N N . LYS A 1 375 ? 10.249 2.482 -0.637 1.00 98.00 375 LYS A N 1
ATOM 2974 C CA . LYS A 1 375 ? 10.833 2.180 0.680 1.00 98.00 375 LYS A CA 1
ATOM 2975 C C . LYS A 1 375 ? 10.795 0.679 0.991 1.00 98.00 375 LYS A C 1
ATOM 2977 O O . LYS A 1 375 ? 11.790 0.133 1.455 1.00 98.00 375 LYS A O 1
ATOM 2982 N N . GLU A 1 376 ? 9.691 -0.007 0.688 1.00 98.31 376 GLU A N 1
ATOM 2983 C CA . GLU A 1 376 ? 9.599 -1.470 0.802 1.00 98.31 376 GLU A CA 1
ATOM 2984 C C . GLU A 1 376 ? 10.635 -2.159 -0.104 1.00 98.31 376 GLU A C 1
ATOM 2986 O O . GLU A 1 376 ? 11.343 -3.061 0.342 1.00 98.31 376 GLU A O 1
ATOM 2991 N N . MET A 1 377 ? 10.791 -1.694 -1.351 1.00 98.31 377 MET A N 1
ATOM 2992 C CA . MET A 1 377 ? 11.818 -2.197 -2.270 1.00 98.31 377 MET A CA 1
ATOM 2993 C C . MET A 1 377 ? 13.239 -1.940 -1.737 1.00 98.31 377 MET A C 1
ATOM 2995 O O . MET A 1 377 ? 14.068 -2.841 -1.791 1.00 98.31 377 MET A O 1
ATOM 2999 N N . GLU A 1 378 ? 13.530 -0.761 -1.179 1.00 97.69 378 GLU A N 1
ATOM 3000 C CA . GLU A 1 378 ? 14.832 -0.447 -0.563 1.00 97.69 378 GLU A CA 1
ATOM 3001 C C . GLU A 1 378 ? 15.168 -1.414 0.586 1.00 97.69 378 GLU A C 1
ATOM 3003 O O . GLU A 1 378 ? 16.264 -1.984 0.627 1.00 97.69 378 GLU A O 1
ATOM 3008 N N . ILE A 1 379 ? 14.203 -1.669 1.477 1.00 96.94 379 ILE A N 1
ATOM 3009 C CA . ILE A 1 379 ? 14.364 -2.601 2.601 1.00 96.94 379 ILE A CA 1
ATOM 3010 C C . ILE A 1 379 ? 14.595 -4.032 2.090 1.00 96.94 379 ILE A C 1
ATOM 3012 O O . ILE A 1 379 ? 15.555 -4.683 2.512 1.00 96.94 379 ILE A O 1
ATOM 3016 N N . LEU A 1 380 ? 13.779 -4.517 1.147 1.00 96.19 380 LEU A N 1
ATOM 3017 C CA . LEU A 1 380 ? 13.933 -5.856 0.561 1.00 96.19 380 LEU A CA 1
ATOM 3018 C C . LEU A 1 380 ? 15.275 -6.021 -0.173 1.00 96.19 380 LEU A C 1
ATOM 3020 O O . LEU A 1 380 ? 15.949 -7.043 -0.004 1.00 96.19 380 LEU A O 1
ATOM 3024 N N . ALA A 1 381 ? 15.711 -5.006 -0.924 1.00 96.06 381 ALA A N 1
ATOM 3025 C CA . ALA A 1 381 ? 16.966 -5.039 -1.671 1.00 96.06 381 ALA A CA 1
ATOM 3026 C C . ALA A 1 381 ? 18.184 -5.160 -0.748 1.00 96.06 381 ALA A C 1
ATOM 3028 O O . ALA A 1 381 ? 19.108 -5.908 -1.070 1.00 96.06 381 ALA A O 1
ATOM 3029 N N . SER A 1 382 ? 18.150 -4.529 0.432 1.00 94.31 382 SER A N 1
ATOM 3030 C CA . SER A 1 382 ? 19.221 -4.647 1.434 1.00 94.31 382 SER A CA 1
ATOM 3031 C C . SER A 1 382 ? 19.451 -6.086 1.934 1.00 94.31 382 SER A C 1
ATOM 3033 O O . SER A 1 382 ? 20.576 -6.446 2.279 1.00 94.31 382 SER A O 1
ATOM 3035 N N . ALA A 1 383 ? 18.416 -6.936 1.929 1.00 92.81 383 ALA A N 1
ATOM 3036 C CA . ALA A 1 383 ? 18.482 -8.317 2.420 1.00 92.81 383 ALA A CA 1
ATOM 3037 C C . ALA A 1 383 ? 18.644 -9.377 1.305 1.00 92.81 383 ALA A C 1
ATOM 3039 O O . ALA A 1 383 ? 19.210 -10.458 1.545 1.00 92.81 383 ALA A O 1
ATOM 3040 N N . LEU A 1 384 ? 18.136 -9.079 0.102 1.00 93.44 384 LEU A N 1
ATOM 3041 C CA . LEU A 1 384 ? 17.899 -10.046 -0.985 1.00 93.44 384 LEU A CA 1
ATOM 3042 C C . LEU A 1 384 ? 18.571 -9.681 -2.317 1.00 93.44 384 LEU A C 1
ATOM 3044 O O . LEU A 1 384 ? 18.671 -10.537 -3.196 1.00 93.44 384 LEU A O 1
ATOM 3048 N N . GLY A 1 385 ? 19.014 -8.432 -2.474 1.00 94.75 385 GLY A N 1
ATOM 3049 C CA . GLY A 1 385 ? 19.524 -7.875 -3.725 1.00 94.75 385 GLY A CA 1
ATOM 3050 C C . GLY A 1 385 ? 18.443 -7.255 -4.622 1.00 94.75 385 GLY A C 1
ATOM 3051 O O . GLY A 1 385 ? 17.255 -7.597 -4.560 1.00 94.75 385 GLY A O 1
ATOM 3052 N N . ASN A 1 386 ? 18.880 -6.330 -5.481 1.00 96.69 386 ASN A N 1
ATOM 3053 C CA . ASN A 1 386 ? 18.020 -5.544 -6.374 1.00 96.69 386 ASN A CA 1
ATOM 3054 C C . ASN A 1 386 ? 17.223 -6.428 -7.347 1.00 96.69 386 ASN A C 1
ATOM 3056 O O . ASN A 1 386 ? 16.024 -6.230 -7.519 1.00 96.69 386 ASN A O 1
ATOM 3060 N N . GLU A 1 387 ? 17.870 -7.435 -7.946 1.00 96.00 387 GLU A N 1
ATOM 3061 C CA . GLU A 1 387 ? 17.248 -8.347 -8.916 1.00 96.00 387 GLU A CA 1
ATOM 3062 C C . GLU A 1 387 ? 16.043 -9.101 -8.342 1.00 96.00 387 GLU A C 1
ATOM 3064 O O . GLU A 1 387 ? 14.988 -9.181 -8.971 1.00 96.00 387 GLU A O 1
ATOM 3069 N N . GLU A 1 388 ? 16.187 -9.658 -7.135 1.00 95.19 388 GLU A N 1
ATOM 3070 C CA . GLU A 1 388 ? 15.103 -10.391 -6.479 1.00 95.19 388 GLU A CA 1
ATOM 3071 C C . GLU A 1 388 ? 13.985 -9.438 -6.055 1.00 95.19 388 GLU A C 1
ATOM 3073 O O . GLU A 1 388 ? 12.813 -9.738 -6.264 1.00 95.19 388 GLU A O 1
ATOM 3078 N N . THR A 1 389 ? 14.336 -8.252 -5.560 1.00 96.75 389 THR A N 1
ATOM 3079 C CA . THR A 1 389 ? 13.370 -7.198 -5.224 1.00 96.75 389 THR A CA 1
ATOM 3080 C C . THR A 1 389 ? 12.554 -6.759 -6.438 1.00 96.75 389 THR A C 1
ATOM 3082 O O . THR A 1 389 ? 11.334 -6.629 -6.349 1.00 96.75 389 THR A O 1
ATOM 3085 N N . ILE A 1 390 ? 13.192 -6.581 -7.596 1.00 97.75 390 ILE A N 1
ATOM 3086 C CA . ILE A 1 390 ? 12.510 -6.211 -8.840 1.00 97.75 390 ILE A CA 1
ATOM 3087 C C . ILE A 1 390 ? 11.647 -7.368 -9.357 1.00 97.75 390 ILE A C 1
ATOM 3089 O O . ILE A 1 390 ? 10.518 -7.121 -9.784 1.00 97.75 390 ILE A O 1
ATOM 3093 N N . ARG A 1 391 ? 12.087 -8.630 -9.240 1.00 96.81 391 ARG A N 1
ATOM 3094 C CA . ARG A 1 391 ? 11.248 -9.815 -9.525 1.00 96.81 391 ARG A CA 1
ATOM 3095 C C . ARG A 1 391 ? 10.026 -9.901 -8.597 1.00 96.81 391 ARG A C 1
ATOM 3097 O O . ARG A 1 391 ? 8.939 -10.267 -9.047 1.00 96.81 391 ARG A O 1
ATOM 3104 N N . ILE A 1 392 ? 10.181 -9.549 -7.320 1.00 97.44 392 ILE A N 1
ATOM 3105 C CA . ILE A 1 392 ? 9.083 -9.481 -6.347 1.00 97.44 392 ILE A CA 1
ATOM 3106 C C . ILE A 1 392 ? 8.100 -8.373 -6.742 1.00 97.44 392 ILE A C 1
ATOM 3108 O O . ILE A 1 392 ? 6.914 -8.655 -6.916 1.00 97.44 392 ILE A O 1
ATOM 3112 N N . ALA A 1 393 ? 8.584 -7.149 -6.968 1.00 98.19 393 ALA A N 1
ATOM 3113 C CA . ALA A 1 393 ? 7.780 -5.990 -7.367 1.00 98.19 393 ALA A CA 1
ATOM 3114 C C . ALA A 1 393 ? 7.076 -6.158 -8.727 1.00 98.19 393 ALA A C 1
ATOM 3116 O O . ALA A 1 393 ? 6.042 -5.538 -8.961 1.00 98.19 393 ALA A O 1
ATOM 3117 N N . THR A 1 394 ? 7.622 -6.987 -9.621 1.00 97.75 394 THR A N 1
ATOM 3118 C CA . THR A 1 394 ? 7.048 -7.287 -10.941 1.00 97.75 394 THR A CA 1
ATOM 3119 C C . THR A 1 394 ? 6.367 -8.655 -10.953 1.00 97.75 394 THR A C 1
ATOM 3121 O O . THR A 1 394 ? 5.214 -8.757 -10.543 1.00 97.75 394 THR A O 1
ATOM 3124 N N . GLU A 1 395 ? 7.036 -9.713 -11.417 1.00 96.00 395 GLU A N 1
ATOM 3125 C CA . GLU A 1 395 ? 6.419 -11.018 -11.682 1.00 96.00 395 GLU A CA 1
ATOM 3126 C C . GLU A 1 395 ? 5.648 -11.595 -10.495 1.00 96.00 395 GLU A C 1
ATOM 3128 O O . GLU A 1 395 ? 4.527 -12.065 -10.687 1.00 96.00 395 GLU A O 1
ATOM 3133 N N . SER A 1 396 ? 6.217 -11.556 -9.284 1.00 96.62 396 SER A N 1
ATOM 3134 C CA . SER A 1 396 ? 5.587 -12.153 -8.098 1.00 96.62 396 SER A CA 1
ATOM 3135 C C . SER A 1 396 ? 4.283 -11.431 -7.749 1.00 96.62 396 SER A C 1
ATOM 3137 O O . SER A 1 396 ? 3.200 -12.021 -7.749 1.00 96.62 396 SER A O 1
ATOM 3139 N N . THR A 1 397 ? 4.374 -10.117 -7.534 1.00 98.25 397 THR A N 1
ATOM 3140 C CA . THR A 1 397 ? 3.247 -9.307 -7.061 1.00 98.25 397 THR A CA 1
ATOM 3141 C C . THR A 1 397 ? 2.198 -9.108 -8.147 1.00 98.25 397 THR A C 1
ATOM 3143 O O . THR A 1 397 ? 1.013 -9.303 -7.890 1.00 98.25 397 THR A O 1
ATOM 3146 N N . CYS A 1 398 ? 2.607 -8.804 -9.381 1.00 97.31 398 CYS A N 1
ATOM 3147 C CA . CYS A 1 398 ? 1.675 -8.611 -10.490 1.00 97.31 398 CYS A CA 1
ATOM 3148 C C . CYS A 1 398 ? 0.934 -9.899 -10.872 1.00 97.31 398 CYS A C 1
ATOM 3150 O O . CYS A 1 398 ? -0.242 -9.827 -11.227 1.00 97.31 398 CYS A O 1
ATOM 3152 N N . SER A 1 399 ? 1.575 -11.073 -10.776 1.00 96.25 399 SER A N 1
ATOM 3153 C CA . SER A 1 399 ? 0.875 -12.353 -10.971 1.00 96.25 399 SER A CA 1
ATOM 3154 C C . SER A 1 399 ? -0.088 -12.647 -9.820 1.00 96.25 399 SER A C 1
ATOM 3156 O O . SER A 1 399 ? -1.210 -13.080 -10.069 1.00 96.25 399 SER A O 1
ATOM 3158 N N . PHE A 1 400 ? 0.309 -12.376 -8.570 1.00 96.19 400 PHE A N 1
ATOM 3159 C CA . PHE A 1 400 ? -0.547 -12.574 -7.395 1.00 96.19 400 PHE A CA 1
ATOM 3160 C C . PHE A 1 400 ? -1.816 -11.712 -7.427 1.00 96.19 400 PHE A C 1
ATOM 3162 O O . PHE A 1 400 ? -2.906 -12.220 -7.161 1.00 96.19 400 PHE A O 1
ATOM 3169 N N . ILE A 1 401 ? -1.696 -10.426 -7.782 1.00 95.44 401 ILE A N 1
ATOM 3170 C CA . ILE A 1 401 ? -2.859 -9.533 -7.888 1.00 95.44 401 ILE A CA 1
ATOM 3171 C C . ILE A 1 401 ? -3.649 -9.728 -9.192 1.00 95.44 401 ILE A C 1
ATOM 3173 O O . ILE A 1 401 ? -4.700 -9.115 -9.333 1.00 95.44 401 ILE A O 1
ATOM 3177 N N . GLU A 1 402 ? -3.194 -10.592 -10.109 1.00 95.00 402 GLU A N 1
ATOM 3178 C CA . GLU A 1 402 ? -3.785 -10.847 -11.437 1.00 95.00 402 GLU A CA 1
ATOM 3179 C C . GLU A 1 402 ? -3.783 -9.612 -12.366 1.00 95.00 402 GLU A C 1
ATOM 3181 O O . GLU A 1 402 ? -4.717 -9.389 -13.139 1.00 95.00 402 GLU A O 1
ATOM 3186 N N . ALA A 1 403 ? -2.722 -8.798 -12.310 1.00 93.06 403 ALA A N 1
ATOM 3187 C CA . ALA A 1 403 ? -2.566 -7.636 -13.185 1.00 93.06 403 ALA A CA 1
ATOM 3188 C C . ALA A 1 403 ? -2.409 -8.059 -14.665 1.00 93.06 403 ALA A C 1
ATOM 3190 O O . ALA A 1 403 ? -1.722 -9.048 -14.937 1.00 93.06 403 ALA A O 1
ATOM 3191 N N . PRO A 1 404 ? -2.938 -7.304 -15.655 1.00 90.94 404 PRO A N 1
ATOM 3192 C CA . PRO A 1 404 ? -3.044 -7.767 -17.051 1.00 90.94 404 PRO A CA 1
ATOM 3193 C C . PRO A 1 404 ? -1.726 -8.133 -17.760 1.00 90.94 404 PRO A C 1
ATOM 3195 O O . PRO A 1 404 ? -1.733 -8.866 -18.749 1.00 90.94 404 PRO A O 1
ATOM 3198 N N . HIS A 1 405 ? -0.595 -7.614 -17.275 1.00 91.50 405 HIS A N 1
ATOM 3199 C CA . HIS A 1 405 ? 0.750 -7.897 -17.788 1.00 91.50 405 HIS A CA 1
ATOM 3200 C C . HIS A 1 405 ? 1.458 -9.053 -17.057 1.00 91.50 405 HIS A C 1
ATOM 3202 O O . HIS A 1 405 ? 2.498 -9.514 -17.528 1.00 91.50 405 HIS A O 1
ATOM 3208 N N . GLU A 1 406 ? 0.929 -9.528 -15.921 1.00 94.88 406 GLU A N 1
ATOM 3209 C CA . GLU A 1 406 ? 1.539 -10.559 -15.054 1.00 94.88 406 GLU A CA 1
ATOM 3210 C C . GLU A 1 406 ? 2.992 -10.221 -14.643 1.00 94.88 406 GLU A C 1
ATOM 3212 O O . GLU A 1 406 ? 3.808 -11.105 -14.387 1.00 94.88 406 GLU A O 1
ATOM 3217 N N . GLY A 1 407 ? 3.351 -8.930 -14.638 1.00 95.50 407 GLY A N 1
ATOM 3218 C CA . GLY A 1 407 ? 4.718 -8.479 -14.369 1.00 95.50 407 GLY A CA 1
ATOM 3219 C C . GLY A 1 40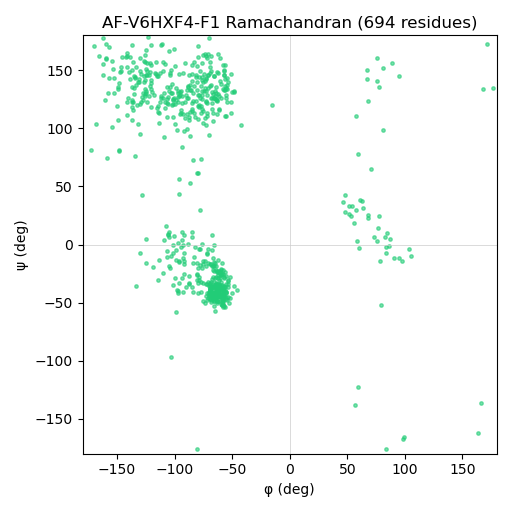7 ? 5.728 -8.855 -15.458 1.00 95.50 407 GLY A C 1
ATOM 3220 O O . GLY A 1 407 ? 6.904 -8.967 -15.148 1.00 95.50 407 GLY A O 1
ATOM 3221 N N . LYS A 1 408 ? 5.303 -9.067 -16.715 1.00 96.44 408 LYS A N 1
ATOM 3222 C CA . LYS A 1 408 ? 6.159 -9.552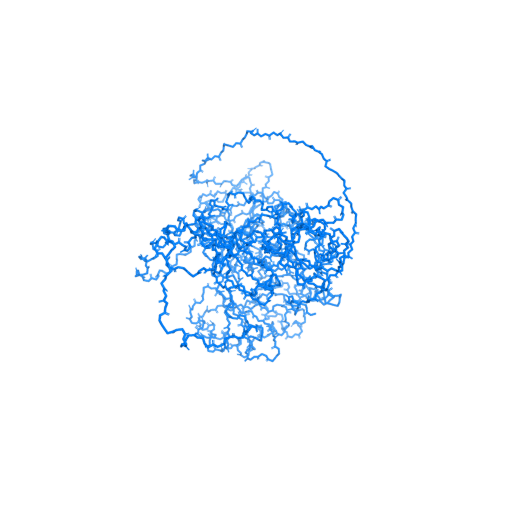 -17.818 1.00 96.44 408 LYS A CA 1
ATOM 3223 C C . LYS A 1 408 ? 6.027 -8.709 -19.086 1.00 96.44 408 LYS A C 1
ATOM 3225 O O . LYS A 1 408 ? 4.921 -8.372 -19.496 1.00 96.44 408 LYS A O 1
ATOM 3230 N N . ILE A 1 409 ? 7.150 -8.458 -19.759 1.00 96.00 409 ILE A N 1
ATOM 3231 C CA . ILE A 1 409 ? 7.199 -7.841 -21.095 1.00 96.00 409 ILE A CA 1
ATOM 3232 C C . ILE A 1 409 ? 7.159 -8.969 -22.137 1.00 96.00 409 ILE A C 1
ATOM 3234 O O . ILE A 1 409 ? 8.104 -9.745 -22.249 1.00 96.00 409 ILE A O 1
ATOM 3238 N N . ARG A 1 410 ? 6.037 -9.104 -22.854 1.00 95.00 410 ARG A N 1
ATOM 3239 C CA . ARG A 1 410 ? 5.782 -10.155 -23.859 1.00 95.00 410 ARG A CA 1
ATOM 3240 C C . ARG A 1 410 ? 4.913 -9.609 -24.987 1.00 95.00 410 ARG A C 1
ATOM 3242 O O . ARG A 1 410 ? 4.061 -8.765 -24.728 1.00 95.00 410 ARG A O 1
ATOM 3249 N N . GLU A 1 411 ? 5.087 -10.136 -26.193 1.00 94.00 411 GLU A N 1
ATOM 3250 C CA . GLU A 1 411 ? 4.178 -9.893 -27.320 1.00 94.00 411 GLU A CA 1
ATOM 3251 C C . GLU A 1 411 ? 2.734 -10.324 -26.983 1.00 94.00 411 GLU A C 1
ATOM 3253 O O . GLU A 1 411 ? 2.504 -11.131 -26.076 1.00 94.00 411 GLU A O 1
ATOM 3258 N N . ASP A 1 412 ? 1.759 -9.701 -27.649 1.00 89.69 412 ASP A N 1
ATOM 3259 C CA . ASP A 1 412 ? 0.304 -9.845 -27.466 1.00 89.69 412 ASP A CA 1
ATOM 3260 C C . ASP A 1 412 ? -0.250 -9.530 -26.058 1.00 89.69 412 ASP A C 1
ATOM 3262 O O . ASP A 1 412 ? -1.459 -9.621 -25.816 1.00 89.69 412 ASP A O 1
ATOM 3266 N N . LYS A 1 413 ? 0.596 -9.084 -25.120 1.00 91.38 413 LYS A N 1
ATOM 3267 C CA . LYS A 1 413 ? 0.191 -8.648 -23.774 1.00 91.38 413 LYS A CA 1
ATOM 3268 C C . LYS A 1 413 ? 0.095 -7.114 -23.657 1.00 91.38 413 LYS A C 1
ATOM 3270 O O . LYS A 1 413 ? 0.771 -6.387 -24.392 1.00 91.38 413 LYS A O 1
ATOM 3275 N N . PRO A 1 414 ? -0.735 -6.592 -22.729 1.00 90.62 414 PRO A N 1
ATOM 3276 C CA . PRO A 1 414 ? -0.809 -5.161 -22.436 1.00 90.62 414 PRO A CA 1
ATOM 3277 C C . PRO A 1 414 ? 0.540 -4.569 -22.005 1.00 90.62 414 PRO A C 1
ATOM 3279 O O . PRO A 1 414 ? 1.239 -5.118 -21.153 1.00 90.62 414 PRO A O 1
ATOM 3282 N N . ALA A 1 415 ? 0.888 -3.420 -22.578 1.00 90.62 415 ALA A N 1
ATOM 3283 C CA . ALA A 1 415 ? 2.188 -2.777 -22.433 1.00 90.62 415 ALA A CA 1
ATOM 3284 C C . ALA A 1 415 ? 2.285 -1.914 -21.161 1.00 90.62 415 ALA A C 1
ATOM 3286 O O . ALA A 1 415 ? 2.303 -0.690 -21.242 1.00 90.62 415 ALA A O 1
ATOM 3287 N N . PHE A 1 416 ? 2.366 -2.541 -19.987 1.00 93.06 416 PHE A N 1
ATOM 3288 C CA . PHE A 1 416 ? 2.682 -1.846 -18.732 1.00 93.06 416 PHE A CA 1
ATOM 3289 C C . PHE A 1 416 ? 4.192 -1.878 -18.481 1.00 93.06 416 PHE A C 1
ATOM 3291 O O . PHE A 1 416 ? 4.729 -2.892 -18.028 1.00 93.06 416 PHE A O 1
ATOM 3298 N N . ILE A 1 417 ? 4.885 -0.792 -18.840 1.00 94.88 417 ILE A N 1
ATOM 3299 C CA . ILE A 1 417 ? 6.357 -0.730 -18.888 1.00 94.88 417 ILE A CA 1
ATOM 3300 C C . ILE A 1 417 ? 6.870 0.561 -18.245 1.00 94.88 417 ILE A C 1
ATOM 3302 O O . ILE A 1 417 ? 6.458 1.656 -18.630 1.00 94.88 417 ILE A O 1
ATOM 3306 N N . ASN A 1 418 ? 7.833 0.417 -17.336 1.00 96.94 418 ASN A N 1
ATOM 3307 C CA . ASN A 1 418 ? 8.628 1.495 -16.755 1.00 96.94 418 ASN A CA 1
ATOM 3308 C C . ASN A 1 418 ? 9.956 1.630 -17.514 1.00 96.94 418 ASN A C 1
ATOM 3310 O O . ASN A 1 418 ? 10.674 0.641 -17.670 1.00 96.94 418 ASN A O 1
ATOM 3314 N N . ILE A 1 419 ? 10.294 2.838 -17.970 1.00 96.44 419 ILE A N 1
ATOM 3315 C CA . ILE A 1 419 ? 11.507 3.121 -18.751 1.00 96.44 419 ILE A CA 1
ATOM 3316 C C . ILE A 1 419 ? 12.449 4.024 -17.954 1.00 96.44 419 ILE A C 1
ATOM 3318 O O . ILE A 1 419 ? 12.115 5.173 -17.648 1.00 96.44 419 ILE A O 1
ATOM 3322 N N . PHE A 1 420 ? 13.648 3.516 -17.691 1.00 97.06 420 PHE A N 1
ATOM 3323 C CA . PHE A 1 420 ? 14.707 4.141 -16.905 1.00 97.06 420 PHE A CA 1
ATOM 3324 C C . PHE A 1 420 ? 15.906 4.511 -17.790 1.00 97.06 420 PHE A C 1
ATOM 3326 O O . PHE A 1 420 ? 16.208 3.813 -18.764 1.00 97.06 420 PHE A O 1
ATOM 3333 N N . THR A 1 421 ? 16.608 5.600 -17.460 1.00 96.31 421 THR A N 1
ATOM 3334 C CA . THR A 1 421 ? 17.871 5.977 -18.138 1.00 96.31 421 THR A CA 1
ATOM 3335 C C . THR A 1 421 ? 19.128 5.430 -17.460 1.00 96.31 421 THR A C 1
ATOM 3337 O O . THR A 1 421 ? 20.200 5.460 -18.059 1.00 96.31 421 THR A O 1
ATOM 3340 N N . GLU A 1 422 ? 18.999 4.944 -16.230 1.00 96.56 422 GLU A N 1
ATOM 3341 C CA . GLU A 1 422 ? 20.029 4.268 -15.436 1.00 96.56 422 GLU A CA 1
ATOM 3342 C C . GLU A 1 422 ? 19.478 2.890 -15.026 1.00 96.56 422 GLU A C 1
ATOM 3344 O O . GLU A 1 422 ? 18.264 2.699 -15.022 1.00 96.56 422 GLU A O 1
ATOM 3349 N N . ASP A 1 423 ? 20.338 1.917 -14.727 1.00 96.50 423 ASP A N 1
ATOM 3350 C CA . ASP A 1 423 ? 19.932 0.516 -14.531 1.00 96.50 423 ASP A CA 1
ATOM 3351 C C . ASP A 1 423 ? 19.488 0.232 -13.074 1.00 96.50 423 ASP 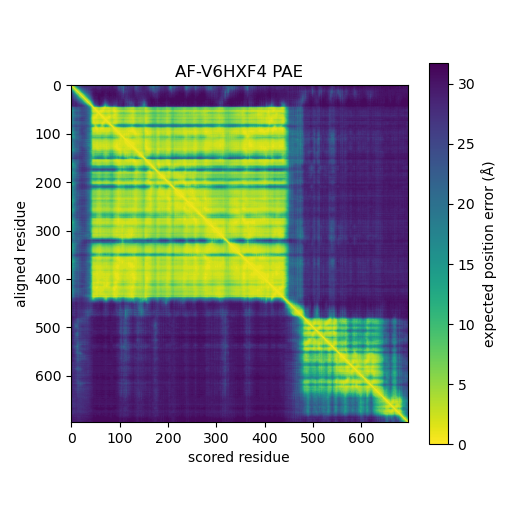A C 1
ATOM 3353 O O . ASP A 1 423 ? 20.338 0.288 -12.176 1.00 96.50 423 ASP A O 1
ATOM 3357 N N . PRO A 1 424 ? 18.207 -0.100 -12.797 1.00 96.88 424 PRO A N 1
ATOM 3358 C CA . PRO A 1 424 ? 17.743 -0.404 -11.442 1.00 96.88 424 PRO A CA 1
ATOM 3359 C C . PRO A 1 424 ? 18.153 -1.787 -10.904 1.00 96.88 424 PRO A C 1
ATOM 3361 O O . PRO A 1 424 ? 18.029 -2.007 -9.700 1.00 96.88 424 PRO A O 1
ATOM 3364 N N . LEU A 1 425 ? 18.633 -2.723 -11.739 1.00 96.31 425 LEU A N 1
ATOM 3365 C CA . LEU A 1 425 ? 19.234 -3.977 -11.256 1.00 96.31 425 LEU A CA 1
ATOM 3366 C C . LEU A 1 425 ? 20.619 -3.715 -10.640 1.00 96.31 425 LEU A C 1
ATOM 3368 O O . LEU A 1 425 ? 20.982 -4.350 -9.651 1.00 96.31 425 LEU A O 1
ATOM 3372 N N . VAL A 1 426 ? 21.378 -2.751 -11.175 1.00 95.69 426 VAL A N 1
ATOM 3373 C CA . VAL A 1 426 ? 22.717 -2.393 -10.665 1.00 95.69 426 VAL A CA 1
ATOM 3374 C C . VAL A 1 426 ? 22.637 -1.630 -9.339 1.00 95.69 426 VAL A C 1
ATOM 3376 O O . VAL A 1 426 ? 23.294 -2.011 -8.374 1.00 95.69 426 VAL A O 1
ATOM 3379 N N . ASP A 1 427 ? 21.812 -0.585 -9.266 1.00 95.50 427 ASP A N 1
ATOM 3380 C CA . ASP A 1 427 ? 21.527 0.152 -8.027 1.00 95.50 427 ASP A CA 1
ATOM 3381 C C . ASP A 1 427 ? 20.047 0.540 -8.007 1.00 95.50 427 ASP A C 1
ATOM 3383 O O . ASP A 1 427 ? 19.570 1.253 -8.892 1.00 95.50 427 ASP A O 1
ATOM 3387 N N . LEU A 1 428 ? 19.318 0.115 -6.974 1.00 95.12 428 LEU A N 1
ATOM 3388 C CA . LEU A 1 428 ? 17.904 0.439 -6.814 1.00 95.12 428 LEU A CA 1
ATOM 3389 C C . LEU A 1 428 ? 17.651 1.957 -6.732 1.00 95.12 428 LEU A C 1
ATOM 3391 O O . LEU A 1 428 ? 16.586 2.429 -7.129 1.00 95.12 428 LEU A O 1
ATOM 3395 N N . LYS A 1 429 ? 18.630 2.769 -6.310 1.00 94.38 429 LYS A N 1
ATOM 3396 C CA . LYS A 1 429 ? 18.501 4.239 -6.320 1.00 94.38 429 LYS A CA 1
ATOM 3397 C C . LYS A 1 429 ? 18.259 4.799 -7.724 1.00 94.38 429 LYS A C 1
ATOM 3399 O O . LYS A 1 429 ? 17.659 5.871 -7.846 1.00 94.38 429 LYS A O 1
ATOM 3404 N N . ASN A 1 430 ? 18.613 4.055 -8.775 1.00 96.44 430 ASN A N 1
ATOM 3405 C CA . ASN A 1 430 ? 18.342 4.394 -10.174 1.00 96.44 430 ASN A CA 1
ATOM 3406 C C . ASN A 1 430 ? 16.845 4.364 -10.536 1.00 96.44 430 ASN A C 1
ATOM 3408 O O . ASN A 1 430 ? 16.490 4.815 -11.627 1.00 96.44 430 ASN A O 1
ATOM 3412 N N . LEU A 1 431 ? 15.945 3.950 -9.629 1.00 96.00 431 LEU A N 1
ATOM 3413 C CA . LEU A 1 431 ? 14.496 4.160 -9.773 1.00 96.00 431 LEU A CA 1
ATOM 3414 C C . LEU A 1 431 ? 14.129 5.640 -10.020 1.00 96.00 431 LEU A C 1
ATOM 3416 O O . LEU A 1 431 ? 13.212 5.921 -10.791 1.00 96.00 431 LEU A O 1
ATOM 3420 N N . LYS A 1 432 ? 14.916 6.592 -9.493 1.00 94.06 432 LYS A N 1
ATOM 3421 C CA . LYS A 1 432 ? 14.803 8.041 -9.782 1.00 94.06 432 LYS A CA 1
ATOM 3422 C C . LYS A 1 432 ? 14.946 8.405 -11.262 1.00 94.06 432 LYS A C 1
ATOM 3424 O O . LYS A 1 432 ? 14.540 9.482 -11.686 1.00 94.06 432 LYS A O 1
ATOM 3429 N N . SER A 1 433 ? 15.574 7.527 -12.046 1.00 95.56 433 SER A N 1
ATOM 3430 C CA . SER A 1 433 ? 15.837 7.727 -13.471 1.00 95.56 433 SER A CA 1
ATOM 3431 C C . SER A 1 433 ? 14.651 7.325 -14.359 1.00 95.56 433 SER A C 1
ATOM 3433 O O . SER A 1 433 ? 14.772 7.344 -15.586 1.00 95.56 433 SER A O 1
ATOM 3435 N N . LEU A 1 434 ? 13.503 6.984 -13.756 1.00 94.69 434 LEU A N 1
ATOM 3436 C CA . LEU A 1 434 ? 12.233 6.738 -14.434 1.00 94.69 434 LEU A CA 1
ATOM 3437 C C . LEU A 1 434 ? 11.838 7.958 -15.279 1.00 94.69 434 LEU A C 1
ATOM 3439 O O . LEU A 1 434 ? 11.517 9.027 -14.761 1.00 94.69 434 LEU A O 1
ATOM 3443 N N . ARG A 1 435 ? 11.878 7.805 -16.606 1.00 90.06 435 ARG A N 1
ATOM 3444 C CA . ARG A 1 435 ? 11.566 8.875 -17.571 1.00 90.06 435 ARG A CA 1
ATOM 3445 C C . ARG A 1 435 ? 10.183 8.766 -18.177 1.00 90.06 435 ARG A C 1
ATOM 3447 O O . ARG A 1 435 ? 9.583 9.789 -18.497 1.00 90.06 435 ARG A O 1
ATOM 3454 N N . LYS A 1 436 ? 9.712 7.544 -18.406 1.00 89.94 436 LYS A N 1
ATOM 3455 C CA . LYS A 1 436 ? 8.451 7.285 -19.096 1.00 89.94 436 LYS A CA 1
ATOM 3456 C C . LYS A 1 436 ? 7.824 6.014 -18.551 1.00 89.94 436 LYS A C 1
ATOM 3458 O O . LYS A 1 436 ? 8.510 5.021 -18.330 1.00 89.94 436 LYS A O 1
ATOM 3463 N N . ILE A 1 437 ? 6.513 6.065 -18.377 1.00 90.81 437 ILE A N 1
ATOM 3464 C CA . ILE A 1 437 ? 5.681 4.931 -17.997 1.00 90.81 437 ILE A CA 1
ATOM 3465 C C . ILE A 1 437 ? 4.666 4.754 -19.116 1.00 90.81 437 ILE A C 1
ATOM 3467 O O . ILE A 1 437 ? 4.086 5.731 -19.596 1.00 90.81 437 ILE A O 1
ATOM 3471 N N . ILE A 1 438 ? 4.483 3.519 -19.558 1.00 87.75 438 ILE A N 1
ATOM 3472 C CA . ILE A 1 438 ? 3.464 3.158 -20.536 1.00 87.75 438 ILE A CA 1
ATOM 3473 C C . ILE A 1 438 ? 2.322 2.516 -19.758 1.00 87.75 438 ILE A C 1
ATOM 3475 O O . ILE A 1 438 ? 2.528 1.518 -19.068 1.00 87.75 438 ILE A O 1
ATOM 3479 N N . ALA A 1 439 ? 1.131 3.106 -19.847 1.00 81.31 439 ALA A N 1
ATOM 3480 C CA . ALA A 1 439 ? -0.100 2.454 -19.429 1.00 81.31 439 ALA A CA 1
ATOM 3481 C C . ALA A 1 439 ? -0.600 1.599 -20.601 1.00 81.31 439 ALA A C 1
ATOM 3483 O O . ALA A 1 439 ? -0.904 2.127 -21.673 1.00 81.31 439 ALA A O 1
ATOM 3484 N N . GLY A 1 440 ? -0.647 0.280 -20.412 1.00 71.12 440 GLY A N 1
ATOM 3485 C CA . GLY A 1 440 ? -1.205 -0.641 -21.398 1.00 71.12 440 GLY A CA 1
ATOM 3486 C C . GLY A 1 440 ? -2.725 -0.511 -21.515 1.00 71.12 440 GLY A C 1
ATOM 3487 O O . GLY A 1 440 ? -3.364 0.237 -20.774 1.00 71.12 440 GLY A O 1
ATOM 3488 N N . GLU A 1 441 ? -3.333 -1.273 -22.427 1.00 68.00 441 GLU A N 1
ATOM 3489 C CA . GLU A 1 441 ? -4.797 -1.336 -22.507 1.00 68.00 441 GLU A CA 1
ATOM 3490 C C . GLU A 1 441 ? -5.383 -1.892 -21.195 1.00 68.00 441 GLU A C 1
ATOM 3492 O O . GLU A 1 441 ? -5.138 -3.041 -20.819 1.00 68.00 441 GLU A O 1
ATOM 3497 N N . ILE A 1 442 ? -6.169 -1.067 -20.500 1.00 61.16 442 ILE A N 1
ATOM 3498 C CA . ILE A 1 442 ? -6.901 -1.447 -19.291 1.00 61.16 442 ILE A CA 1
ATOM 3499 C C . ILE A 1 442 ? -8.277 -1.987 -19.704 1.00 61.16 442 ILE A C 1
ATOM 3501 O O . ILE A 1 442 ? -9.208 -1.221 -19.951 1.00 61.16 442 ILE A O 1
ATOM 3505 N N . SER A 1 443 ? -8.420 -3.313 -19.749 1.00 53.47 443 SER A N 1
ATOM 3506 C CA . SER A 1 443 ? -9.713 -3.991 -19.899 1.00 53.47 443 SER A CA 1
ATOM 3507 C C . SER A 1 443 ? -10.034 -4.802 -18.645 1.00 53.47 443 SER A C 1
ATOM 3509 O O . SER A 1 443 ? -9.321 -5.754 -18.323 1.00 53.47 443 SER A O 1
ATOM 3511 N N . TYR A 1 444 ? -11.118 -4.460 -17.954 1.00 51.59 444 TYR A N 1
ATOM 3512 C CA . TYR A 1 444 ? -11.625 -5.263 -16.843 1.00 51.59 444 TYR A CA 1
ATOM 3513 C C . TYR A 1 444 ? -12.526 -6.393 -17.362 1.00 51.59 444 TYR A C 1
ATOM 3515 O O . TYR A 1 444 ? -13.230 -6.187 -18.356 1.00 51.59 444 TYR A O 1
ATOM 3523 N N . PRO A 1 445 ? -12.546 -7.572 -16.709 1.00 41.28 445 PRO A N 1
ATOM 3524 C CA . PRO A 1 445 ? -13.508 -8.617 -17.036 1.00 41.28 445 PRO A CA 1
ATOM 3525 C C . PRO A 1 445 ? -14.944 -8.076 -16.927 1.00 41.28 445 PRO A C 1
ATOM 3527 O O . PRO A 1 445 ? -15.246 -7.373 -15.960 1.00 41.28 445 PRO A O 1
ATOM 3530 N N . PRO A 1 446 ? -15.844 -8.385 -17.877 1.00 36.34 446 PRO A N 1
ATOM 3531 C CA . PRO A 1 446 ? -17.228 -7.942 -17.786 1.00 36.34 446 PRO A CA 1
ATOM 3532 C C . PRO A 1 446 ? -17.915 -8.564 -16.562 1.00 36.34 446 PRO A C 1
ATOM 3534 O O . PRO A 1 446 ? -17.873 -9.781 -16.367 1.00 36.34 446 PRO A O 1
ATOM 3537 N N . GLU A 1 447 ? -18.581 -7.730 -15.760 1.00 40.19 447 GLU A N 1
ATOM 3538 C CA . GLU A 1 447 ? -19.439 -8.181 -14.659 1.00 40.19 447 GLU A CA 1
ATOM 3539 C C . GLU A 1 447 ? -20.491 -9.184 -15.157 1.00 40.19 447 GLU A C 1
ATOM 3541 O O . GLU A 1 447 ? -21.107 -9.011 -16.217 1.00 40.19 447 GLU A O 1
ATOM 3546 N N . LYS A 1 448 ? -20.738 -10.232 -14.361 1.00 35.31 448 LYS A N 1
ATOM 3547 C CA . LYS A 1 448 ? -21.859 -11.148 -14.593 1.00 35.31 448 LYS A CA 1
ATOM 3548 C C . LYS A 1 448 ? -23.159 -10.374 -14.375 1.00 35.31 448 LYS A C 1
ATOM 3550 O O . LYS A 1 448 ? -23.502 -10.055 -13.244 1.00 35.31 448 LYS A O 1
ATOM 3555 N N . ARG A 1 449 ? -23.857 -10.059 -15.468 1.00 31.62 449 ARG A N 1
ATOM 3556 C CA . ARG A 1 449 ? -25.086 -9.253 -15.450 1.00 31.62 449 ARG A CA 1
ATOM 3557 C C . ARG A 1 449 ? -26.190 -9.924 -14.628 1.00 31.62 449 ARG A C 1
ATOM 3559 O O . ARG A 1 449 ? -26.565 -11.060 -14.914 1.00 31.62 449 ARG A O 1
ATOM 3566 N N . GLU A 1 450 ? -26.752 -9.181 -13.682 1.00 31.53 450 GLU A N 1
ATOM 3567 C CA . GLU A 1 450 ? -28.028 -9.512 -13.042 1.00 31.53 450 GLU A CA 1
ATOM 3568 C C . GLU A 1 450 ? -29.232 -9.258 -13.985 1.00 31.53 450 GLU A C 1
ATOM 3570 O O . GLU A 1 450 ? -29.077 -8.599 -15.022 1.00 31.53 450 GLU A O 1
ATOM 3575 N N . PRO A 1 451 ? -30.432 -9.802 -13.683 1.00 33.34 451 PRO A N 1
ATOM 3576 C CA . PRO A 1 451 ? -31.570 -9.798 -14.607 1.00 33.34 451 PRO A CA 1
ATOM 3577 C C . PRO A 1 451 ? -32.115 -8.406 -14.972 1.00 33.34 451 PRO A C 1
ATOM 3579 O O . PRO A 1 451 ? -32.146 -7.481 -14.167 1.00 33.34 451 PRO A O 1
ATOM 3582 N N . ALA A 1 452 ? -32.639 -8.287 -16.195 1.00 34.69 452 ALA A N 1
ATOM 3583 C CA . ALA A 1 452 ? -32.948 -7.020 -16.870 1.00 34.69 452 ALA A CA 1
ATOM 3584 C C . ALA A 1 452 ? -34.064 -6.134 -16.258 1.00 34.69 452 ALA A C 1
ATOM 3586 O O . ALA A 1 452 ? -34.348 -5.062 -16.794 1.00 34.69 452 ALA A O 1
ATOM 3587 N N . SER A 1 453 ? -34.713 -6.527 -15.157 1.00 38.84 453 SER A N 1
ATOM 3588 C CA . SER A 1 453 ? -35.794 -5.738 -14.538 1.00 38.84 453 SER A CA 1
ATOM 3589 C C . SER A 1 453 ? -35.304 -4.515 -13.747 1.00 38.84 453 SER A C 1
ATOM 3591 O O . SER A 1 453 ? -36.074 -3.575 -13.549 1.00 38.84 453 SER A O 1
ATOM 3593 N N . SER A 1 454 ? -34.032 -4.480 -13.337 1.00 36.91 454 SER A N 1
ATOM 3594 C CA . SER A 1 454 ? -33.412 -3.349 -12.624 1.00 36.91 454 SER A CA 1
ATOM 3595 C C . SER A 1 454 ? -32.973 -2.197 -13.546 1.00 36.91 454 SER A C 1
ATOM 3597 O O . SER A 1 454 ? -32.967 -1.034 -13.135 1.00 36.91 454 SER A O 1
ATOM 3599 N N . GLN A 1 455 ? -32.671 -2.491 -14.815 1.00 38.66 455 GLN A N 1
ATOM 3600 C CA . GLN A 1 455 ? -31.975 -1.578 -15.736 1.00 38.66 455 GLN A CA 1
ATOM 3601 C C . GLN A 1 455 ? -32.746 -0.276 -16.023 1.00 38.66 455 GLN A C 1
ATOM 3603 O O . GLN A 1 455 ? -32.167 0.809 -15.971 1.00 38.66 455 GLN A O 1
ATOM 3608 N N . LYS A 1 456 ? -34.073 -0.345 -16.211 1.00 35.47 456 LYS A N 1
ATOM 3609 C CA . LYS A 1 456 ? -34.909 0.843 -16.496 1.00 35.47 456 LYS A CA 1
ATOM 3610 C C . LYS A 1 456 ? -35.000 1.856 -15.349 1.00 35.47 456 LYS A C 1
ATOM 3612 O O . LYS A 1 456 ? -35.400 2.995 -15.587 1.00 35.47 456 LYS A O 1
ATOM 3617 N N . LYS A 1 457 ? -34.672 1.461 -14.112 1.00 35.88 457 LYS A N 1
ATOM 3618 C CA . LYS A 1 457 ? -34.628 2.383 -12.965 1.00 35.88 457 LYS A CA 1
ATOM 3619 C C . LYS A 1 457 ? -33.258 3.053 -12.841 1.00 35.88 457 LYS A C 1
ATOM 3621 O O . LYS A 1 457 ? -33.198 4.227 -12.494 1.00 35.88 457 LYS A O 1
ATOM 3626 N N . GLU A 1 458 ? -32.187 2.339 -13.191 1.00 32.69 458 GLU A N 1
ATOM 3627 C CA . GLU A 1 458 ? -30.826 2.884 -13.212 1.00 32.69 458 GLU A CA 1
ATOM 3628 C C . GLU A 1 458 ? -30.593 3.918 -14.319 1.00 32.69 458 GLU A C 1
ATOM 3630 O O . GLU A 1 458 ? -29.913 4.906 -14.068 1.00 32.69 458 GLU A O 1
ATOM 3635 N N . GLU A 1 459 ? -31.116 3.723 -15.534 1.00 34.88 459 GLU A N 1
ATOM 3636 C CA . GLU A 1 459 ? -30.813 4.620 -16.668 1.00 34.88 459 GLU A CA 1
ATOM 3637 C C . GLU A 1 459 ? -31.278 6.063 -16.421 1.00 34.88 459 GLU A C 1
ATOM 3639 O O . GLU A 1 459 ? -30.497 6.997 -16.597 1.00 34.88 459 GLU A O 1
ATOM 3644 N N . LYS A 1 460 ? -32.498 6.254 -15.896 1.00 34.72 460 LYS A N 1
ATOM 3645 C CA . LYS A 1 460 ? -32.985 7.587 -15.490 1.00 34.72 460 LYS A CA 1
ATOM 3646 C C . LYS A 1 460 ? -32.225 8.180 -14.302 1.00 34.72 460 LYS A C 1
ATOM 3648 O O . LYS A 1 460 ? -32.153 9.400 -14.182 1.00 34.72 460 LYS A O 1
ATOM 3653 N N . MET A 1 461 ? -31.670 7.342 -13.426 1.00 34.88 461 MET A N 1
ATOM 3654 C CA . MET A 1 461 ? -30.859 7.807 -12.300 1.00 34.88 461 MET A CA 1
ATOM 3655 C C . MET A 1 461 ? -29.504 8.318 -12.805 1.00 34.88 461 MET A C 1
ATOM 3657 O O . MET A 1 461 ? -29.149 9.462 -12.526 1.00 34.88 461 MET A O 1
ATOM 3661 N N . LYS A 1 462 ? -28.834 7.537 -13.665 1.00 41.88 462 LYS A N 1
ATOM 3662 C CA . LYS A 1 462 ? -27.528 7.845 -14.272 1.00 41.88 462 LYS A CA 1
ATOM 3663 C C . LYS A 1 462 ? -27.510 9.158 -15.054 1.00 41.88 462 LYS A C 1
ATOM 3665 O O . LYS A 1 462 ? -26.508 9.859 -15.014 1.00 41.88 462 LYS A O 1
ATOM 3670 N N . GLU A 1 463 ? -28.594 9.516 -15.739 1.00 38.09 463 GLU A N 1
ATOM 3671 C CA . GLU A 1 463 ? -28.671 10.782 -16.484 1.00 38.09 463 GLU A CA 1
ATOM 3672 C C . GLU A 1 463 ? -28.742 12.000 -15.537 1.00 38.09 463 GLU A C 1
ATOM 3674 O O . GLU A 1 463 ? -28.000 12.968 -15.711 1.00 38.09 463 GLU A O 1
ATOM 3679 N N . SER A 1 464 ? -29.523 11.904 -14.453 1.00 43.59 464 SER A N 1
ATOM 3680 C CA . SER A 1 464 ? -29.575 12.939 -13.404 1.00 43.59 464 SER A CA 1
ATOM 3681 C C . SER A 1 464 ? -28.292 13.024 -12.564 1.00 43.59 464 SER A C 1
ATOM 3683 O O . SER A 1 464 ? -27.850 14.116 -12.202 1.00 43.59 464 SER A O 1
ATOM 3685 N N . GLU A 1 465 ? -27.652 11.883 -12.295 1.00 42.44 465 GLU A N 1
ATOM 3686 C CA . GLU A 1 465 ? -26.359 11.806 -11.612 1.00 42.44 465 GLU A CA 1
ATOM 3687 C C . GLU A 1 465 ? -25.241 12.388 -12.477 1.00 42.44 465 GLU A C 1
ATOM 3689 O O . GLU A 1 465 ? -24.360 13.055 -11.941 1.00 42.44 465 GLU A O 1
ATOM 3694 N N . LYS A 1 466 ? -25.296 12.211 -13.804 1.00 42.78 466 LYS A N 1
ATOM 3695 C CA . LYS A 1 466 ? -24.330 12.785 -14.746 1.00 42.78 466 LYS A CA 1
ATOM 3696 C C . LYS A 1 466 ? -24.403 14.313 -14.784 1.00 42.78 466 LYS A C 1
ATOM 3698 O O . LYS A 1 466 ? -23.364 14.955 -14.657 1.00 42.78 466 LYS A O 1
ATOM 3703 N N . GLU A 1 467 ? -25.596 14.908 -14.869 1.00 44.31 467 GLU A N 1
ATOM 3704 C CA . GLU A 1 467 ? -25.730 16.372 -14.777 1.00 44.31 467 GLU A CA 1
ATOM 3705 C C . GLU A 1 467 ? -25.261 16.923 -13.421 1.00 44.31 467 GLU A C 1
ATOM 3707 O O . GLU A 1 467 ? -24.636 17.985 -13.355 1.00 44.31 467 GLU A O 1
ATOM 3712 N N . LEU A 1 468 ? -25.576 16.225 -12.325 1.00 46.41 468 LEU A N 1
ATOM 3713 C CA . LEU A 1 468 ? -25.134 16.617 -10.988 1.00 46.41 468 LEU A CA 1
ATOM 3714 C C . LEU A 1 468 ? -23.607 16.491 -10.852 1.00 46.41 468 LEU A C 1
ATOM 3716 O O . LEU A 1 468 ? -22.971 17.363 -10.263 1.00 46.41 468 LEU A O 1
ATOM 3720 N N . PHE A 1 469 ? -23.019 15.449 -11.442 1.00 41.25 469 PHE A N 1
ATOM 3721 C CA . PHE A 1 469 ? -21.582 15.200 -11.488 1.00 41.25 469 PHE A CA 1
ATOM 3722 C C . PHE A 1 469 ? -20.842 16.250 -12.318 1.00 41.25 469 PHE A C 1
ATOM 3724 O O . PHE A 1 469 ? -19.861 16.795 -11.826 1.00 41.25 469 PHE A O 1
ATOM 3731 N N . GLU A 1 470 ? -21.322 16.607 -13.512 1.00 51.84 470 GLU A N 1
ATOM 3732 C CA . GLU A 1 470 ? -20.729 17.674 -14.335 1.00 51.84 470 GLU A CA 1
ATOM 3733 C C . GLU A 1 470 ? -20.780 19.028 -13.601 1.00 51.84 470 GLU A C 1
ATOM 3735 O O . GLU A 1 470 ? -19.754 19.699 -13.476 1.00 51.84 470 GLU A O 1
ATOM 3740 N N . LYS A 1 471 ? -21.916 19.370 -12.970 1.00 48.75 471 LYS A N 1
ATOM 3741 C CA . LYS A 1 471 ? -22.049 20.576 -12.126 1.00 48.75 471 LYS A CA 1
ATOM 3742 C C . LYS A 1 471 ? -21.120 20.559 -10.899 1.00 48.75 471 LYS A C 1
ATOM 3744 O O . LYS A 1 471 ? -20.586 21.603 -10.526 1.00 48.75 471 LYS A O 1
ATOM 3749 N N . MET A 1 472 ? -20.894 19.402 -10.269 1.00 45.16 472 MET A N 1
ATOM 3750 C CA . MET A 1 472 ? -19.954 19.256 -9.142 1.00 45.16 472 MET A CA 1
ATOM 3751 C C . MET A 1 472 ? -18.483 19.263 -9.587 1.00 45.16 472 MET A C 1
ATOM 3753 O O . MET A 1 472 ? -17.625 19.787 -8.875 1.00 45.16 472 MET A O 1
ATOM 3757 N N . LEU A 1 473 ? -18.188 18.731 -10.772 1.00 40.97 473 LEU A N 1
ATOM 3758 C CA . LEU A 1 473 ? -16.856 18.708 -11.367 1.00 40.97 473 LEU A CA 1
ATOM 3759 C C . LEU A 1 473 ? -16.422 20.130 -11.751 1.00 40.97 473 LEU A C 1
ATOM 3761 O O . LEU A 1 473 ? -15.368 20.582 -11.304 1.00 40.97 473 LEU A O 1
ATOM 3765 N N . GLU A 1 474 ? -17.265 20.885 -12.462 1.00 44.84 474 GLU A N 1
ATOM 3766 C CA . GLU A 1 474 ? -17.025 22.309 -12.746 1.00 44.84 474 GLU A CA 1
ATOM 3767 C C . GLU A 1 474 ? -16.893 23.163 -11.474 1.00 44.84 474 GLU A C 1
ATOM 3769 O O . GLU A 1 474 ? -16.091 24.102 -11.435 1.00 44.84 474 GLU A O 1
ATOM 3774 N N . ALA A 1 475 ? -17.645 22.836 -10.416 1.00 42.91 475 ALA A N 1
ATOM 3775 C CA . ALA A 1 475 ? -17.522 23.503 -9.121 1.00 42.91 475 ALA A CA 1
ATOM 3776 C C . ALA A 1 475 ? -16.166 23.241 -8.438 1.00 42.91 475 ALA A C 1
ATOM 3778 O O . ALA A 1 475 ? -15.652 24.139 -7.775 1.00 42.91 475 ALA A O 1
ATOM 3779 N N . SER A 1 476 ? -15.559 22.062 -8.634 1.00 39.00 476 SER A N 1
ATOM 3780 C CA . SER A 1 476 ? -14.221 21.729 -8.113 1.00 39.00 476 SER A CA 1
ATOM 3781 C C . SER A 1 476 ? -13.066 22.364 -8.907 1.00 39.00 476 SER A C 1
ATOM 3783 O O . SER A 1 476 ? -12.049 22.734 -8.320 1.00 39.00 476 SER A O 1
ATOM 3785 N N . PHE A 1 477 ? -13.226 22.556 -10.224 1.00 36.09 477 PHE A N 1
ATOM 3786 C CA . PHE A 1 477 ? -12.204 23.189 -11.073 1.00 36.09 477 PHE A CA 1
ATOM 3787 C C . PHE A 1 477 ? -12.180 24.722 -10.980 1.00 36.09 477 PHE A C 1
ATOM 3789 O O . PHE A 1 477 ? -11.152 25.352 -11.255 1.00 36.09 477 PHE A O 1
ATOM 3796 N N . LYS A 1 478 ? -13.270 25.349 -10.527 1.00 37.06 478 LYS A N 1
ATOM 3797 C CA . LYS A 1 478 ? -13.254 26.749 -10.089 1.00 37.06 478 LYS A CA 1
ATOM 3798 C C . LYS A 1 478 ? -12.466 26.850 -8.780 1.00 37.06 478 LYS A C 1
ATOM 3800 O O . LYS A 1 478 ? -13.030 26.653 -7.711 1.00 37.06 478 LYS A O 1
ATOM 3805 N N . LYS A 1 479 ? -11.162 27.160 -8.903 1.00 35.94 479 LYS A N 1
ATOM 3806 C CA . LYS A 1 479 ? -10.201 27.488 -7.823 1.00 35.94 479 LYS A CA 1
ATOM 3807 C C . LYS A 1 479 ? -10.895 27.817 -6.496 1.00 35.94 479 LYS A C 1
ATOM 3809 O O . LYS A 1 479 ? -11.595 28.831 -6.448 1.00 35.94 479 LYS A O 1
ATOM 3814 N N . LYS A 1 480 ? -10.607 27.048 -5.427 1.00 37.81 480 LYS A N 1
ATOM 3815 C CA . LYS A 1 480 ? -10.912 27.418 -4.029 1.00 37.81 480 LYS A CA 1
ATOM 3816 C C . LYS A 1 480 ? -10.561 28.901 -3.841 1.00 37.81 480 LYS A C 1
ATOM 3818 O O . LYS A 1 480 ? -9.388 29.258 -3.727 1.00 37.81 480 LYS A O 1
ATOM 3823 N N . LYS A 1 481 ? -11.571 29.774 -3.825 1.00 39.25 481 LYS A N 1
ATOM 3824 C CA . LYS A 1 481 ? -11.411 31.139 -3.333 1.00 39.25 481 LYS A CA 1
ATOM 3825 C C . LYS A 1 481 ? -11.358 30.968 -1.822 1.00 39.25 481 LYS A C 1
ATOM 3827 O O . LYS A 1 481 ? -12.374 30.609 -1.234 1.00 39.25 481 LYS A O 1
ATOM 3832 N N . ALA A 1 482 ? -10.164 31.079 -1.240 1.00 47.75 482 ALA A N 1
ATOM 3833 C CA . ALA A 1 482 ? -9.983 30.903 0.196 1.00 47.75 482 ALA A CA 1
ATOM 3834 C C . ALA A 1 482 ? -10.997 31.793 0.929 1.00 47.75 482 ALA A C 1
ATOM 3836 O O . ALA A 1 482 ? -11.060 32.994 0.661 1.00 47.75 482 ALA A O 1
ATOM 3837 N N . MET A 1 483 ? -11.835 31.196 1.778 1.00 58.72 483 MET A N 1
ATOM 3838 C CA . MET A 1 483 ? -12.759 31.973 2.596 1.00 58.72 483 MET A CA 1
ATOM 3839 C C . MET A 1 483 ? -11.933 32.760 3.607 1.00 58.72 483 MET A C 1
ATOM 3841 O O . MET A 1 483 ? -11.104 32.194 4.315 1.00 58.72 483 MET A O 1
ATOM 3845 N N . GLU A 1 484 ? -12.129 34.073 3.649 1.00 64.12 484 GLU A N 1
ATOM 3846 C CA . GLU A 1 484 ? -11.412 34.927 4.589 1.00 64.12 484 GLU A CA 1
ATOM 3847 C C . GLU A 1 484 ? -12.035 34.792 5.986 1.00 64.12 484 GLU A C 1
ATOM 3849 O O . GLU A 1 484 ? -13.264 34.775 6.140 1.00 64.12 484 GLU A O 1
ATOM 3854 N N . SER A 1 485 ? -11.192 34.691 7.017 1.00 69.62 485 SER A N 1
ATOM 3855 C CA . SER A 1 485 ? -11.616 34.675 8.420 1.00 69.62 485 SER A CA 1
ATOM 3856 C C . SER A 1 485 ? -12.478 35.900 8.740 1.00 69.62 485 SER A C 1
ATOM 3858 O O . SER A 1 485 ? -12.056 37.039 8.555 1.00 69.62 485 SER A O 1
ATOM 3860 N N . GLY A 1 486 ? -13.695 35.653 9.222 1.00 63.25 486 GLY A N 1
ATOM 3861 C CA . GLY A 1 486 ? -14.745 36.648 9.432 1.00 63.25 486 GLY A CA 1
ATOM 3862 C C . GLY A 1 486 ? -15.862 36.637 8.382 1.00 63.25 486 GLY A C 1
ATOM 3863 O O . GLY A 1 486 ? -16.839 37.361 8.553 1.00 63.25 486 GLY A O 1
ATOM 3864 N N . THR A 1 487 ? -15.789 35.812 7.331 1.00 75.75 487 THR A N 1
ATOM 3865 C CA . THR A 1 487 ? -16.894 35.688 6.359 1.00 75.75 487 THR A CA 1
ATOM 3866 C C . THR A 1 487 ? -18.169 35.183 7.051 1.00 75.75 487 THR A C 1
ATOM 3868 O O . THR A 1 487 ? -18.197 34.053 7.541 1.00 75.75 487 THR A O 1
ATOM 3871 N N . ARG A 1 488 ? -19.223 36.011 7.086 1.00 76.38 488 ARG A N 1
ATOM 3872 C CA . ARG A 1 488 ? -20.570 35.642 7.566 1.00 76.38 488 ARG A CA 1
ATOM 3873 C C . ARG A 1 488 ? -21.241 34.724 6.545 1.00 76.38 488 ARG A C 1
ATOM 3875 O O . ARG A 1 488 ? -21.250 35.048 5.362 1.00 76.38 488 ARG A O 1
ATOM 3882 N N . VAL A 1 489 ? -21.819 33.624 7.014 1.00 79.94 489 VAL A N 1
ATOM 3883 C CA . VAL A 1 489 ? -22.548 32.630 6.217 1.00 79.94 489 VAL A CA 1
ATOM 3884 C C . VAL A 1 489 ? -23.832 32.207 6.926 1.00 79.94 489 VAL A C 1
ATOM 3886 O O . VAL A 1 489 ? -23.897 32.161 8.158 1.00 79.94 489 VAL A O 1
ATOM 3889 N N . THR A 1 490 ? -24.850 31.839 6.151 1.00 79.75 490 THR A N 1
ATOM 3890 C CA . THR A 1 490 ? -26.052 31.186 6.695 1.00 79.75 490 THR A CA 1
ATOM 3891 C C . THR A 1 490 ? -25.835 29.675 6.733 1.00 79.75 490 THR A C 1
ATOM 3893 O O . THR A 1 490 ? -25.515 29.081 5.701 1.00 79.75 490 THR A O 1
ATOM 3896 N N . ALA A 1 491 ? -26.026 29.027 7.883 1.00 82.06 491 ALA A N 1
ATOM 3897 C CA . ALA A 1 491 ? -25.789 27.595 8.054 1.00 82.06 491 ALA A CA 1
ATOM 3898 C C . ALA A 1 491 ? -27.008 26.857 8.634 1.00 82.06 491 ALA A C 1
ATOM 3900 O O . ALA A 1 491 ? -27.695 27.352 9.523 1.00 82.06 491 ALA A O 1
ATOM 3901 N N . ILE A 1 492 ? -27.279 25.656 8.121 1.00 82.31 492 ILE A N 1
ATOM 3902 C CA . ILE A 1 492 ? -28.360 24.770 8.573 1.00 82.31 492 ILE A CA 1
ATOM 3903 C C . ILE A 1 492 ? -27.777 23.754 9.556 1.00 82.31 492 ILE A C 1
ATOM 3905 O O . ILE A 1 492 ? -26.758 23.127 9.265 1.00 82.31 492 ILE A O 1
ATOM 3909 N N . VAL A 1 493 ? -28.421 23.566 10.707 1.00 83.06 493 VAL A N 1
ATOM 3910 C CA . VAL A 1 493 ? -28.004 22.597 11.730 1.00 83.06 493 VAL A CA 1
ATOM 3911 C C . VAL A 1 493 ? -28.356 21.172 11.300 1.00 83.06 493 VAL A C 1
ATOM 3913 O O . VAL A 1 493 ? -29.527 20.798 11.235 1.00 83.06 493 VAL A O 1
ATOM 3916 N N . ASN A 1 494 ? -27.334 20.348 11.073 1.00 80.25 494 ASN A N 1
ATOM 3917 C CA . ASN A 1 494 ? -27.483 18.932 10.730 1.00 80.25 494 ASN A CA 1
ATOM 3918 C C . ASN A 1 494 ? -27.663 18.062 11.978 1.00 80.25 494 ASN A C 1
ATOM 3920 O O . ASN A 1 494 ? -28.468 17.136 11.973 1.00 80.25 494 ASN A O 1
ATOM 3924 N N . SER A 1 495 ? -26.909 18.340 13.046 1.00 73.44 495 SER A N 1
ATOM 3925 C CA . SER A 1 495 ? -27.091 17.702 14.356 1.00 73.44 495 SER A CA 1
ATOM 3926 C C . SER A 1 495 ? -26.414 18.509 15.464 1.00 73.44 495 SER A C 1
ATOM 3928 O O . SER A 1 495 ? -25.346 19.082 15.252 1.00 73.44 495 SER A O 1
ATOM 3930 N N . ALA A 1 496 ? -27.004 18.521 16.658 1.00 72.94 496 ALA A N 1
ATOM 3931 C CA . ALA A 1 496 ? -26.399 19.093 17.857 1.00 72.94 496 ALA A CA 1
ATOM 3932 C C . ALA A 1 496 ? -25.995 17.962 18.816 1.00 72.94 496 ALA A C 1
ATOM 3934 O O . ALA A 1 496 ? -26.831 17.145 19.205 1.00 72.94 496 ALA A O 1
ATOM 3935 N N . LYS A 1 497 ? -24.712 17.900 19.187 1.00 72.69 497 LYS A N 1
ATOM 3936 C CA . LYS A 1 497 ? -24.181 17.005 20.227 1.00 72.69 497 LYS A CA 1
ATOM 3937 C C . LYS A 1 497 ? -23.737 17.830 21.438 1.00 72.69 497 LYS A C 1
ATOM 3939 O O . LYS A 1 497 ? -23.722 19.056 21.397 1.00 72.69 497 LYS A O 1
ATOM 3944 N N . LYS A 1 498 ? -23.371 17.147 22.527 1.00 60.38 498 LYS A N 1
ATOM 3945 C CA . LYS A 1 498 ? -23.019 17.786 23.806 1.00 60.38 498 LYS A CA 1
ATOM 3946 C C . LYS A 1 498 ? -21.836 18.761 23.705 1.00 60.38 498 LYS A C 1
ATOM 3948 O O . LYS A 1 498 ? -21.857 19.770 24.400 1.00 60.38 498 LYS A O 1
ATOM 3953 N N . ASP A 1 499 ? -20.881 18.492 22.812 1.00 65.56 499 ASP A N 1
ATOM 3954 C CA . ASP A 1 499 ? -19.629 19.259 22.693 1.00 65.56 499 ASP A CA 1
ATOM 3955 C C . ASP A 1 499 ? -19.552 20.112 21.401 1.00 65.56 499 ASP A C 1
ATOM 3957 O O . ASP A 1 499 ? -18.868 21.130 21.367 1.00 65.56 499 ASP A O 1
ATOM 3961 N N . PHE A 1 500 ? -20.280 19.736 20.337 1.00 76.38 500 PHE A N 1
ATOM 3962 C CA . PHE A 1 500 ? -20.271 20.433 19.040 1.00 76.38 500 PHE A CA 1
ATOM 3963 C C . PHE A 1 500 ? -21.629 20.377 18.328 1.00 76.38 500 PHE A C 1
ATOM 3965 O O . PHE A 1 500 ? -22.355 19.379 18.404 1.00 76.38 500 PHE A O 1
ATOM 3972 N N . VAL A 1 501 ? -21.931 21.432 17.571 1.00 78.25 501 VAL A N 1
ATOM 3973 C CA . VAL A 1 501 ? -23.055 21.528 16.632 1.00 78.25 501 VAL A CA 1
ATOM 3974 C C . VAL A 1 501 ? -22.509 21.429 15.207 1.00 78.25 501 VAL A C 1
ATOM 3976 O O . VAL A 1 501 ? -21.678 22.236 14.796 1.00 78.25 501 VAL A O 1
ATOM 3979 N N . PHE A 1 502 ? -22.979 20.434 14.456 1.00 81.00 502 PHE A N 1
ATOM 3980 C CA . PHE A 1 502 ? -22.614 20.208 13.057 1.00 81.00 502 PHE A CA 1
ATOM 3981 C C . PHE A 1 502 ? -23.577 20.960 12.146 1.00 81.00 502 PHE A C 1
ATOM 3983 O O . PHE A 1 502 ? -24.797 20.796 12.258 1.00 81.00 502 PHE A O 1
ATOM 3990 N N . VAL A 1 503 ? -23.029 21.736 11.217 1.00 82.44 503 VAL A N 1
ATOM 3991 C CA . VAL A 1 503 ? -23.786 22.593 10.304 1.00 82.44 503 VAL A CA 1
ATOM 3992 C C . VAL A 1 503 ? -23.359 22.393 8.850 1.00 82.44 503 VAL A C 1
ATOM 3994 O O . VAL A 1 503 ? -22.262 21.911 8.572 1.00 82.44 503 VAL A O 1
ATOM 3997 N N . THR A 1 504 ? -24.212 22.796 7.911 1.00 79.75 504 THR A N 1
ATOM 3998 C CA . THR A 1 504 ? -23.845 22.958 6.498 1.00 79.75 504 THR A CA 1
ATOM 3999 C C . THR A 1 504 ? -24.238 24.345 6.016 1.00 79.75 504 THR A C 1
ATOM 4001 O O . THR A 1 504 ? -25.377 24.771 6.214 1.00 79.75 504 THR A O 1
ATOM 4004 N N . THR A 1 505 ? -23.316 25.059 5.373 1.00 78.62 505 THR A N 1
ATOM 4005 C CA . THR A 1 505 ? -23.593 26.391 4.825 1.00 78.62 505 THR A CA 1
ATOM 4006 C C . THR A 1 505 ? -24.574 26.314 3.652 1.00 78.62 505 THR A C 1
ATOM 4008 O O . THR A 1 505 ? -24.447 25.463 2.770 1.00 78.62 505 THR A O 1
ATOM 4011 N N . LYS A 1 506 ? -25.554 27.223 3.596 1.00 71.44 506 LYS A N 1
ATOM 4012 C CA . LYS A 1 506 ? -26.416 27.392 2.412 1.00 71.44 506 LYS A CA 1
ATOM 4013 C C . LYS A 1 506 ? -25.592 27.831 1.205 1.00 71.44 506 LYS A C 1
ATOM 4015 O O . LYS A 1 506 ? -25.729 27.281 0.114 1.00 71.44 506 LYS A O 1
ATOM 4020 N N . GLU A 1 507 ? -24.698 28.789 1.423 1.00 57.06 507 GLU A N 1
ATOM 4021 C CA . GLU A 1 507 ? -23.717 29.233 0.440 1.00 57.06 507 GLU A CA 1
ATOM 4022 C C . GLU A 1 507 ? -22.569 28.212 0.355 1.00 57.06 507 GLU A C 1
ATOM 4024 O O . GLU A 1 507 ? -21.821 28.017 1.309 1.00 57.06 507 GLU A O 1
ATOM 4029 N N . GLY A 1 508 ? -22.433 27.523 -0.781 1.00 58.38 508 GLY A N 1
ATOM 4030 C CA . GLY A 1 508 ? -21.322 26.596 -1.042 1.00 58.38 508 GLY A CA 1
ATOM 4031 C C . GLY A 1 508 ? -21.466 25.166 -0.495 1.00 58.38 508 GLY A C 1
ATOM 4032 O O . GLY A 1 508 ? -20.647 24.328 -0.857 1.00 58.38 508 GLY A O 1
ATOM 4033 N N . LYS A 1 509 ? -22.502 24.850 0.302 1.00 69.25 509 LYS A N 1
ATOM 4034 C CA . LYS A 1 509 ? -22.751 23.503 0.873 1.00 69.25 509 LYS A CA 1
ATOM 4035 C C . LYS A 1 509 ? -21.566 22.916 1.660 1.00 69.25 509 LYS A C 1
ATOM 4037 O O . LYS A 1 509 ? -21.371 21.701 1.672 1.00 69.25 509 LYS A O 1
ATOM 4042 N N . LEU A 1 510 ? -20.784 23.758 2.332 1.00 70.19 510 LEU A N 1
ATOM 4043 C CA . LEU A 1 510 ? -19.630 23.311 3.110 1.00 70.19 510 LEU A CA 1
ATOM 4044 C C . LEU A 1 510 ? -20.092 22.768 4.472 1.00 70.19 510 LEU A C 1
ATOM 4046 O O . LEU A 1 510 ? -20.845 23.459 5.166 1.00 70.19 510 LEU A O 1
ATOM 4050 N N . PRO A 1 511 ? -19.680 21.553 4.877 1.00 76.56 511 PRO A N 1
ATOM 4051 C CA . PRO A 1 511 ? -19.863 21.090 6.244 1.00 76.56 511 PRO A CA 1
ATOM 4052 C C . PRO A 1 511 ? -18.925 21.860 7.179 1.00 76.56 511 PRO A C 1
ATOM 4054 O O . PRO A 1 511 ? -17.801 22.192 6.809 1.00 76.56 511 PRO A O 1
ATOM 4057 N N . GLY A 1 512 ? -19.374 22.121 8.401 1.00 79.62 512 GLY A N 1
ATOM 4058 C CA . GLY A 1 512 ? -18.540 22.722 9.432 1.00 79.62 512 GLY A CA 1
ATOM 4059 C C . GLY A 1 512 ? -19.099 22.536 10.834 1.00 79.62 512 GLY A C 1
ATOM 4060 O O . GLY A 1 512 ? -20.170 21.952 11.031 1.00 79.62 512 GLY A O 1
ATOM 4061 N N . ILE A 1 513 ? -18.348 23.027 11.812 1.00 84.62 513 ILE A N 1
ATOM 4062 C CA . ILE A 1 513 ? -18.595 22.800 13.237 1.00 84.62 513 ILE A CA 1
ATOM 4063 C C . ILE A 1 513 ? -18.566 24.101 14.035 1.00 84.62 513 ILE A C 1
ATOM 4065 O O . ILE A 1 513 ? -17.749 24.986 13.783 1.00 84.62 513 ILE A O 1
ATOM 4069 N N . ILE A 1 514 ? -19.461 24.184 15.020 1.00 82.06 514 ILE A N 1
ATOM 4070 C CA . ILE A 1 514 ? -19.573 25.272 15.999 1.00 82.06 514 ILE A CA 1
ATOM 4071 C C . ILE A 1 514 ? -19.518 24.651 17.399 1.00 82.06 514 ILE A C 1
ATOM 4073 O O . ILE A 1 514 ? -20.071 23.568 17.613 1.00 82.06 514 ILE A O 1
ATOM 4077 N N . SER A 1 515 ? -18.857 25.301 18.361 1.00 76.56 515 SER A N 1
ATOM 4078 C CA . SER A 1 515 ? -18.829 24.813 19.749 1.00 76.56 515 SER A CA 1
ATOM 4079 C C . SER A 1 515 ? -20.235 24.833 20.359 1.00 76.56 515 SER A C 1
ATOM 4081 O O . SER A 1 515 ? -20.962 25.819 20.223 1.00 76.56 515 SER A O 1
ATOM 4083 N N . SER A 1 516 ? -20.626 23.765 21.061 1.00 72.00 516 SER A N 1
ATOM 4084 C CA . SER A 1 516 ? -21.907 23.736 21.787 1.00 72.00 516 SER A CA 1
ATOM 4085 C C . SER A 1 516 ? -21.973 24.784 22.908 1.00 72.00 516 SER A C 1
ATOM 4087 O O . SER A 1 516 ? -23.063 25.226 23.277 1.00 72.00 516 SER A O 1
ATOM 4089 N N . GLU A 1 517 ? -20.812 25.216 23.413 1.00 67.19 517 GLU A N 1
ATOM 4090 C CA . GLU A 1 517 ? -20.678 26.197 24.491 1.00 67.19 517 GLU A CA 1
ATOM 4091 C C . GLU A 1 517 ? -21.253 27.574 24.114 1.00 67.19 517 GLU A C 1
ATOM 4093 O O . GLU A 1 517 ? -21.775 28.287 24.971 1.00 67.19 517 GLU A O 1
ATOM 4098 N N . GLU A 1 518 ? -21.252 27.927 22.824 1.00 69.69 518 GLU A N 1
ATOM 4099 C CA . GLU A 1 518 ? -21.799 29.197 22.321 1.00 69.69 518 GLU A CA 1
ATOM 4100 C C . GLU A 1 518 ? -23.329 29.312 22.467 1.00 69.69 518 GLU A C 1
ATOM 4102 O O . GLU A 1 518 ? -23.883 30.418 22.445 1.00 69.69 518 GLU A O 1
ATOM 4107 N N . PHE A 1 519 ? -24.006 28.171 22.644 1.00 69.44 519 PHE A N 1
ATOM 4108 C CA . PHE A 1 519 ? -25.463 28.046 22.730 1.00 69.44 519 PHE A CA 1
ATOM 4109 C C . PHE A 1 519 ? -25.973 27.807 24.161 1.00 69.44 519 PHE A C 1
ATOM 4111 O O . PHE A 1 519 ? -27.169 27.591 24.352 1.00 69.44 519 PHE A O 1
ATOM 4118 N N . ILE A 1 520 ? -25.105 27.862 25.183 1.00 58.66 520 ILE A N 1
ATOM 4119 C CA . ILE A 1 520 ? -25.489 27.609 26.587 1.00 58.66 520 ILE A CA 1
ATOM 4120 C C . ILE A 1 520 ? -26.595 28.568 27.065 1.00 58.66 520 ILE A C 1
ATOM 4122 O O . ILE A 1 520 ? -27.509 28.141 27.765 1.00 58.66 520 ILE A O 1
ATOM 4126 N N . GLU A 1 521 ? -26.549 29.843 26.666 1.00 56.09 521 GLU A N 1
ATOM 4127 C CA . GLU A 1 521 ? -27.542 30.855 27.071 1.00 56.09 521 GLU A CA 1
ATOM 4128 C C . GLU A 1 521 ? -28.848 30.803 26.252 1.00 56.09 521 GLU A C 1
ATOM 4130 O O . GLU A 1 521 ? -29.894 31.221 26.742 1.00 56.09 521 GLU A O 1
ATOM 4135 N N . SER A 1 522 ? -28.812 30.293 25.014 1.00 59.66 522 SER A N 1
ATOM 4136 C CA . SER A 1 522 ? -29.971 30.227 24.104 1.00 59.66 522 SER A CA 1
ATOM 4137 C C . SER A 1 522 ? -30.665 28.861 24.062 1.00 59.66 522 SER A C 1
ATOM 4139 O O . SER A 1 522 ? -31.756 28.745 23.506 1.00 59.66 522 SER A O 1
ATOM 4141 N N . GLY A 1 523 ? -30.023 27.825 24.604 1.00 65.81 523 GLY A N 1
ATOM 4142 C CA . GLY A 1 523 ? -30.356 26.427 24.343 1.00 65.81 523 GLY A CA 1
ATOM 4143 C C . GLY A 1 523 ? -29.754 25.923 23.025 1.00 65.81 523 GLY A C 1
ATOM 4144 O O . GLY A 1 523 ? -29.531 26.689 22.085 1.00 65.81 523 GLY A O 1
ATOM 4145 N N . LEU A 1 524 ? -29.491 24.612 22.964 1.00 70.94 524 LEU A N 1
ATOM 4146 C CA . LEU A 1 524 ? -28.964 23.949 21.767 1.00 70.94 524 LEU A CA 1
ATOM 4147 C C . LEU A 1 524 ? -29.985 24.002 20.614 1.00 70.94 524 LEU A C 1
ATOM 4149 O O . LEU A 1 524 ? -31.149 23.642 20.826 1.00 70.94 524 LEU A O 1
ATOM 4153 N N . PRO A 1 525 ? -29.573 24.393 19.393 1.00 75.19 525 PRO A N 1
ATOM 4154 C CA . PRO A 1 525 ? -30.471 24.449 18.247 1.00 75.19 525 PRO A CA 1
ATOM 4155 C C . PRO A 1 525 ? -30.894 23.042 17.803 1.00 75.19 525 PRO A C 1
ATOM 4157 O O . PRO A 1 525 ? -30.136 22.074 17.911 1.00 75.19 525 PRO A O 1
ATOM 4160 N N . LYS A 1 526 ? -32.116 22.922 17.280 1.00 74.00 526 LYS A N 1
ATOM 4161 C CA . LYS A 1 526 ? -32.650 21.658 16.758 1.00 74.00 526 LYS A CA 1
ATOM 4162 C C . LYS A 1 526 ? -32.181 21.426 15.321 1.00 74.00 526 LYS A C 1
ATOM 4164 O O . LYS A 1 526 ? -31.866 22.362 14.588 1.00 74.00 526 LYS A O 1
ATOM 4169 N N . GLN A 1 527 ? -32.175 20.160 14.908 1.00 77.06 527 GLN A N 1
ATOM 4170 C CA . GLN A 1 527 ? -31.917 19.778 13.521 1.00 77.06 527 GLN A CA 1
ATOM 4171 C C . GLN A 1 527 ? -32.880 20.510 12.571 1.00 77.06 527 GLN A C 1
ATOM 4173 O O . GLN A 1 527 ? -34.079 20.587 12.835 1.00 77.06 527 GLN A O 1
ATOM 4178 N N . GLY A 1 528 ? -32.341 21.061 11.482 1.00 73.75 528 GLY A N 1
ATOM 4179 C CA . GLY A 1 528 ? -33.076 21.873 10.511 1.00 73.75 528 GLY A CA 1
ATOM 4180 C C . GLY A 1 528 ? -33.231 23.353 10.881 1.00 73.75 528 GLY A C 1
ATOM 4181 O O . GLY A 1 528 ? -33.794 24.099 10.086 1.00 73.75 528 GLY A O 1
ATOM 4182 N N . ASN A 1 529 ? -32.745 23.817 12.041 1.00 77.38 529 ASN A N 1
ATOM 4183 C CA . ASN A 1 529 ? -32.704 25.254 12.325 1.00 77.38 529 ASN A CA 1
ATOM 4184 C C . ASN A 1 529 ? -31.620 25.955 11.497 1.00 77.38 529 ASN A C 1
ATOM 4186 O O . ASN A 1 529 ? -30.535 25.415 11.284 1.00 77.38 529 ASN A O 1
ATOM 4190 N N . GLU A 1 530 ? -31.921 27.177 11.065 1.00 79.00 530 GLU A N 1
ATOM 4191 C CA . GLU A 1 530 ? -30.974 28.064 10.396 1.00 79.00 530 GLU A CA 1
ATOM 4192 C C . GLU A 1 530 ? -30.331 28.991 11.422 1.00 79.00 530 GLU A C 1
ATOM 4194 O O . GLU A 1 530 ? -31.021 29.584 12.253 1.00 79.00 530 GLU A O 1
ATOM 4199 N N . ILE A 1 531 ? -29.008 29.106 11.363 1.00 80.00 531 ILE A N 1
ATOM 4200 C CA . ILE A 1 531 ? -28.217 29.987 12.215 1.00 80.00 531 ILE A CA 1
ATOM 4201 C C . ILE A 1 531 ? -27.195 30.742 11.370 1.00 80.00 531 ILE A C 1
ATOM 4203 O O . ILE A 1 531 ? -26.626 30.211 10.416 1.00 80.00 531 ILE A O 1
ATOM 4207 N N . GLU A 1 532 ? -26.957 31.998 11.723 1.00 78.19 532 GLU A N 1
ATOM 4208 C CA . GLU A 1 532 ? -25.879 32.784 11.134 1.00 78.19 532 GLU A CA 1
ATOM 4209 C C . GLU A 1 532 ? -24.576 32.485 11.869 1.00 78.19 532 GLU A C 1
ATOM 4211 O O . GLU A 1 532 ? -24.524 32.537 13.101 1.00 78.19 532 GLU A O 1
ATOM 4216 N N . ALA A 1 533 ? -23.523 32.189 11.117 1.00 80.00 533 ALA A N 1
ATOM 4217 C CA . ALA A 1 533 ? -22.211 31.905 11.671 1.00 80.00 533 ALA A CA 1
ATOM 4218 C C . ALA A 1 533 ? -21.108 32.561 10.833 1.00 80.00 533 ALA A C 1
ATOM 4220 O O . ALA A 1 533 ? -21.310 32.941 9.682 1.00 80.00 533 ALA A O 1
ATOM 4221 N N . TYR A 1 534 ? -19.929 32.706 11.419 1.00 79.44 534 TYR A N 1
ATOM 4222 C CA . TYR A 1 534 ? -18.774 33.368 10.830 1.00 79.44 534 TYR A CA 1
ATOM 4223 C C . TYR A 1 534 ? -17.642 32.356 10.685 1.00 79.44 534 TYR A C 1
ATOM 4225 O O . TYR A 1 534 ? -17.305 31.663 11.646 1.00 79.44 534 TYR A O 1
ATOM 4233 N N . PHE A 1 535 ? -17.062 32.256 9.490 1.00 79.12 535 PHE A N 1
ATOM 4234 C CA . PHE A 1 535 ? -15.910 31.394 9.224 1.00 79.12 535 PHE A CA 1
ATOM 4235 C C . PHE A 1 535 ? -14.707 31.872 10.043 1.00 79.12 535 PHE A C 1
ATOM 4237 O O . PHE A 1 535 ? -14.316 33.034 9.933 1.00 79.12 535 PHE A O 1
ATOM 4244 N N . LEU A 1 536 ? -14.110 30.996 10.852 1.00 70.81 536 LEU A N 1
ATOM 4245 C CA . LEU A 1 536 ? -12.901 31.314 11.615 1.00 70.81 536 LEU A CA 1
ATOM 4246 C C . LEU A 1 536 ? -11.645 30.787 10.929 1.00 70.81 536 LEU A C 1
ATOM 4248 O O . LEU A 1 536 ? -10.737 31.567 10.641 1.00 70.81 536 LEU A O 1
ATOM 4252 N N . LYS A 1 537 ? -11.588 29.474 10.690 1.00 72.06 537 LYS A N 1
ATOM 4253 C CA . LYS A 1 537 ? -10.444 28.782 10.084 1.00 72.06 537 LYS A CA 1
ATOM 4254 C C . LYS A 1 537 ? -10.839 27.403 9.550 1.00 72.06 537 LYS A C 1
ATOM 4256 O O . LYS A 1 537 ? -11.776 26.784 10.051 1.00 72.06 537 LYS A O 1
ATOM 4261 N N . GLU A 1 538 ? -10.072 26.920 8.580 1.00 68.62 538 GLU A N 1
ATOM 4262 C CA . GLU A 1 538 ? -9.996 25.509 8.183 1.00 68.62 538 GLU A CA 1
ATOM 4263 C C . GLU A 1 538 ? -8.860 24.886 9.020 1.00 68.62 538 GLU A C 1
ATOM 4265 O O . GLU A 1 538 ? -7.748 25.415 9.016 1.00 68.62 538 GLU A O 1
ATOM 4270 N N . ASP A 1 539 ? -9.140 23.840 9.803 1.00 55.75 539 ASP A N 1
ATOM 4271 C CA . ASP A 1 539 ? -8.158 23.183 10.681 1.00 55.75 539 ASP A CA 1
ATOM 4272 C C . ASP A 1 539 ? -8.311 21.662 10.571 1.00 55.75 539 ASP A C 1
ATOM 4274 O O . ASP A 1 539 ? -9.404 21.135 10.753 1.00 55.75 539 ASP A O 1
ATOM 4278 N N . HIS A 1 540 ? -7.240 20.954 10.204 1.00 44.31 540 HIS A N 1
ATOM 4279 C CA . HIS A 1 540 ? -7.245 19.499 9.967 1.00 44.31 540 HIS A CA 1
ATOM 4280 C C . HIS A 1 540 ? -8.395 18.961 9.072 1.00 44.31 540 HIS A C 1
ATOM 4282 O O . HIS A 1 540 ? -8.788 17.804 9.190 1.00 44.31 540 HIS A O 1
ATOM 4288 N N . GLY A 1 541 ? -8.913 19.782 8.150 1.00 52.94 541 GLY A N 1
ATOM 4289 C CA . GLY A 1 541 ? -10.021 19.437 7.245 1.00 52.94 541 GLY A CA 1
ATOM 4290 C C . GLY A 1 541 ? -11.421 19.772 7.776 1.00 52.94 541 GLY A C 1
ATOM 4291 O O . GLY A 1 541 ? -12.369 19.786 6.991 1.00 52.94 541 GLY A O 1
ATOM 4292 N N . ASP A 1 542 ? -11.555 20.118 9.059 1.00 59.06 542 ASP A N 1
ATOM 4293 C CA . ASP A 1 542 ? -12.793 20.644 9.630 1.00 59.06 542 ASP A CA 1
ATOM 4294 C C . ASP A 1 542 ? -12.868 22.168 9.448 1.00 59.06 542 ASP A C 1
ATOM 4296 O O . ASP A 1 542 ? -11.930 22.921 9.738 1.00 59.06 542 ASP A O 1
ATOM 4300 N N . VAL A 1 543 ? -14.020 22.651 8.978 1.00 74.50 543 VAL A N 1
ATOM 4301 C CA . VAL A 1 543 ? -14.294 24.088 8.879 1.00 74.50 543 VAL A CA 1
ATOM 4302 C C . VAL A 1 543 ? -14.924 24.578 10.178 1.00 74.50 543 VAL A C 1
ATOM 4304 O O . VAL A 1 543 ? -16.069 24.250 10.499 1.00 74.50 543 VAL A O 1
ATOM 4307 N N . HIS A 1 544 ? -14.189 25.405 10.917 1.00 78.94 544 HIS A N 1
ATOM 4308 C CA . HIS A 1 544 ? -14.677 26.016 12.146 1.00 78.94 544 HIS A CA 1
ATOM 4309 C C . HIS A 1 544 ? -15.469 27.288 11.852 1.00 78.94 544 HIS A C 1
ATOM 4311 O O . HIS A 1 544 ? -14.938 28.269 11.320 1.00 78.94 544 HIS A O 1
ATOM 4317 N N . PHE A 1 545 ? -16.724 27.287 12.290 1.00 81.19 545 PHE A N 1
ATOM 4318 C CA . PHE A 1 545 ? -17.586 28.458 12.332 1.00 81.19 545 PHE A CA 1
ATOM 4319 C C . PHE A 1 545 ? -17.833 28.884 13.788 1.00 81.19 545 PHE A C 1
ATOM 4321 O O . PHE A 1 545 ? -17.742 28.075 14.710 1.00 81.19 545 PHE A O 1
ATOM 4328 N N . THR A 1 546 ? -18.178 30.153 14.000 1.00 77.62 546 THR A N 1
ATOM 4329 C CA . THR A 1 546 ? -18.648 30.667 15.297 1.00 77.62 546 THR A CA 1
ATOM 4330 C C . THR A 1 546 ? -19.869 31.558 15.121 1.00 77.62 546 THR A C 1
ATOM 4332 O O . THR A 1 546 ? -19.972 32.302 14.150 1.00 77.62 546 THR A O 1
ATOM 4335 N N . THR A 1 547 ? -20.790 31.511 16.069 1.00 72.06 547 THR A N 1
ATOM 4336 C CA . THR A 1 547 ? -21.867 32.492 16.259 1.00 72.06 547 THR A CA 1
ATOM 4337 C C . THR A 1 547 ? -21.458 33.600 17.233 1.00 72.06 547 THR A C 1
ATOM 4339 O O . THR A 1 547 ? -22.008 34.703 17.187 1.00 72.06 547 THR A O 1
ATOM 4342 N N . CYS A 1 548 ? -20.511 33.321 18.137 1.00 74.81 548 CYS A N 1
ATOM 4343 C CA . CYS A 1 548 ? -20.007 34.276 19.115 1.00 74.81 548 CYS A CA 1
ATOM 4344 C C . CYS A 1 548 ? -18.642 33.856 19.680 1.00 74.81 548 CYS A C 1
ATOM 4346 O O . CYS A 1 548 ? -18.501 32.796 20.289 1.00 74.81 548 CYS A O 1
ATOM 4348 N N . LEU A 1 549 ? -17.652 34.741 19.567 1.00 75.88 549 LEU A N 1
ATOM 4349 C CA . LEU A 1 549 ? -16.313 34.519 20.105 1.00 75.88 549 LEU A CA 1
ATOM 4350 C C . LEU A 1 549 ? -16.313 34.586 21.642 1.00 75.88 549 LEU A C 1
ATOM 4352 O O . LEU A 1 549 ? -16.891 35.497 22.240 1.00 75.88 549 LEU A O 1
ATOM 4356 N N . SER A 1 550 ? -15.650 33.631 22.297 1.00 68.00 550 SER A N 1
ATOM 4357 C CA . SER A 1 550 ? -15.606 33.533 23.761 1.00 68.00 550 SER A CA 1
ATOM 4358 C C . SER A 1 550 ? -14.387 32.751 24.280 1.00 68.00 550 SER A C 1
ATOM 4360 O O . SER A 1 550 ? -13.666 32.117 23.509 1.00 68.00 550 SER A O 1
ATOM 4362 N N . GLY A 1 551 ? -14.168 32.804 25.599 1.00 63.75 551 GLY A N 1
ATOM 4363 C CA . GLY A 1 551 ? -13.202 31.965 26.319 1.00 63.75 551 GLY A CA 1
ATOM 4364 C C . GLY A 1 551 ? -11.748 32.456 26.331 1.00 63.75 551 GLY A C 1
ATOM 4365 O O . GLY A 1 551 ? -11.412 33.528 25.827 1.00 63.75 551 GLY A O 1
ATOM 4366 N N . ASP A 1 552 ? -10.873 31.632 26.914 1.00 54.25 552 ASP A N 1
ATOM 4367 C CA . ASP A 1 552 ? -9.444 31.927 27.131 1.00 54.25 552 ASP A CA 1
ATOM 4368 C C . ASP A 1 552 ? -8.588 31.808 25.848 1.00 54.25 552 ASP A C 1
ATOM 4370 O O . ASP A 1 552 ? -7.375 31.984 25.874 1.00 54.25 552 ASP A O 1
ATOM 4374 N N . SER A 1 553 ? -9.199 31.480 24.704 1.00 56.06 553 SER A N 1
ATOM 4375 C CA . SER A 1 553 ? -8.538 31.413 23.389 1.00 56.06 553 SER A CA 1
ATOM 4376 C C . SER A 1 553 ? -8.630 32.704 22.570 1.00 56.06 553 SER A C 1
ATOM 4378 O O . SER A 1 553 ? -8.184 32.730 21.423 1.00 56.06 553 SER A O 1
ATOM 4380 N N . LEU A 1 554 ? -9.209 33.769 23.128 1.00 66.75 554 LEU A N 1
ATOM 4381 C CA . LEU A 1 554 ? -9.238 35.086 22.498 1.00 66.75 554 LEU A CA 1
ATOM 4382 C C . LEU A 1 554 ? -7.825 35.683 22.454 1.00 66.75 554 LEU A C 1
ATOM 4384 O O . LEU A 1 554 ? -7.177 35.835 23.485 1.00 66.75 554 LEU A O 1
ATOM 4388 N N . ASN A 1 555 ? -7.366 36.078 21.267 1.00 73.69 555 ASN A N 1
ATOM 4389 C CA . ASN A 1 555 ? -6.139 36.849 21.068 1.00 73.69 555 ASN A CA 1
ATOM 4390 C C . ASN A 1 555 ? -6.456 38.185 20.364 1.00 73.69 555 ASN A C 1
ATOM 4392 O O . ASN A 1 555 ? -7.582 38.414 19.920 1.00 73.69 555 ASN A O 1
ATOM 4396 N N . LYS A 1 556 ? -5.471 39.087 20.257 1.00 73.88 556 LYS A N 1
ATOM 4397 C CA . LYS A 1 556 ? -5.688 40.405 19.629 1.00 73.88 556 LYS A CA 1
ATOM 4398 C C . LYS A 1 556 ? -6.134 40.302 18.166 1.00 73.88 556 LYS A C 1
ATOM 4400 O O . LYS A 1 556 ? -6.986 41.081 17.753 1.00 73.88 556 LYS A O 1
ATOM 4405 N N . ASP A 1 557 ? -5.625 39.322 17.426 1.00 74.12 557 ASP A N 1
ATOM 4406 C CA . ASP A 1 557 ? -5.933 39.135 16.004 1.00 74.12 557 ASP A CA 1
ATOM 4407 C C . ASP A 1 557 ? -7.400 38.720 15.792 1.00 74.12 557 ASP A C 1
ATOM 4409 O O . ASP A 1 557 ? -8.093 39.286 14.948 1.00 74.12 557 ASP A O 1
ATOM 4413 N N . LEU A 1 558 ? -7.921 37.808 16.622 1.00 72.81 558 LEU A N 1
ATOM 4414 C CA . LEU A 1 558 ? -9.337 37.426 16.629 1.00 72.81 558 LEU A CA 1
ATOM 4415 C C . LEU A 1 558 ? -10.245 38.589 17.045 1.00 72.81 558 LEU A C 1
ATOM 4417 O O . LEU A 1 558 ? -11.337 38.721 16.499 1.00 72.81 558 LEU A O 1
ATOM 4421 N N . LEU A 1 559 ? -9.805 39.461 17.959 1.00 76.19 559 LEU A N 1
ATOM 4422 C CA . LEU A 1 559 ? -10.549 40.672 18.330 1.00 76.19 559 LEU A CA 1
ATOM 4423 C C . LEU A 1 559 ? -10.534 41.730 17.206 1.00 76.19 559 LEU A C 1
ATOM 4425 O O . LEU A 1 559 ? -11.525 42.437 17.017 1.00 76.19 559 LEU A O 1
ATOM 4429 N N . GLU A 1 560 ? -9.465 41.820 16.407 1.00 76.69 560 GLU A N 1
ATOM 4430 C CA . GLU A 1 560 ? -9.471 42.632 15.182 1.00 76.69 560 GLU A CA 1
ATOM 4431 C C . GLU A 1 560 ? -10.399 42.061 14.107 1.00 76.69 560 GLU A C 1
ATOM 4433 O O . GLU A 1 560 ? -11.158 42.823 13.505 1.00 76.69 560 GLU A O 1
ATOM 4438 N N . ILE A 1 561 ? -10.388 40.742 13.887 1.00 75.31 561 ILE A N 1
ATOM 4439 C CA . ILE A 1 561 ? -11.329 40.068 12.978 1.00 75.31 561 ILE A CA 1
ATOM 4440 C C . ILE A 1 561 ? -12.770 40.306 13.454 1.00 75.31 561 ILE A C 1
ATOM 4442 O O . ILE A 1 561 ? -13.617 40.701 12.654 1.00 75.31 561 ILE A O 1
ATOM 4446 N N . ALA A 1 562 ? -13.036 40.188 14.759 1.00 76.81 562 ALA A N 1
ATOM 4447 C CA . ALA A 1 562 ? -14.343 40.464 15.352 1.00 76.81 562 ALA A CA 1
ATOM 4448 C C . ALA A 1 562 ? -14.816 41.906 15.113 1.00 76.81 562 ALA A C 1
ATOM 4450 O O . ALA A 1 562 ? -15.981 42.122 14.784 1.00 76.81 562 ALA A O 1
ATOM 4451 N N . LYS A 1 563 ? -13.915 42.892 15.220 1.00 78.56 563 LYS A N 1
ATOM 4452 C CA . LYS A 1 563 ? -14.209 44.293 14.884 1.00 78.56 563 LYS A CA 1
ATOM 4453 C C . LYS A 1 563 ? -14.472 44.488 13.385 1.00 78.56 563 LYS A C 1
ATOM 4455 O O . LYS A 1 563 ? -15.403 45.205 13.034 1.00 78.56 563 LYS A O 1
ATOM 4460 N N . ARG A 1 564 ? -13.676 43.873 12.499 1.00 76.38 564 ARG A N 1
ATOM 4461 C CA . ARG A 1 564 ? -13.815 44.023 11.033 1.00 76.38 564 ARG A CA 1
ATOM 4462 C C . ARG A 1 564 ? -15.081 43.357 10.482 1.00 76.38 564 ARG A C 1
ATOM 4464 O O . ARG A 1 564 ? -15.700 43.916 9.586 1.00 76.38 564 ARG A O 1
ATOM 4471 N N . ALA A 1 565 ? -15.459 42.198 11.017 1.00 72.44 565 ALA A N 1
ATOM 4472 C CA . ALA A 1 565 ? -16.605 41.404 10.566 1.00 72.44 565 ALA A CA 1
ATOM 4473 C C . ALA A 1 565 ? -17.870 41.561 11.443 1.00 72.44 565 ALA A C 1
ATOM 4475 O O . ALA A 1 565 ? -18.847 40.841 11.249 1.00 72.44 565 ALA A O 1
ATOM 4476 N N . GLU A 1 566 ? -17.860 42.488 12.411 1.00 76.75 566 GLU A N 1
ATOM 4477 C CA . GLU A 1 566 ? -18.911 42.671 13.428 1.00 76.75 566 GLU A CA 1
ATOM 4478 C C . GLU A 1 566 ? -19.350 41.354 14.114 1.00 76.75 566 GLU A C 1
ATOM 4480 O O . GLU A 1 566 ? -20.543 41.118 14.327 1.00 76.75 566 GLU A O 1
ATOM 4485 N N . ILE A 1 567 ? -18.391 40.491 14.469 1.00 81.12 567 ILE A N 1
ATOM 4486 C CA . ILE A 1 567 ? -18.663 39.224 15.168 1.00 81.12 567 ILE A CA 1
ATOM 4487 C C . ILE A 1 567 ? -18.963 39.521 16.647 1.00 81.12 567 ILE A C 1
ATOM 4489 O O . ILE A 1 567 ? -18.155 40.191 17.301 1.00 81.12 567 ILE A O 1
ATOM 4493 N N . PRO A 1 568 ? -20.076 39.021 17.217 1.00 80.88 568 PRO A N 1
ATOM 4494 C CA . PRO A 1 568 ? -20.357 39.153 18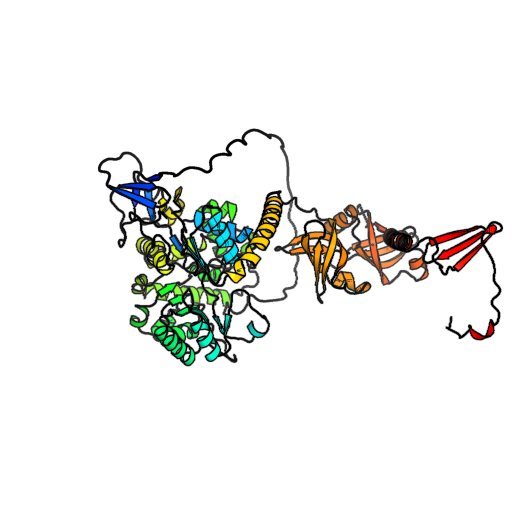.643 1.00 80.88 568 PRO A CA 1
ATOM 4495 C C . PRO A 1 568 ? -19.284 38.485 19.510 1.00 80.88 568 PRO A C 1
ATOM 4497 O O . PRO A 1 568 ? -18.833 37.377 19.214 1.00 80.88 568 PRO A O 1
ATOM 4500 N N . VAL A 1 569 ? -18.932 39.116 20.629 1.00 82.62 569 VAL A N 1
ATOM 4501 C CA . VAL A 1 569 ? -17.974 38.591 21.613 1.00 82.62 569 VAL A CA 1
ATOM 4502 C C . VAL A 1 569 ? -18.624 38.546 22.996 1.00 82.62 569 VAL A C 1
ATOM 4504 O O . VAL A 1 569 ? -19.251 39.520 23.419 1.00 82.62 569 VAL A O 1
ATOM 4507 N N . LEU A 1 570 ? -18.499 37.427 23.710 1.00 80.69 570 LEU A N 1
ATOM 4508 C CA . LEU A 1 570 ? -18.997 37.292 25.083 1.00 80.69 570 LEU A CA 1
ATOM 4509 C C . LEU A 1 570 ? -18.072 38.009 26.075 1.00 80.69 570 LEU A C 1
ATOM 4511 O O . LEU A 1 570 ? -16.855 37.813 26.068 1.00 80.69 570 LEU A O 1
ATOM 4515 N N . GLY A 1 571 ? -18.668 38.801 26.966 1.00 82.38 571 GLY A N 1
ATOM 4516 C CA . GLY A 1 571 ? -17.967 39.497 28.039 1.00 82.38 571 GLY A CA 1
ATOM 4517 C C . GLY A 1 571 ? -18.757 39.534 29.346 1.00 82.38 571 GLY A C 1
ATOM 4518 O O . GLY A 1 571 ? -19.960 39.274 29.363 1.00 82.38 571 GLY A O 1
ATOM 4519 N N . GLN A 1 572 ? -18.078 39.857 30.446 1.00 82.81 572 GLN A N 1
ATOM 4520 C CA . GLN A 1 572 ? -18.655 39.954 31.791 1.00 82.81 572 GLN A CA 1
ATOM 4521 C C . GLN A 1 572 ? -18.350 41.317 32.419 1.00 82.81 572 GLN A C 1
ATOM 4523 O O . GLN A 1 572 ? -17.188 41.709 32.475 1.00 82.81 572 GLN A O 1
ATOM 4528 N N . PHE A 1 573 ? -19.358 42.031 32.919 1.00 81.50 573 PHE A N 1
ATOM 4529 C CA . PHE A 1 573 ? -19.143 43.303 33.619 1.00 81.50 573 PHE A CA 1
ATOM 4530 C C . PHE A 1 573 ? -18.377 43.084 34.937 1.00 81.50 573 PHE A C 1
ATOM 4532 O O . PHE A 1 573 ? -18.798 42.277 35.769 1.00 81.50 573 PHE A O 1
ATOM 4539 N N . ILE A 1 574 ? -17.267 43.804 35.123 1.00 81.69 574 ILE A N 1
ATOM 4540 C CA . ILE A 1 574 ? -16.399 43.726 36.315 1.00 81.69 574 ILE A CA 1
ATOM 4541 C C . ILE A 1 574 ? -16.712 44.856 37.305 1.00 81.69 574 ILE A C 1
ATOM 4543 O O . ILE A 1 574 ? -16.709 44.638 38.512 1.00 81.69 574 ILE A O 1
ATOM 4547 N N . GLY A 1 575 ? -16.978 46.061 36.797 1.00 77.44 575 GLY A N 1
ATOM 4548 C CA . GLY A 1 575 ? -17.184 47.257 37.608 1.00 77.44 575 GLY A CA 1
ATOM 4549 C C . GLY A 1 575 ? -17.712 48.434 36.791 1.00 77.44 575 GLY A C 1
ATOM 4550 O O . GLY A 1 575 ? -17.771 48.376 35.562 1.00 77.44 575 GLY A O 1
ATOM 4551 N N . GLU A 1 576 ? -18.099 49.497 37.485 1.00 78.25 576 GLU A N 1
ATOM 4552 C CA . GLU A 1 576 ? -18.688 50.714 36.918 1.00 78.25 576 GLU A CA 1
ATOM 4553 C C . GLU A 1 576 ? -17.856 51.932 37.356 1.00 78.25 576 GLU A C 1
ATOM 4555 O O . GLU A 1 576 ? -17.294 51.944 38.451 1.00 78.25 576 GLU A O 1
ATOM 4560 N N . ASN A 1 577 ? -17.747 52.940 36.491 1.00 76.25 577 ASN A N 1
ATOM 4561 C CA . ASN A 1 577 ? -17.130 54.237 36.772 1.00 76.25 577 ASN A CA 1
ATOM 4562 C C . ASN A 1 577 ? -17.993 55.361 36.172 1.00 76.25 577 ASN A C 1
ATOM 4564 O O . ASN A 1 577 ? -18.909 55.087 35.398 1.00 76.25 577 ASN A O 1
ATOM 4568 N N . ASP A 1 578 ? -17.682 56.623 36.468 1.00 71.75 578 ASP A N 1
ATOM 4569 C CA . ASP A 1 578 ? -18.509 57.780 36.071 1.00 71.75 578 ASP A CA 1
ATOM 4570 C C . ASP A 1 578 ? -18.726 57.933 34.547 1.00 71.75 578 ASP A C 1
ATOM 4572 O O . ASP A 1 578 ? -19.630 58.643 34.107 1.00 71.75 578 ASP A O 1
ATOM 4576 N N . SER A 1 579 ? -17.922 57.253 33.721 1.00 73.00 579 SER A N 1
ATOM 4577 C CA . SER A 1 579 ? -17.981 57.312 32.253 1.00 73.00 579 SER A CA 1
ATOM 4578 C C . SER A 1 579 ? -18.610 56.075 31.585 1.00 73.00 579 SER A C 1
ATOM 4580 O O . SER A 1 579 ? -19.030 56.138 30.421 1.00 73.00 579 SER A O 1
ATOM 4582 N N . GLY A 1 580 ? -18.699 54.940 32.284 1.00 82.00 580 GLY A N 1
ATOM 4583 C CA . GLY A 1 580 ? -19.190 53.674 31.736 1.00 82.00 580 GLY A CA 1
ATOM 4584 C C . GLY A 1 580 ? -18.830 52.460 32.590 1.00 82.00 580 GLY A C 1
ATOM 4585 O O . GLY A 1 580 ? -18.466 52.580 33.755 1.00 82.00 580 GLY A O 1
ATOM 4586 N N . ALA A 1 581 ? -18.912 51.270 31.999 1.00 83.12 581 ALA A N 1
ATOM 4587 C CA . ALA A 1 581 ? -18.635 50.009 32.686 1.00 83.12 581 ALA A CA 1
ATOM 4588 C C . ALA A 1 581 ? -17.409 49.286 32.109 1.00 83.12 581 ALA A C 1
ATOM 4590 O O . ALA A 1 581 ? -17.170 49.299 30.899 1.00 83.12 581 ALA A O 1
ATOM 4591 N N . GLU A 1 582 ? -16.646 48.615 32.968 1.00 83.75 582 GLU A N 1
ATOM 4592 C CA . GLU A 1 582 ? -15.549 47.733 32.565 1.00 83.75 582 GLU A CA 1
ATOM 4593 C C . GLU A 1 582 ? -16.054 46.310 32.325 1.00 83.75 582 GLU A C 1
ATOM 4595 O O . GLU A 1 582 ? -16.828 45.765 33.114 1.00 83.75 582 GLU A O 1
ATOM 4600 N N . VAL A 1 583 ? -15.599 45.694 31.234 1.00 85.19 583 VAL A N 1
ATOM 4601 C CA . VAL A 1 583 ? -16.054 44.379 30.767 1.00 85.19 583 VAL A CA 1
ATOM 4602 C C . VAL A 1 583 ? -14.846 43.472 30.551 1.00 85.19 583 VAL A C 1
ATOM 4604 O O . VAL A 1 583 ? -13.955 43.802 29.773 1.00 85.19 583 VAL A O 1
ATOM 4607 N N . LYS A 1 584 ? -14.815 42.305 31.197 1.00 81.88 584 LYS A N 1
ATOM 4608 C CA . LYS A 1 584 ? -13.827 41.256 30.927 1.00 81.88 584 LYS A CA 1
ATOM 4609 C C . LYS A 1 584 ? -14.212 40.494 29.666 1.00 81.88 584 LYS A C 1
ATOM 4611 O O . LYS A 1 584 ? -15.339 40.013 29.576 1.00 81.88 584 LYS A O 1
ATOM 4616 N N . ILE A 1 585 ? -13.283 40.351 28.729 1.00 80.75 585 ILE A N 1
ATOM 4617 C CA . ILE A 1 585 ? -13.436 39.609 27.474 1.00 80.75 585 ILE A CA 1
ATOM 4618 C C . ILE A 1 585 ? -12.229 38.669 27.352 1.00 80.75 585 ILE A C 1
ATOM 4620 O O . ILE A 1 585 ? -11.141 39.078 26.943 1.00 80.75 585 ILE A O 1
ATOM 4624 N N . GLY A 1 586 ? -12.401 37.417 27.789 1.00 78.31 586 GLY A N 1
ATOM 4625 C CA . GLY A 1 586 ? -11.291 36.474 27.973 1.00 78.31 586 GLY A CA 1
ATOM 4626 C C . GLY A 1 586 ? -10.263 37.019 28.971 1.00 78.31 586 GLY A C 1
ATOM 4627 O O . GLY A 1 586 ? -10.611 37.368 30.101 1.00 78.31 586 GLY A O 1
ATOM 4628 N N . GLU A 1 587 ? -9.007 37.142 28.541 1.00 74.62 587 GLU A N 1
ATOM 4629 C CA . GLU A 1 587 ? -7.923 37.757 29.324 1.00 74.62 587 GLU A CA 1
ATOM 4630 C C . GLU A 1 587 ? -7.882 39.298 29.237 1.00 74.62 587 GLU A C 1
ATOM 4632 O O . GLU A 1 587 ? -7.164 39.936 30.006 1.00 74.62 587 GLU A O 1
ATOM 4637 N N . PHE A 1 588 ? -8.650 39.923 28.337 1.00 80.88 588 PHE A N 1
ATOM 4638 C CA . PHE A 1 588 ? -8.599 41.368 28.094 1.00 80.88 588 PHE A CA 1
ATOM 4639 C C . PHE A 1 588 ? -9.673 42.143 28.867 1.00 80.88 588 PHE A C 1
ATOM 4641 O O . PHE A 1 588 ? -10.807 41.688 29.021 1.00 80.88 588 PHE A O 1
ATOM 4648 N N . THR A 1 589 ? -9.344 43.371 29.279 1.00 82.06 589 THR A N 1
ATOM 4649 C CA . THR A 1 589 ? -10.314 44.325 29.841 1.00 82.06 589 THR A CA 1
ATOM 4650 C C . THR A 1 589 ? -10.740 45.336 28.779 1.00 82.06 589 THR A C 1
ATOM 4652 O O . THR A 1 589 ? -9.919 46.081 28.237 1.00 82.06 589 THR A O 1
ATOM 4655 N N . ALA A 1 590 ? -12.039 45.377 28.510 1.00 84.81 590 ALA A N 1
ATOM 4656 C CA . ALA A 1 590 ? -12.710 46.327 27.639 1.00 84.81 590 ALA A CA 1
ATOM 4657 C C . ALA A 1 590 ? -13.494 47.374 28.449 1.00 84.81 590 ALA A C 1
ATOM 4659 O O . ALA A 1 590 ? -13.730 47.224 29.648 1.00 84.81 590 ALA A O 1
ATOM 4660 N N . PHE A 1 591 ? -13.911 48.441 27.777 1.00 86.12 591 PHE A N 1
ATOM 4661 C CA . PHE A 1 591 ? -14.724 49.520 28.319 1.00 86.12 591 PHE A CA 1
ATOM 4662 C C . PHE A 1 591 ? -15.985 49.709 27.467 1.00 86.12 591 PHE A C 1
ATOM 4664 O O . PHE A 1 591 ? -15.915 49.811 26.241 1.00 86.12 591 PHE A O 1
ATOM 4671 N N . CYS A 1 592 ? -17.141 49.760 28.123 1.00 84.69 592 CYS A N 1
ATOM 4672 C CA . CYS A 1 592 ? -18.441 49.987 27.510 1.00 84.69 592 CYS A CA 1
ATOM 4673 C C . CYS A 1 592 ? -18.990 51.340 27.999 1.00 84.69 592 CYS A C 1
ATOM 4675 O O . CYS A 1 592 ? -19.456 51.422 29.140 1.00 84.69 592 CYS A O 1
ATOM 4677 N N . PRO A 1 593 ? -18.960 52.407 27.176 1.00 84.38 593 PRO A N 1
ATOM 4678 C CA . PRO A 1 593 ? -19.524 53.704 27.546 1.00 84.38 593 PRO A CA 1
ATOM 4679 C C . PRO A 1 593 ? -21.005 53.581 27.912 1.00 84.38 593 PRO A C 1
ATOM 4681 O O . PRO A 1 593 ? -21.732 52.816 27.273 1.00 84.38 593 PRO A O 1
ATOM 4684 N N . PHE A 1 594 ? -21.506 54.379 28.862 1.00 79.62 594 PHE A N 1
ATOM 4685 C CA . PHE A 1 594 ? -22.925 54.305 29.244 1.00 79.62 594 PHE A CA 1
ATOM 4686 C C . PHE A 1 594 ? -23.892 54.530 28.066 1.00 79.62 594 PHE A C 1
ATOM 4688 O O . PHE A 1 594 ? -24.992 53.982 28.074 1.00 79.62 594 PHE A O 1
ATOM 4695 N N . SER A 1 595 ? -23.520 55.298 27.040 1.00 78.56 595 SER A N 1
ATOM 4696 C CA . SER A 1 595 ? -24.336 55.492 25.826 1.00 78.56 595 SER A CA 1
ATOM 4697 C C . SER A 1 595 ? -24.462 54.235 24.944 1.00 78.56 595 SER A C 1
ATOM 4699 O O . SER A 1 595 ? -25.364 54.161 24.110 1.00 78.56 595 SER A O 1
ATOM 4701 N N . GLN A 1 596 ? -23.588 53.243 25.146 1.00 78.62 596 GLN A N 1
ATOM 4702 C CA . GLN A 1 596 ? -23.484 51.990 24.387 1.00 78.62 596 GLN A CA 1
ATOM 4703 C C . GLN A 1 596 ? -24.014 50.760 25.157 1.00 78.62 596 GLN A C 1
ATOM 4705 O O . GLN A 1 596 ? -23.870 49.629 24.688 1.00 78.62 596 GLN A O 1
ATOM 4710 N N . ILE A 1 597 ? -24.649 50.972 26.316 1.00 79.06 597 ILE A N 1
ATOM 4711 C CA . ILE A 1 597 ? -25.334 49.944 27.118 1.00 79.06 597 ILE A CA 1
ATOM 4712 C C . ILE A 1 597 ? -26.848 50.103 26.939 1.00 79.06 597 ILE A C 1
ATOM 4714 O O . ILE A 1 597 ? -27.369 51.215 27.069 1.00 79.06 597 ILE A O 1
ATOM 4718 N N . ASP A 1 598 ? -27.554 49.002 26.677 1.00 76.25 598 ASP A N 1
ATOM 4719 C CA . ASP A 1 598 ? -29.015 48.953 26.578 1.00 76.25 598 ASP A CA 1
ATOM 4720 C C . ASP A 1 598 ? -29.679 49.514 27.859 1.00 76.25 598 ASP A C 1
ATOM 4722 O O . ASP A 1 598 ? -29.371 49.055 28.967 1.00 76.25 598 ASP A O 1
ATOM 4726 N N . PRO A 1 599 ? -30.592 50.501 27.738 1.00 69.19 599 PRO A N 1
ATOM 4727 C CA . PRO A 1 599 ? -31.365 51.036 28.858 1.00 69.19 599 PRO A CA 1
ATOM 4728 C C . PRO A 1 599 ? -32.094 49.990 29.713 1.00 69.19 599 PRO A C 1
ATOM 4730 O O . PRO A 1 599 ? -32.313 50.239 30.899 1.00 69.19 599 PRO A O 1
ATOM 4733 N N . GLU A 1 600 ? -32.475 48.839 29.152 1.00 67.44 600 GLU A N 1
ATOM 4734 C CA . GLU A 1 600 ? -33.101 47.745 29.907 1.00 67.44 600 GLU A CA 1
ATOM 4735 C C . GLU A 1 600 ? -32.092 47.040 30.824 1.00 67.44 600 GLU A C 1
ATOM 4737 O O . GLU A 1 600 ? -32.389 46.804 31.997 1.00 67.44 600 GLU A O 1
ATOM 4742 N N . LEU A 1 601 ? -30.864 46.803 30.344 1.00 66.50 601 LEU A N 1
ATOM 4743 C CA . LEU A 1 601 ? -29.799 46.190 31.143 1.00 66.50 601 LEU A CA 1
ATOM 4744 C C . LEU A 1 601 ? -29.437 47.068 32.349 1.00 66.50 601 LEU A C 1
ATOM 4746 O O . LEU A 1 601 ? -29.347 46.562 33.469 1.00 66.50 601 LEU A O 1
ATOM 4750 N N . LYS A 1 602 ? -29.319 48.390 32.137 1.00 62.44 602 LYS A N 1
ATOM 4751 C CA . LYS A 1 602 ? -28.991 49.370 33.192 1.00 62.44 602 LYS A CA 1
ATOM 4752 C C . LYS A 1 602 ? -29.944 49.317 34.385 1.00 62.44 602 LYS A C 1
ATOM 4754 O O . LYS A 1 602 ? -29.494 49.378 35.522 1.00 62.44 602 LYS A O 1
ATOM 4759 N N . LYS A 1 603 ? -31.252 49.164 34.142 1.00 60.78 603 LYS A N 1
ATOM 4760 C CA . LYS A 1 603 ? -32.273 49.100 35.208 1.00 60.78 603 LYS A CA 1
ATOM 4761 C C . LYS A 1 603 ? -32.121 47.883 36.123 1.00 60.78 603 LYS A C 1
ATOM 4763 O O . LYS A 1 603 ? -32.685 47.872 37.209 1.00 60.78 603 LYS A O 1
ATOM 4768 N N . SER A 1 604 ? -31.391 46.862 35.678 1.00 58.56 604 SER A N 1
ATOM 4769 C CA . SER A 1 604 ? -31.234 45.591 36.388 1.00 58.56 604 SER A CA 1
ATOM 4770 C C . SER A 1 604 ? -29.906 45.456 37.153 1.00 58.56 604 SER A C 1
ATOM 4772 O O . SER A 1 604 ? -29.677 44.406 37.755 1.00 58.56 604 SER A O 1
ATOM 4774 N N . GLY A 1 605 ? -29.029 46.470 37.104 1.00 63.91 605 GLY A N 1
ATOM 4775 C CA . GLY A 1 605 ? -27.643 46.424 37.600 1.00 63.91 605 GLY A CA 1
ATOM 4776 C C . GLY A 1 605 ? -26.705 45.653 36.659 1.00 63.91 605 GLY A C 1
ATOM 4777 O O . GLY A 1 605 ? -27.107 44.635 36.090 1.00 63.91 605 GLY A O 1
ATOM 4778 N N . LEU A 1 606 ? -25.469 46.127 36.459 1.00 66.75 606 LEU A N 1
ATOM 4779 C CA . LEU A 1 606 ? -24.559 45.554 35.454 1.00 66.75 606 LEU A CA 1
ATOM 4780 C C . LEU A 1 606 ? -23.576 44.537 36.049 1.00 66.75 606 LEU A C 1
ATOM 4782 O O . LEU A 1 606 ? -23.329 43.503 35.427 1.00 66.75 606 LEU A O 1
ATOM 4786 N N . SER A 1 607 ? -23.041 44.812 37.244 1.00 70.12 607 SER A N 1
ATOM 4787 C CA . SER A 1 607 ? -21.967 44.028 37.873 1.00 70.12 607 SER A CA 1
ATOM 4788 C C . SER A 1 607 ? -22.205 42.509 37.866 1.00 70.12 607 SER A C 1
ATOM 4790 O O . SER A 1 607 ? -23.283 42.017 38.204 1.00 70.12 607 SER A O 1
ATOM 4792 N N . GLY A 1 608 ? -21.182 41.757 37.453 1.00 66.00 608 GLY A N 1
ATOM 4793 C CA . GLY A 1 608 ? -21.169 40.295 37.435 1.00 66.00 608 GLY A CA 1
ATOM 4794 C C . GLY A 1 608 ? -21.921 39.635 36.274 1.00 66.00 608 GLY A C 1
ATOM 4795 O O . GLY A 1 608 ? -21.691 38.449 36.028 1.00 66.00 608 GLY A O 1
ATOM 4796 N N . LYS A 1 609 ? -22.769 40.351 35.522 1.00 74.94 609 LYS A N 1
ATOM 4797 C CA . LYS A 1 609 ? -23.537 39.762 34.411 1.00 74.94 609 LYS A CA 1
ATOM 4798 C C . LYS A 1 609 ? -22.686 39.523 33.171 1.00 74.94 609 LYS A C 1
ATOM 4800 O O . LYS A 1 609 ? -21.810 40.320 32.835 1.00 74.94 609 LYS A O 1
ATOM 4805 N N . ARG A 1 610 ? -22.995 38.431 32.469 1.00 77.12 610 ARG A N 1
ATOM 4806 C CA . ARG A 1 610 ? -22.475 38.122 31.133 1.00 77.12 610 ARG A CA 1
ATOM 4807 C C . ARG A 1 610 ? -23.419 38.650 30.061 1.00 77.12 610 ARG A C 1
ATOM 4809 O O . ARG A 1 610 ? -24.625 38.758 30.279 1.00 77.12 610 ARG A O 1
ATOM 4816 N N . SER A 1 611 ? -22.862 39.060 28.931 1.00 79.31 611 SER A N 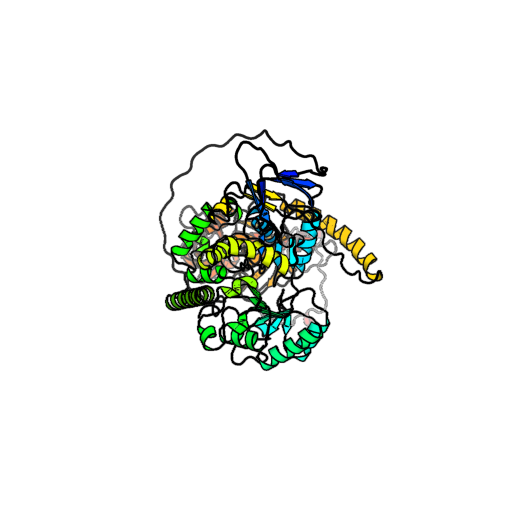1
ATOM 4817 C CA . SER A 1 611 ? -23.602 39.556 27.769 1.00 79.31 611 SER A CA 1
ATOM 4818 C C . SER A 1 611 ? -22.735 39.468 26.516 1.00 79.31 611 SER A C 1
ATOM 4820 O O . SER A 1 611 ? -21.507 39.393 26.599 1.00 79.31 611 SER A O 1
ATOM 4822 N N . LYS A 1 612 ? -23.371 39.498 25.344 1.00 81.94 612 LYS A N 1
ATOM 4823 C CA . LYS A 1 612 ? -22.680 39.640 24.057 1.00 81.94 612 LYS A CA 1
ATOM 4824 C C . LYS A 1 612 ? -22.448 41.128 23.766 1.00 81.94 612 LYS A C 1
ATOM 4826 O O . LYS A 1 612 ? -23.322 41.955 24.026 1.00 81.94 612 LYS A O 1
ATOM 4831 N N . PHE A 1 613 ? -21.286 41.457 23.209 1.00 82.50 613 PHE A N 1
ATOM 4832 C CA . PHE A 1 613 ? -20.863 42.810 22.840 1.00 82.50 613 PHE A CA 1
ATOM 4833 C C . PHE A 1 613 ? -20.265 42.825 21.425 1.00 82.50 613 PHE A C 1
ATOM 4835 O O . PHE A 1 613 ? -19.698 41.830 20.979 1.00 82.50 613 PHE A O 1
ATOM 4842 N N . LEU A 1 614 ? -20.337 43.963 20.731 1.00 83.19 614 LEU A N 1
ATOM 4843 C CA . LEU A 1 614 ? -19.559 44.228 19.515 1.00 83.19 614 LEU A CA 1
ATOM 4844 C C . LEU A 1 614 ? -18.379 45.146 19.829 1.00 83.19 614 LEU A C 1
ATOM 4846 O O . LEU A 1 614 ? -18.533 46.134 20.551 1.0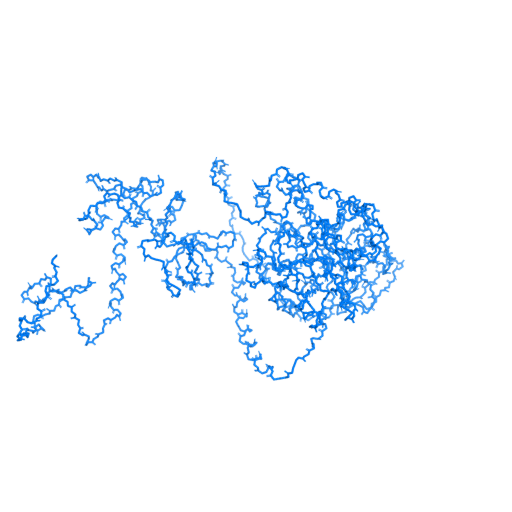0 83.19 614 LEU A O 1
ATOM 4850 N N . ILE A 1 615 ? -17.216 44.849 19.252 1.00 83.12 615 ILE A N 1
ATOM 4851 C CA . ILE A 1 615 ? -16.012 45.673 19.392 1.00 83.12 615 ILE A CA 1
ATOM 4852 C C . ILE A 1 615 ? -16.109 46.861 18.436 1.00 83.12 615 ILE A C 1
ATOM 4854 O O . ILE A 1 615 ? -16.183 46.690 17.223 1.00 83.12 615 ILE A O 1
ATOM 4858 N N . GLN A 1 616 ? -16.101 48.072 18.991 1.00 81.94 616 GLN A N 1
ATOM 4859 C CA . GLN A 1 616 ? -16.083 49.321 18.231 1.00 81.94 616 GLN A CA 1
ATOM 4860 C C . GLN A 1 616 ? -14.654 49.816 18.009 1.00 81.94 616 GLN A C 1
ATOM 4862 O O . GLN A 1 616 ? -14.329 50.245 16.901 1.00 81.94 616 GLN A O 1
ATOM 4867 N N . ASP A 1 617 ? -13.777 49.715 19.017 1.00 79.62 617 ASP A N 1
ATOM 4868 C CA . ASP A 1 617 ? -12.371 50.081 18.843 1.00 79.62 617 ASP A CA 1
ATOM 4869 C C . ASP A 1 617 ? -11.359 49.166 19.551 1.00 79.62 617 ASP A C 1
ATOM 4871 O O . ASP A 1 617 ? -11.648 48.517 20.553 1.00 79.62 617 ASP A O 1
ATOM 4875 N N . THR A 1 618 ? -10.163 49.123 18.964 1.00 73.44 618 THR A N 1
ATOM 4876 C CA . THR A 1 618 ? -9.010 48.265 19.271 1.00 73.44 618 THR A CA 1
ATOM 4877 C C . THR A 1 618 ? -7.708 49.065 19.413 1.00 73.44 618 THR A C 1
ATOM 4879 O O . THR A 1 618 ? -6.694 48.506 19.822 1.00 73.44 618 THR A O 1
ATOM 4882 N N . ARG A 1 619 ? -7.703 50.374 19.104 1.00 63.59 619 ARG A N 1
ATOM 4883 C CA . ARG A 1 619 ? -6.510 51.251 19.087 1.00 63.59 619 ARG A CA 1
ATOM 4884 C C . ARG A 1 619 ? -6.043 51.708 20.486 1.00 63.59 619 ARG A C 1
ATOM 4886 O O . ARG A 1 619 ? -5.505 52.799 20.637 1.00 63.59 619 ARG A O 1
ATOM 4893 N N . GLY A 1 620 ? -6.270 50.897 21.518 1.00 67.06 620 GLY A N 1
ATOM 4894 C CA . GLY A 1 620 ? -6.035 51.246 22.921 1.00 67.06 620 GLY A CA 1
ATOM 4895 C C . GLY A 1 620 ? -6.700 50.241 23.863 1.00 67.06 620 GLY A C 1
ATOM 4896 O O . GLY A 1 620 ? -6.653 49.036 23.618 1.00 67.06 620 GLY A O 1
ATOM 4897 N N . LYS A 1 621 ? -7.359 50.725 24.925 1.00 70.31 621 LYS A N 1
ATOM 4898 C CA . LYS A 1 621 ? -8.303 49.909 25.708 1.00 70.31 621 LYS A CA 1
ATOM 4899 C C . LYS A 1 621 ? -9.503 49.576 24.813 1.00 70.31 621 LYS A C 1
ATOM 4901 O O . LYS A 1 621 ? -10.046 50.478 24.181 1.00 70.31 621 LYS A O 1
ATOM 4906 N N . PHE A 1 622 ? -9.891 48.303 24.728 1.00 81.12 622 PHE A N 1
ATOM 4907 C CA . PHE A 1 622 ? -10.955 47.870 23.815 1.00 81.12 622 PHE A CA 1
ATOM 4908 C C . PHE A 1 622 ? -12.270 48.585 24.133 1.00 81.12 622 PHE A C 1
ATOM 4910 O O . PHE A 1 622 ? -12.730 48.525 25.271 1.00 81.12 622 PHE A O 1
ATOM 4917 N N . VAL A 1 623 ? -12.889 49.233 23.146 1.00 82.81 623 VAL A N 1
ATOM 4918 C CA . VAL A 1 623 ? -14.196 49.889 23.317 1.00 82.81 623 VAL A CA 1
ATOM 4919 C C . VAL A 1 623 ? -15.273 48.988 22.741 1.00 82.81 623 VAL A C 1
ATOM 4921 O O . VAL A 1 623 ? -15.179 48.575 21.582 1.00 82.81 623 VAL A O 1
ATOM 4924 N N . VAL A 1 624 ? -16.293 48.680 23.538 1.00 84.94 624 VAL A N 1
ATOM 4925 C CA . VAL A 1 624 ? -17.352 47.729 23.180 1.00 84.94 624 VAL A CA 1
ATOM 4926 C C . VAL A 1 624 ? -18.750 48.326 23.323 1.00 84.94 624 VAL A C 1
ATOM 4928 O O . VAL A 1 624 ? -18.960 49.300 24.042 1.00 84.94 624 VAL A O 1
ATOM 4931 N N . SER A 1 625 ? -19.716 47.739 22.616 1.00 82.69 625 SER A N 1
ATOM 4932 C CA . SER A 1 625 ? -21.122 48.145 22.634 1.00 82.69 625 SER A CA 1
ATOM 4933 C C . SER A 1 625 ? -22.038 46.933 22.697 1.00 82.69 625 SER A C 1
ATOM 4935 O O . SER A 1 625 ? -21.974 46.049 21.841 1.00 82.69 625 SER A O 1
ATOM 4937 N N . GLN A 1 626 ? -22.907 46.909 23.704 1.00 82.94 626 GLN A N 1
ATOM 4938 C CA . GLN A 1 626 ? -23.977 45.919 23.834 1.00 82.94 626 GLN A CA 1
ATOM 4939 C C . GLN A 1 626 ? -25.282 46.443 23.211 1.00 82.94 626 GLN A C 1
ATOM 4941 O O . GLN A 1 626 ? -26.045 45.661 22.639 1.00 82.94 626 GLN A O 1
ATOM 4946 N N . LYS A 1 627 ? -25.494 47.768 23.203 1.00 78.31 627 LYS A N 1
ATOM 4947 C CA . LYS A 1 627 ? -26.662 48.407 22.585 1.00 78.31 627 LYS A CA 1
ATOM 4948 C C . LYS A 1 627 ? -26.824 48.016 21.110 1.00 78.31 627 LYS A C 1
ATOM 4950 O O . LYS A 1 627 ? -27.914 47.614 20.726 1.00 78.31 627 LYS A O 1
ATOM 4955 N N . LYS A 1 628 ? -25.742 48.015 20.314 1.00 73.69 628 LYS A N 1
ATOM 4956 C CA . LYS A 1 628 ? -25.793 47.589 18.898 1.00 73.69 628 LYS A CA 1
ATOM 4957 C C . LYS A 1 628 ? -26.327 46.158 18.693 1.00 73.69 628 LYS A C 1
ATOM 4959 O O . LYS A 1 628 ? -26.879 45.877 17.635 1.00 73.69 628 LYS A O 1
ATOM 4964 N N . ILE A 1 629 ? -26.159 45.253 19.663 1.00 74.88 629 ILE A N 1
ATOM 4965 C CA . ILE A 1 629 ? -26.703 43.886 19.587 1.00 74.88 629 ILE A CA 1
ATOM 4966 C C . ILE A 1 629 ? -28.189 43.875 19.952 1.00 74.88 629 ILE A C 1
ATOM 4968 O O . ILE A 1 629 ? -28.969 43.216 19.268 1.00 74.88 629 ILE A O 1
ATOM 4972 N N . SER A 1 630 ? -28.594 44.628 20.981 1.00 69.50 630 SER A N 1
ATOM 4973 C CA . SER A 1 630 ? -30.012 44.772 21.344 1.00 69.50 630 SER A CA 1
ATOM 4974 C C . SER A 1 630 ? -30.821 45.422 20.219 1.00 69.50 630 SER A C 1
ATOM 4976 O O . SER A 1 630 ? -31.877 44.911 19.852 1.00 69.50 630 SER A O 1
ATOM 4978 N N . ASP A 1 631 ? -30.286 46.479 19.601 1.00 72.81 631 ASP A N 1
ATOM 4979 C CA . ASP A 1 631 ? -30.922 47.174 18.479 1.00 72.81 631 ASP A CA 1
ATOM 4980 C C . ASP A 1 631 ? -31.084 46.227 17.267 1.00 72.81 631 ASP A C 1
ATOM 4982 O O . ASP A 1 631 ? -32.205 46.056 16.788 1.00 72.81 631 ASP A O 1
ATOM 4986 N N . LYS A 1 632 ? -30.033 45.487 16.858 1.00 66.31 632 LYS A N 1
ATOM 4987 C CA . LYS A 1 632 ? -30.131 44.450 15.801 1.00 66.31 632 LYS A CA 1
ATOM 4988 C C . LYS A 1 632 ? -31.157 43.353 16.133 1.00 66.31 632 LYS A C 1
ATOM 4990 O O . LYS A 1 632 ? -31.897 42.913 15.255 1.00 66.31 632 LYS A O 1
ATOM 4995 N N . ALA A 1 633 ? -31.231 42.907 17.389 1.00 63.53 633 ALA A N 1
ATOM 4996 C CA . ALA A 1 633 ? -32.200 41.895 17.817 1.00 63.53 633 ALA A CA 1
ATOM 4997 C C . ALA A 1 633 ? -33.648 42.423 17.821 1.00 63.53 633 ALA A C 1
ATOM 4999 O O . ALA A 1 633 ? -34.581 41.674 17.517 1.00 63.53 633 ALA A O 1
ATOM 5000 N N . LYS A 1 634 ? -33.845 43.709 18.137 1.00 65.00 634 LYS A N 1
ATOM 5001 C CA . LYS A 1 634 ? -35.142 44.394 18.049 1.00 65.00 634 LYS A CA 1
ATOM 5002 C C . LYS A 1 634 ? -35.556 44.569 16.585 1.00 65.00 634 LYS A C 1
ATOM 5004 O O . LYS A 1 634 ? -36.668 44.184 16.239 1.00 65.00 634 LYS A O 1
ATOM 5009 N N . GLU A 1 635 ? -34.660 45.014 15.705 1.00 64.06 635 GLU A N 1
ATOM 5010 C CA . GLU A 1 635 ? -34.909 45.105 14.255 1.00 64.06 635 GLU A CA 1
ATOM 5011 C C . GLU A 1 635 ? -35.271 43.751 13.623 1.00 64.06 635 GLU A C 1
ATOM 5013 O O . GLU A 1 635 ? -36.245 43.672 12.874 1.00 64.06 635 GLU A O 1
ATOM 5018 N N . ALA A 1 636 ? -34.565 42.670 13.973 1.00 60.34 636 ALA A N 1
ATOM 5019 C CA . ALA A 1 636 ? -34.876 41.326 13.480 1.00 60.34 636 ALA A CA 1
ATOM 5020 C C . ALA A 1 636 ? -36.290 40.862 13.886 1.00 60.34 636 ALA A C 1
ATOM 5022 O O . ALA A 1 636 ? -37.039 40.353 13.050 1.00 60.34 636 ALA A O 1
ATOM 5023 N N . LYS A 1 637 ? -36.698 41.101 15.142 1.00 59.88 637 LYS A N 1
ATOM 5024 C CA . LYS A 1 637 ? -38.069 40.814 15.609 1.00 59.88 637 LYS A CA 1
ATOM 5025 C C . LYS A 1 637 ? -39.118 41.660 14.883 1.00 59.88 637 LYS A C 1
ATOM 5027 O O . LYS A 1 637 ? -40.137 41.121 14.460 1.00 59.88 637 LYS A O 1
ATOM 5032 N N . LEU A 1 638 ? -38.855 42.955 14.691 1.00 59.84 638 LEU A N 1
ATOM 5033 C CA . LEU A 1 638 ? -39.734 43.859 13.938 1.00 59.84 638 LEU A CA 1
ATOM 5034 C C . LEU A 1 638 ? -39.893 43.422 12.471 1.00 59.84 638 LEU A C 1
ATOM 5036 O O . LEU A 1 638 ? -40.971 43.582 11.902 1.00 59.84 638 LEU A O 1
ATOM 5040 N N . GLY A 1 639 ? -38.843 42.860 11.862 1.00 58.91 639 GLY A N 1
ATOM 5041 C CA . GLY A 1 639 ? -38.884 42.292 10.513 1.00 58.91 639 GLY A CA 1
ATOM 5042 C C . GLY A 1 639 ? -39.806 41.075 10.402 1.00 58.91 639 GLY A C 1
ATOM 5043 O O . GLY A 1 639 ? -40.623 41.021 9.486 1.00 58.91 639 GLY A O 1
ATOM 5044 N N . ILE A 1 640 ? -39.725 40.143 11.359 1.00 59.94 640 ILE A N 1
ATOM 5045 C CA . ILE A 1 640 ? -40.588 38.949 11.413 1.00 59.94 640 ILE A CA 1
ATOM 5046 C C . ILE A 1 640 ? -42.051 39.351 11.659 1.00 59.94 640 ILE A C 1
ATOM 5048 O O . ILE A 1 640 ? -42.926 38.972 10.885 1.00 59.94 640 ILE A O 1
ATOM 5052 N N . LEU A 1 641 ? -42.314 40.213 12.650 1.00 59.31 641 LEU A N 1
ATOM 5053 C CA . LEU A 1 641 ? -43.664 40.725 12.938 1.00 59.31 641 LEU A CA 1
ATOM 5054 C C . LEU A 1 641 ? -44.307 41.408 11.718 1.00 59.31 641 LEU A C 1
ATOM 5056 O O . LEU A 1 641 ? -45.489 41.205 11.449 1.00 59.31 641 LEU A O 1
ATOM 5060 N N . LYS A 1 642 ? -43.538 42.166 10.924 1.00 60.34 642 LYS A N 1
ATOM 5061 C CA . LYS A 1 642 ? -44.029 42.771 9.670 1.00 60.34 642 LYS A CA 1
ATOM 5062 C C . LYS A 1 642 ? -44.381 41.760 8.571 1.00 60.34 642 LYS A C 1
ATOM 5064 O O . LYS A 1 642 ? -45.134 42.121 7.676 1.00 60.34 642 LYS A O 1
ATOM 5069 N N . GLN A 1 643 ? -43.843 40.540 8.605 1.00 60.41 643 GLN A N 1
ATOM 5070 C CA . GLN A 1 643 ? -44.183 39.471 7.653 1.00 60.41 643 GLN A CA 1
ATOM 5071 C C . GLN A 1 643 ? -45.401 38.650 8.103 1.00 60.41 643 GLN A C 1
ATOM 5073 O O . GLN A 1 643 ? -46.120 38.104 7.265 1.00 60.41 643 GLN A O 1
ATOM 5078 N N . GLU A 1 644 ? -45.647 38.567 9.413 1.00 62.41 644 GLU A N 1
ATOM 5079 C CA . GLU A 1 644 ? -46.808 37.871 9.982 1.00 62.41 644 GLU A CA 1
ATOM 5080 C C . GLU A 1 644 ? -48.091 38.716 9.939 1.00 62.41 644 GLU A C 1
ATOM 5082 O O . GLU A 1 644 ? -49.182 38.163 9.794 1.00 62.41 644 GLU A O 1
ATOM 5087 N N . LEU A 1 645 ? -47.975 40.047 10.019 1.00 64.69 645 LEU A N 1
ATOM 5088 C CA . LEU A 1 645 ? -49.107 40.974 9.955 1.00 64.69 645 LEU A CA 1
ATOM 5089 C C . LEU A 1 645 ? -49.691 41.078 8.539 1.00 64.69 645 LEU A C 1
ATOM 5091 O O . LEU A 1 645 ? -49.010 41.469 7.592 1.00 64.69 645 LEU A O 1
ATOM 5095 N N . LYS A 1 646 ? -50.990 40.787 8.412 1.00 63.59 646 LYS A N 1
ATOM 5096 C CA . LYS A 1 646 ? -51.772 40.914 7.173 1.00 63.59 646 LYS A CA 1
ATOM 5097 C C . LYS A 1 646 ? -53.001 41.788 7.396 1.00 63.59 646 LYS A C 1
ATOM 5099 O O . LYS A 1 646 ? -53.559 41.828 8.494 1.00 63.59 646 LYS A O 1
ATOM 5104 N N . GLU A 1 647 ? -53.442 42.460 6.338 1.00 63.91 647 GLU A N 1
ATOM 5105 C CA . GLU A 1 647 ? -54.672 43.255 6.347 1.00 63.91 647 GLU A CA 1
ATOM 5106 C C . GLU A 1 647 ? -55.874 42.395 6.781 1.00 63.91 647 GLU A C 1
ATOM 5108 O O . GLU A 1 647 ? -56.029 41.250 6.354 1.00 63.91 647 GLU A O 1
ATOM 5113 N N . GLY A 1 648 ? -56.705 42.933 7.679 1.00 66.75 648 GLY A N 1
ATOM 5114 C CA . GLY A 1 648 ? -57.859 42.230 8.254 1.00 66.75 648 GLY A CA 1
ATOM 5115 C C . GLY A 1 648 ? -57.576 41.352 9.485 1.00 66.75 648 GLY A C 1
ATOM 5116 O O . GLY A 1 648 ? -58.518 40.788 10.041 1.00 66.75 648 GLY A O 1
ATOM 5117 N N . MET A 1 649 ? -56.328 41.237 9.958 1.00 68.00 649 MET A N 1
ATOM 5118 C CA . MET A 1 649 ? -56.027 40.519 11.207 1.00 68.00 649 MET A CA 1
ATOM 5119 C C . MET A 1 649 ? -56.431 41.314 12.458 1.00 68.00 649 MET A C 1
ATOM 5121 O O . MET A 1 649 ? -56.061 42.475 12.626 1.00 68.00 649 MET A O 1
ATOM 5125 N N . PHE A 1 650 ? -57.124 40.655 13.390 1.00 71.06 650 PHE A N 1
ATOM 5126 C CA . PHE A 1 650 ? -57.391 41.198 14.724 1.00 71.06 650 PHE A CA 1
ATOM 5127 C C . PHE A 1 650 ? -56.178 40.991 15.635 1.00 71.06 650 PHE A C 1
ATOM 5129 O O . PHE A 1 650 ? -55.755 39.857 15.856 1.00 71.06 650 PHE A O 1
ATOM 5136 N N . VAL A 1 651 ? -55.650 42.077 16.203 1.00 69.44 651 VAL A N 1
ATOM 5137 C CA . VAL A 1 651 ? -54.475 42.054 17.086 1.00 69.44 651 VAL A CA 1
ATOM 5138 C C . VAL A 1 651 ? -54.767 42.705 18.437 1.00 69.44 651 VAL A C 1
ATOM 5140 O O . VAL A 1 651 ? -55.530 43.666 18.531 1.00 69.44 651 VAL A O 1
ATOM 5143 N N . THR A 1 652 ? -54.151 42.184 19.501 1.00 71.56 652 THR A N 1
ATOM 5144 C CA . THR A 1 652 ? -54.245 42.776 20.844 1.00 71.56 652 THR A CA 1
ATOM 5145 C C . THR A 1 652 ? -53.063 43.711 21.060 1.00 71.56 652 THR A C 1
ATOM 5147 O O . THR A 1 652 ? -51.918 43.277 20.997 1.00 71.56 652 THR A O 1
ATOM 5150 N N . CYS A 1 653 ? -53.329 44.984 21.344 1.00 73.12 653 CYS A N 1
ATOM 5151 C CA . CYS A 1 653 ? -52.301 45.993 21.595 1.00 73.12 653 CYS A CA 1
ATOM 5152 C C . CYS A 1 653 ? -52.530 46.702 22.938 1.00 73.12 653 CYS A C 1
ATOM 5154 O O . CYS A 1 653 ? -53.645 46.739 23.468 1.00 73.12 653 CYS A O 1
ATOM 5156 N N . LYS A 1 654 ? -51.464 47.268 23.508 1.00 75.88 654 LYS A N 1
ATOM 5157 C CA . LYS A 1 654 ? -51.501 48.028 24.760 1.00 75.88 654 LYS A CA 1
ATOM 5158 C C . LYS A 1 654 ? -51.480 49.523 24.454 1.00 75.88 654 LYS A C 1
ATOM 5160 O O . LYS A 1 654 ? -50.565 50.007 23.796 1.00 75.88 654 LYS A O 1
ATOM 5165 N N . VAL A 1 655 ? -52.455 50.276 24.962 1.00 77.38 655 VAL A N 1
ATOM 5166 C CA . VAL A 1 655 ? -52.449 51.743 24.841 1.00 77.38 655 VAL A CA 1
ATOM 5167 C C . VAL A 1 655 ? -51.297 52.306 25.674 1.00 77.38 655 VAL A C 1
ATOM 5169 O O . VAL A 1 655 ? -51.219 52.061 26.879 1.00 77.38 655 VAL A O 1
ATOM 5172 N N . LYS A 1 656 ? -50.396 53.047 25.024 1.00 77.69 656 LYS A N 1
ATOM 5173 C CA . LYS A 1 656 ? -49.207 53.650 25.637 1.00 77.69 656 LYS A CA 1
ATOM 5174 C C . LYS A 1 656 ? -49.462 55.109 26.014 1.00 77.69 656 LYS A C 1
ATOM 5176 O O . LYS A 1 656 ? -49.075 55.549 27.094 1.00 77.69 656 LYS A O 1
ATOM 5181 N N . THR A 1 657 ? -50.140 55.861 25.146 1.00 74.19 657 THR A N 1
ATOM 5182 C CA . THR A 1 657 ? -50.530 57.260 25.388 1.00 74.19 657 THR A CA 1
ATOM 5183 C C . THR A 1 657 ? -51.790 57.599 24.594 1.00 74.19 657 THR A C 1
ATOM 5185 O O . THR A 1 657 ? -51.958 57.142 23.466 1.00 74.19 657 THR A O 1
ATOM 5188 N N . ILE A 1 658 ? -52.672 58.411 25.175 1.00 76.94 658 ILE A N 1
ATOM 5189 C CA . ILE A 1 658 ? -53.871 58.944 24.519 1.00 76.94 658 ILE A CA 1
ATOM 5190 C C . ILE A 1 658 ? -53.602 60.417 24.205 1.00 76.94 658 ILE A C 1
ATOM 5192 O O . ILE A 1 658 ? -53.221 61.164 25.105 1.00 76.94 658 ILE A O 1
ATOM 5196 N N . GLN A 1 659 ? -53.779 60.832 22.950 1.00 75.94 659 GLN A N 1
ATOM 5197 C CA . GLN A 1 659 ? -53.687 62.232 22.528 1.00 75.94 659 GLN A CA 1
ATOM 5198 C C . GLN A 1 659 ? -54.969 62.653 21.798 1.00 75.94 659 GLN A C 1
ATOM 5200 O O . GLN A 1 659 ? -55.760 61.815 21.370 1.00 75.94 659 GLN A O 1
ATOM 5205 N N . SER A 1 660 ? -55.193 63.960 21.657 1.00 72.44 660 SER A N 1
ATOM 5206 C CA . SER A 1 660 ? -56.437 64.522 21.105 1.00 72.44 660 SER A CA 1
ATOM 5207 C C . SER A 1 660 ? -56.744 64.095 19.663 1.00 72.44 660 SER A C 1
ATOM 5209 O O . SER A 1 660 ? -57.905 64.100 19.268 1.00 72.44 660 SER A O 1
ATOM 5211 N N . PHE A 1 661 ? -55.726 63.704 18.891 1.00 74.31 661 PHE A N 1
ATOM 5212 C CA . PHE A 1 661 ? -55.856 63.249 17.504 1.00 74.31 661 PHE A CA 1
ATOM 5213 C C . PHE A 1 661 ? -55.790 61.718 17.332 1.00 74.31 661 PHE A C 1
ATOM 5215 O O . PHE A 1 661 ? -56.053 61.219 16.237 1.00 74.31 661 PHE A O 1
ATOM 5222 N N . GLY A 1 662 ? -55.476 60.947 18.382 1.00 81.69 662 GLY A N 1
ATOM 5223 C CA . GLY A 1 662 ? -55.371 59.491 18.265 1.00 81.69 662 GLY A CA 1
ATOM 5224 C C . GLY A 1 662 ? -54.811 58.752 19.481 1.00 81.69 662 GLY A C 1
ATOM 5225 O O . GLY A 1 662 ? -54.326 59.335 20.455 1.00 81.69 662 GLY A O 1
ATOM 5226 N N . LEU A 1 663 ? -54.872 57.425 19.399 1.00 80.81 663 LEU A N 1
ATOM 5227 C CA . LEU A 1 663 ? -54.323 56.492 20.379 1.00 80.81 663 LEU A CA 1
ATOM 5228 C C . LEU A 1 663 ? -52.947 56.015 19.912 1.00 80.81 663 LEU A C 1
ATOM 5230 O O . LEU A 1 663 ? -52.830 55.417 18.844 1.00 80.81 663 LEU A O 1
ATOM 5234 N N . ILE A 1 664 ? -51.915 56.222 20.729 1.00 78.56 664 ILE A N 1
ATOM 5235 C CA . ILE A 1 664 ? -50.603 55.606 20.520 1.00 78.56 664 ILE A CA 1
ATOM 5236 C C . ILE A 1 664 ? -50.633 54.244 21.209 1.00 78.56 664 ILE A C 1
ATOM 5238 O O . ILE A 1 664 ? -50.661 54.158 22.443 1.00 78.56 664 ILE A O 1
ATOM 5242 N N . VAL A 1 665 ? -50.646 53.181 20.409 1.00 79.31 665 VAL A N 1
ATOM 5243 C CA . VAL A 1 665 ? -50.675 51.790 20.869 1.00 79.31 665 VAL A CA 1
ATOM 5244 C C . VAL A 1 665 ? -49.348 51.098 20.588 1.00 79.31 665 VAL A C 1
ATOM 5246 O O . VAL A 1 665 ? -48.653 51.407 19.621 1.00 79.31 665 VAL A O 1
ATOM 5249 N N . GLU A 1 666 ? -48.996 50.149 21.446 1.00 75.88 666 GLU A N 1
ATOM 5250 C CA . GLU A 1 666 ? -47.809 49.314 21.314 1.00 75.88 666 GLU A CA 1
ATOM 5251 C C . GLU A 1 666 ? -48.194 47.836 21.264 1.00 75.88 666 GLU A C 1
ATOM 5253 O O . GLU A 1 666 ? -49.034 47.365 22.036 1.00 75.88 666 GLU A O 1
ATOM 5258 N N . MET A 1 667 ? -47.556 47.109 20.354 1.00 69.50 667 MET A N 1
ATOM 5259 C CA . MET A 1 667 ? -47.703 45.670 20.168 1.00 69.50 667 MET A CA 1
ATOM 5260 C C . MET A 1 667 ? -46.322 45.098 19.848 1.00 69.50 667 MET A C 1
ATOM 5262 O O . MET A 1 667 ? -45.746 45.426 18.815 1.00 69.50 667 MET A O 1
ATOM 5266 N N . ASP A 1 668 ? -45.765 44.309 20.767 1.00 62.22 668 ASP A N 1
ATOM 5267 C CA . ASP A 1 668 ? -44.481 43.600 20.627 1.00 62.22 668 ASP A CA 1
ATOM 5268 C C . ASP A 1 668 ? -43.310 44.437 20.062 1.00 62.22 668 ASP A C 1
ATOM 5270 O O . ASP A 1 668 ? -42.452 43.956 19.324 1.00 62.22 668 ASP A O 1
ATOM 5274 N N . GLY A 1 669 ? -43.260 45.718 20.448 1.00 61.97 669 GLY A N 1
ATOM 5275 C CA . GLY A 1 669 ? -42.224 46.684 20.060 1.00 61.97 669 GLY A CA 1
ATOM 5276 C C . GLY A 1 669 ? -42.569 47.560 18.849 1.00 61.97 669 GLY A C 1
ATOM 5277 O O . GLY A 1 669 ? -41.903 48.572 18.628 1.00 61.97 669 GLY A O 1
ATOM 5278 N N . LEU A 1 670 ? -43.629 47.245 18.098 1.00 61.62 670 LEU A N 1
ATOM 5279 C CA . LEU A 1 670 ? -44.211 48.155 17.109 1.00 61.62 670 LEU A CA 1
ATOM 5280 C C . LEU A 1 670 ? -45.060 49.206 17.830 1.00 61.62 670 LEU A C 1
ATOM 5282 O O . LEU A 1 670 ? -45.962 48.865 18.594 1.00 61.62 670 LEU A O 1
ATOM 5286 N N . THR A 1 671 ? -44.791 50.485 17.566 1.00 72.12 671 THR A N 1
ATOM 5287 C CA . THR A 1 671 ? -45.660 51.595 17.981 1.00 72.12 671 THR A CA 1
ATOM 5288 C C . THR A 1 671 ? -46.488 52.043 16.783 1.00 72.12 671 THR A C 1
ATOM 5290 O O . THR A 1 671 ? -45.923 52.394 15.749 1.00 72.12 671 THR A O 1
ATOM 5293 N N . ALA A 1 672 ? -47.811 52.042 16.923 1.00 71.06 672 ALA A N 1
ATOM 5294 C CA . ALA A 1 672 ? -48.752 52.494 15.904 1.00 71.06 672 ALA A CA 1
ATOM 5295 C C . ALA A 1 672 ? -49.629 53.624 16.456 1.00 71.06 672 ALA A C 1
ATOM 5297 O O . ALA A 1 672 ? -49.973 53.637 17.640 1.00 71.06 672 ALA A O 1
ATOM 5298 N N . LEU A 1 673 ? -50.001 54.568 15.592 1.00 79.25 673 LEU A N 1
ATOM 5299 C CA . LEU A 1 673 ? -51.005 55.580 15.898 1.00 79.25 673 LEU A CA 1
ATOM 5300 C C . LEU A 1 673 ? -52.321 55.178 15.236 1.00 79.25 673 LEU A C 1
ATOM 5302 O O . LEU A 1 673 ? -52.379 55.056 14.018 1.00 79.25 673 LEU A O 1
ATOM 5306 N N . ILE A 1 674 ? -53.363 55.000 16.044 1.00 78.44 674 ILE A N 1
ATOM 5307 C CA . ILE A 1 674 ? -54.738 54.820 15.574 1.00 78.44 674 ILE A CA 1
ATOM 5308 C C . ILE A 1 674 ? -55.403 56.205 15.598 1.00 78.44 674 ILE A C 1
ATOM 5310 O O . ILE A 1 674 ? -55.528 56.776 16.690 1.00 78.44 674 ILE A O 1
ATOM 5314 N N . PRO A 1 675 ? -55.815 56.772 14.449 1.00 73.62 675 PRO A N 1
ATOM 5315 C CA . PRO A 1 675 ? -56.559 58.028 14.408 1.00 73.62 675 PRO A CA 1
ATOM 5316 C C . PRO A 1 675 ? -57.835 57.942 15.248 1.00 73.62 675 PRO A C 1
ATOM 5318 O O . PRO A 1 675 ? -58.513 56.913 15.264 1.00 73.62 675 PRO A O 1
ATOM 5321 N N . ILE A 1 676 ? -58.209 59.025 15.934 1.00 75.75 676 ILE A N 1
ATOM 5322 C CA . ILE A 1 676 ? -59.395 58.996 16.809 1.00 75.75 676 ILE A CA 1
ATOM 5323 C C . ILE A 1 676 ? -60.707 58.744 16.038 1.00 75.75 676 ILE A C 1
ATOM 5325 O O . ILE A 1 676 ? -61.655 58.212 16.607 1.00 75.75 676 ILE A O 1
ATOM 5329 N N . SER A 1 677 ? -60.733 59.034 14.733 1.00 73.56 677 SER A N 1
ATOM 5330 C CA . SER A 1 677 ? -61.823 58.707 13.801 1.00 73.56 677 SER A CA 1
ATOM 5331 C C . SER A 1 677 ? -62.052 57.205 13.591 1.00 73.56 677 SER A C 1
ATOM 5333 O O . SER A 1 677 ? -63.140 56.814 13.181 1.00 73.56 677 SER A O 1
ATOM 5335 N N . GLU A 1 678 ? -61.052 56.365 13.863 1.00 72.31 678 GLU A N 1
ATOM 5336 C CA . GLU A 1 678 ? -61.108 54.905 13.681 1.00 72.31 678 GLU A CA 1
ATOM 5337 C C . GLU A 1 678 ? -61.290 54.155 15.018 1.00 72.31 678 GLU A C 1
ATOM 5339 O O . GLU A 1 678 ? -61.571 52.956 15.051 1.00 72.31 678 GLU A O 1
ATOM 5344 N N . ALA A 1 679 ? -61.177 54.858 16.149 1.00 68.88 679 ALA A N 1
ATOM 5345 C CA . ALA A 1 679 ? -61.248 54.276 17.484 1.00 68.88 679 ALA A CA 1
ATOM 5346 C C . ALA A 1 679 ? -62.697 54.186 18.008 1.00 68.88 679 ALA A C 1
ATOM 5348 O O . ALA A 1 679 ? -63.286 55.177 18.431 1.00 68.88 679 ALA A O 1
ATOM 5349 N N . THR A 1 680 ? -63.262 52.973 18.066 1.00 64.25 680 THR A N 1
ATOM 5350 C CA . THR A 1 680 ? -64.611 52.727 18.624 1.00 64.25 680 THR A CA 1
ATOM 5351 C C . THR A 1 680 ? -64.554 51.959 19.949 1.00 64.25 680 THR A C 1
ATOM 5353 O O . THR A 1 680 ? -64.013 50.856 20.014 1.00 64.25 680 THR A O 1
ATOM 5356 N N . TYR A 1 681 ? -65.174 52.487 21.013 1.00 63.50 681 TYR A N 1
ATOM 5357 C CA . TYR A 1 681 ? -65.273 51.801 22.310 1.00 63.50 681 TYR A CA 1
ATOM 5358 C C . TYR A 1 681 ? -66.589 51.019 22.454 1.00 63.50 681 TYR A C 1
ATOM 5360 O O . TYR A 1 681 ? -67.665 51.606 22.581 1.00 63.50 681 TYR A O 1
ATOM 5368 N N . LYS A 1 682 ? -66.511 49.682 22.511 1.00 53.84 682 LYS A N 1
ATOM 5369 C CA . LYS A 1 682 ? -67.663 48.807 22.786 1.00 53.84 682 LYS A CA 1
ATOM 5370 C C . LYS A 1 682 ? -67.640 48.325 24.240 1.00 53.84 682 LYS A C 1
ATOM 5372 O O . LYS A 1 682 ? -66.810 47.506 24.626 1.00 53.84 682 LYS A O 1
ATOM 5377 N N . LYS A 1 683 ? -68.572 48.828 25.053 1.00 44.97 683 LYS A N 1
ATOM 5378 C CA . LYS A 1 683 ? -68.697 48.495 26.481 1.00 44.97 683 LYS A CA 1
ATOM 5379 C C . LYS A 1 683 ? -69.127 47.029 26.650 1.00 44.97 683 LYS A C 1
ATOM 5381 O O . LYS A 1 683 ? -70.220 46.661 26.228 1.00 44.97 683 LYS A O 1
ATOM 5386 N N . ILE A 1 684 ? -68.283 46.193 27.259 1.00 47.78 684 ILE A N 1
ATOM 5387 C CA . ILE A 1 684 ? -68.573 44.762 27.468 1.00 47.78 684 ILE A CA 1
ATOM 5388 C C . ILE A 1 684 ? -69.526 44.597 28.671 1.00 47.78 684 ILE A C 1
ATOM 5390 O O . ILE A 1 684 ? -69.157 44.986 29.785 1.00 47.78 684 ILE A O 1
ATOM 5394 N N . PRO A 1 685 ? -70.732 44.020 28.506 1.00 41.53 685 PRO A N 1
ATOM 5395 C CA . PRO A 1 685 ? -71.592 43.681 29.637 1.00 41.53 685 PRO A CA 1
ATOM 5396 C C . PRO A 1 685 ? -71.031 42.462 30.398 1.00 41.53 685 PRO A C 1
ATOM 5398 O O . PRO A 1 685 ? -70.533 41.521 29.790 1.00 41.53 685 PRO A O 1
ATOM 5401 N N . ASN A 1 686 ? -71.146 42.470 31.734 1.00 50.97 686 ASN A N 1
ATOM 5402 C CA . ASN A 1 686 ? -70.573 41.493 32.687 1.00 50.97 686 ASN A CA 1
ATOM 5403 C C . ASN A 1 686 ? -69.039 41.499 32.882 1.00 50.97 686 ASN A C 1
ATOM 5405 O O . ASN A 1 686 ? -68.348 40.496 32.715 1.00 50.97 686 ASN A O 1
ATOM 5409 N N . TRP A 1 687 ? -68.524 42.604 33.430 1.00 49.75 687 TRP A N 1
ATOM 5410 C CA . TRP A 1 687 ? -67.142 42.730 33.926 1.00 49.75 687 TRP A CA 1
ATOM 5411 C C . TRP A 1 687 ? -66.776 41.785 35.094 1.00 49.75 687 TRP A C 1
ATOM 5413 O O . TRP A 1 687 ? -65.604 41.461 35.273 1.00 49.75 687 TRP A O 1
ATOM 5423 N N . LYS A 1 688 ? -67.752 41.298 35.879 1.00 48.12 688 LYS A N 1
ATOM 5424 C CA . LYS A 1 688 ? -67.502 40.478 37.086 1.00 48.12 688 LYS A CA 1
ATOM 5425 C C . LYS A 1 688 ? -66.996 39.049 36.831 1.00 48.12 688 LYS A C 1
ATOM 5427 O O . LYS A 1 688 ? -66.516 38.429 37.774 1.00 48.12 688 LYS A O 1
ATOM 5432 N N . LYS A 1 689 ? -67.110 38.498 35.614 1.00 45.09 689 LYS A N 1
ATOM 5433 C CA . LYS A 1 689 ? -66.798 37.071 35.356 1.00 45.09 689 LYS A CA 1
ATOM 5434 C C . LYS A 1 689 ? -65.381 36.808 34.820 1.00 45.09 689 LYS A C 1
ATOM 5436 O O . LYS A 1 689 ? -64.930 35.669 34.883 1.00 45.09 689 LYS A O 1
ATOM 5441 N N . ASN A 1 690 ? -64.678 37.846 34.352 1.00 44.97 690 ASN A N 1
ATOM 5442 C CA . ASN A 1 690 ? -63.396 37.706 33.642 1.00 44.97 690 ASN A CA 1
ATOM 5443 C C . ASN A 1 690 ? -62.158 38.132 34.456 1.00 44.97 690 ASN A C 1
ATOM 5445 O O . ASN A 1 690 ? -61.039 37.908 34.007 1.00 44.97 690 ASN A O 1
ATOM 5449 N N . PHE A 1 691 ? -62.325 38.682 35.663 1.00 40.75 691 PHE A N 1
ATOM 5450 C CA . PHE A 1 691 ? -61.215 38.913 36.595 1.00 40.75 691 PHE A CA 1
ATOM 5451 C C . PHE A 1 691 ? -61.058 37.728 37.560 1.00 40.75 691 PHE A C 1
ATOM 5453 O O . PHE A 1 691 ? -61.535 37.763 38.694 1.00 40.75 691 PHE A O 1
ATOM 5460 N N . LYS A 1 692 ? -60.345 36.682 37.124 1.00 38.53 692 LYS A N 1
ATOM 5461 C CA . LYS A 1 692 ? -59.603 35.816 38.055 1.00 38.53 692 LYS A CA 1
ATOM 5462 C C . LYS A 1 692 ? -58.175 36.339 38.153 1.00 38.53 692 LYS A C 1
ATOM 5464 O O . LYS A 1 692 ? -57.519 36.559 37.142 1.00 38.53 692 LYS A O 1
ATOM 5469 N N . SER A 1 693 ? -57.715 36.552 39.379 1.00 39.81 693 SER A N 1
ATOM 5470 C CA . SER A 1 693 ? -56.410 37.130 39.688 1.00 39.81 693 SER A CA 1
ATOM 5471 C C . SER A 1 693 ? -55.251 36.252 39.202 1.00 39.81 693 SER A C 1
ATOM 5473 O O . SER A 1 693 ? -54.985 35.204 39.793 1.00 39.81 693 SER A O 1
ATOM 5475 N N . ALA A 1 694 ? -54.505 36.728 38.207 1.00 30.20 694 ALA A N 1
ATOM 5476 C CA . ALA A 1 694 ? -53.064 36.501 38.156 1.00 30.20 694 ALA A CA 1
ATOM 5477 C C . ALA A 1 694 ? -52.395 37.654 38.924 1.00 30.20 694 ALA A C 1
ATOM 5479 O O . ALA A 1 694 ? -52.812 38.804 38.787 1.00 30.20 694 ALA A O 1
ATOM 5480 N N . LYS A 1 695 ? -51.447 37.330 39.809 1.00 30.73 695 LYS A N 1
ATOM 5481 C CA . LYS A 1 695 ? -50.823 38.296 40.726 1.00 30.73 695 LYS A CA 1
ATOM 5482 C C . LYS A 1 695 ? -49.923 39.295 39.980 1.00 30.73 695 LYS A C 1
ATOM 5484 O O . LYS A 1 695 ? -49.386 38.959 38.927 1.00 30.73 695 LYS A O 1
ATOM 5489 N N . LEU A 1 696 ? -49.786 40.486 40.573 1.00 32.25 696 LEU A N 1
ATOM 5490 C CA . LEU A 1 696 ? -48.665 41.412 40.355 1.00 32.25 696 LEU A CA 1
ATOM 5491 C C . LEU A 1 696 ? -47.331 40.744 40.723 1.00 32.25 696 LEU A C 1
ATOM 5493 O O . LEU A 1 696 ? -47.355 39.919 41.668 1.00 32.25 696 LEU A O 1
#

pLDDT: mean 76.36, std 20.23, range [22.95, 98.5]

Organism: NCBI:txid1049759

Foldseek 3Di:
DPVPDPDDDDDDDDDDDDDDDDDDDDDDDDDDDDDDDDDDPDDQDWDKAPQEWEDAPPDLDTDAGWIWIDTQQFTADIGHDPDDDDFYWYKFFQFEAEAAALQFALLGDGDDLVSSVLLQVLLLLLRHQEYEHALYAPVVVVSLVVVLVVVDRGHDYDYFDQAEEEDFPVVVVVPPDGSHDYDDDLVVLLVVVVVPTPAAREYEAEDDPPGNDHCALVSLLVSLVSCVVVVHAHEYEHQQHQRSVVSCLSSPRQEYEAFHFLVCCVVDPLVSLLRHQYAHQLLLLVCVLCALHVVNVVVLVVLCVLDVSCVPRPRDDCVSRNPPVPDDPVVSVVSVNSSVRRLVNCLVNVSSLQNYAQHQHHSHHNRGRSSSSLVSLVSCCVRHNQSSSSCRRAQNHCCSSVPQCSRHDDGPTRDFMWIFSDDCRVPVSSSSRGDDTRNGDDDDDDDPDDDDPCVVVVVVVVVVVVVVVVVVVVVVVPPPPDADFLDKFKWFFQDDDPFWTWTATPPPRDIAIEGQVLCPVPDDDDGGDIDIWTFHDQDPNHTYTYQEAAEQPDDLVVLVSCQVNVRKFKWAFAAADPQFTWIDGNPAIATEGPVQEDPVCVVVDRHGDMAIWGFNDDPPHTYIHRNVVVVVVLVVVVVVVVVVDDPPDDDDWAFPDDDPQFTFTDDSHDTDTDGPVRDDDDDDPDPPPPDDDDDD

InterPro domains:
  IPR003029 S1 domain [PS50126] (648-696)
  IPR012340 Nucleic acid-binding, OB-fold [G3DSA:2.40.50.140] (639-695)
  IPR012340 Nucleic acid-binding, OB-fold [SSF50249] (469-541)
  IPR012340 Nucleic acid-binding, OB-fold [SSF50249] (643-692)
  IPR050437 Small ribosomal subunit protein bS1-like [PTHR10724] (528-685)

Radius of gyration: 34.58 Å; Cα contacts (8 Å, |Δi|>4): 1201; chains: 1; bounding box: 96×92×75 Å

Mean predicted aligned error: 18.78 Å

Solvent-accessible surface area (backbone atoms only — not comparable to full-atom values): 39078 Å² total; per-residue (Å²): 103,74,94,75,69,94,72,90,77,96,76,82,90,78,90,83,80,89,87,83,90,86,80,89,81,88,82,83,89,89,79,89,90,88,88,84,82,79,82,78,99,77,73,81,58,70,47,76,44,72,54,25,25,36,47,36,69,98,55,82,47,66,44,70,49,17,36,39,36,29,43,71,30,22,21,72,43,77,43,79,54,94,77,85,84,85,82,63,31,35,34,40,38,21,24,18,36,60,30,29,29,58,50,33,27,27,88,59,65,72,41,57,75,66,52,33,52,53,37,38,43,34,20,33,78,65,37,26,42,28,36,26,35,43,52,51,40,76,70,56,57,57,52,50,59,49,48,60,73,68,70,56,87,50,38,49,73,43,72,50,55,60,28,34,30,55,41,37,85,69,52,72,75,50,72,84,49,83,20,52,39,78,37,73,45,72,67,54,49,55,57,58,55,73,70,62,72,91,39,54,54,36,35,51,43,71,84,63,90,92,52,91,36,71,87,41,45,74,52,40,34,55,49,42,58,52,27,57,76,73,71,47,52,48,29,37,37,20,80,50,40,68,66,38,44,49,36,39,55,76,32,60,50,45,27,40,31,40,43,56,49,38,73,52,64,81,79,46,64,78,74,72,49,63,75,33,30,36,26,34,26,56,33,41,45,52,45,58,37,32,58,50,42,74,62,40,58,52,49,50,50,51,50,32,70,52,30,66,63,42,49,75,74,69,54,76,59,65,85,74,72,46,67,52,88,79,73,52,73,68,41,40,54,46,35,44,51,52,46,52,30,28,50,52,28,52,62,72,48,62,78,38,59,83,32,28,34,31,18,18,37,20,33,38,62,74,17,38,53,33,55,15,44,54,46,30,42,53,58,44,23,77,72,63,35,34,44,55,33,51,43,19,23,9,38,42,14,14,44,72,67,63,36,86,36,39,28,37,67,49,67,86,28,33,35,41,35,26,33,17,70,42,56,41,62,83,40,58,77,28,59,58,36,58,76,49,74,42,71,28,57,86,76,77,84,82,77,86,80,75,75,79,84,58,52,78,64,47,55,67,47,51,56,56,50,46,57,51,46,53,56,50,48,57,56,64,70,53,67,84,72,78,80,55,63,37,45,75,44,51,26,35,28,70,42,64,51,91,69,38,30,36,29,32,26,71,74,86,64,45,67,31,39,28,62,31,75,72,26,69,89,78,50,79,69,54,66,74,41,78,45,70,30,24,37,60,49,80,54,100,86,46,33,36,36,40,70,44,53,63,52,83,79,64,48,73,68,59,52,50,35,22,40,76,51,68,41,37,31,44,30,30,30,71,44,77,55,102,69,25,34,36,27,37,40,53,89,44,68,29,39,30,41,58,91,28,47,43,73,71,54,60,78,69,59,57,70,72,41,72,48,63,27,34,48,78,45,71,97,64,75,29,31,35,25,36,26,68,53,54,52,53,54,50,52,53,52,53,54,52,53,61,70,72,62,55,93,90,67,90,78,86,65,45,82,76,47,81,54,98,67,24,40,34,30,35,44,97,86,49,77,46,76,45,47,51,93,76,65,79,90,80,86,72,86,73,70,82,79,75,74,72,88,74,81,132

Secondary structure (DSSP, 8-state):
-GGG-SS---PPP---------------------------------EEEEEEEEBPTTSSSBPSSEEEEEETTEEEEEEE-S---SPPEEEEEPEEEEEE-SSB-TTSSB--HHHHHHHHHHHHHTTEEEEEE-S--HHHHHHHHHHHHTT-S--EEEEPPPPEEE--TTGGGS-S-TT-EEE-SHHHHHHHHTT--SS-EEEE----TT-SS---HHHHHHHHHHHHHTTPPEEEE-TT-HHHHHHHHHTT-SEEES---GGGGGTS-TTGGGG-EEE--HHHHHHHHHTTSHHHHHHHHHHHHH-HHHHHHTPPPHHHHS--TT--HHHHHHHHHHHHHHHHHHHH-GGGGGGB-----BTBTT--TTHHHHHHHHHHHHHH-HHHHHHIIIIIHHHHTT-TTTT---TTSB--EEEESS-TTT-GGGGGGEEEEE-----PPPP-PPPTTSHHHHHHHHHHHHHHHHHHHHHHHS---PPPTT-EEEEEEEEE-SSEEEEEETTTT-EEEEEGGGGTTT-PPPTT-EEEEEEEEEETTEEEEESSB-STT--HHHHHHHHHTT--EEEEEEEEETTEEEEEETTEEEEEEGGGS-HHHHTT--TT-EEEEEEEE-SSSEEEESHHHHHHHHHHHHHHHHHH--TT-----EEEEEETTEEEEEETTEEEEEETTT----PPS-GGGS------